Protein AF-A0A4U6DHG7-F1 (afdb_monomer_lite)

Sequence (376 aa):
MNSLIEILEWADNFDGDKYSIQVYEELVTEGRKHPSKFEIMGAWKTGCLKPNKDGKEYIDDNGTSYSFTNRWDDHTPVGKTTWLYINKNADNILQQIPERFPSNKPDILTKLQERTSFGFIWGLFTLHCIYPKEYPLYDQHVYRAFKNEQLDCKSLPQSASNNWKDYVAYKKFFDAKLAKYEIDYWILDRALWSYGKWLKQGIVIAKNKYRSEFQTVPKEKFLEFIKDENWKQEYTLGSQAKPFLSKINESLNLHIRRQFKNKPNDVISKFSSEDLNAIQSYMKDQNWIPLANSISKMKNGSEIPGLGSFVYNNIRGNTTFAQSTSQLAAIFVTAGIWEFDIKRVGSKGNKRMVFKFRDIDWKEALIDYYIEMDEE

Foldseek 3Di:
DPDPVLLLVLLVLFPCQQAPPQLCCCQAVVVPDDLLSLLQLLCRVVSQKHFDPPADSDAGPVRTHIHGHPCLDPPHLSCNVLSVVCSVCVVVLLVQQDLAQDPDDGPSLVVQCPDPSRHNLNSLVSSCSRNCLRRPRDWQQLQQLVCVVVDPDPDTDPTGDSDPVSSVVSNVVLVVVCVVNVDDRSSNSSSSNSNSVVVVLVVVVVVLVVVDDDDFDDPVLLQVLQVVVDWDWDWFDDPPTDIWTWDAHPQRWIWIWDDDPPDPDIDIAIQGPVNVVQLVVVQQVDAKFFLQLDLVCLVVVNTDGGQLNCCCPPPHVDSVNSNCSRVVVRLCVQLVQKDWDFDADDPNGDTTIIIHGSSDDSSRSSSVSSSVSVVD

pLDDT: mean 88.18, std 13.72, range [30.17, 98.5]

Secondary structure (DSSP, 8-state):
--SHHHHHHHHHTS-TTTS-HHHHIIIIIS----TTHHHHHHHHHHT-EEE-TT--SEE-TT--EEEE-TT-STTSTT-HHHHHHHHHTHHHHHTTS-SS--SS--HHHHHHHTSTT--HHHHHHHHHTT-TTTS---SHHHHHHHHHHH---SS--SS----HHHHHHHHHHHHHHHHHHT--HHHHHHHHHHHHHHHHHHHHHHHHHTT---PPPPHHHHHHHHHT-PPEEEE-SSTT--EEEEEE-TT--EEEEE--TT-SSPEEEEE-HHHHHHHHHHHHT-S-EE----HHHHHTT-PPSSHHHHIIIII---HHHHHTHHHHHHHHHHTTSEEEEEEE-STTPPEEEEEEE-SS-HHHHHHHHHHHHHH-

Structure (mmCIF, N/CA/C/O backbone):
data_AF-A0A4U6DHG7-F1
#
_entry.id   AF-A0A4U6DHG7-F1
#
loop_
_atom_site.group_PDB
_atom_site.id
_atom_site.type_symbol
_atom_site.label_atom_id
_atom_site.label_alt_id
_atom_site.label_comp_id
_atom_site.label_asym_id
_atom_site.label_entity_id
_atom_site.label_seq_id
_atom_site.pdbx_PDB_ins_code
_atom_site.Cartn_x
_atom_site.Cartn_y
_atom_site.Cartn_z
_atom_site.occupancy
_atom_site.B_iso_or_equiv
_atom_site.auth_seq_id
_atom_site.auth_comp_id
_atom_site.auth_asym_id
_atom_site.auth_atom_id
_atom_site.pdbx_PDB_model_num
ATOM 1 N N . MET A 1 1 ? 11.844 -16.366 -2.016 1.00 78.31 1 MET A N 1
ATOM 2 C CA . MET A 1 1 ? 10.707 -16.840 -2.827 1.00 78.31 1 MET A CA 1
ATOM 3 C C . MET A 1 1 ? 11.140 -18.024 -3.676 1.00 78.31 1 MET A C 1
ATOM 5 O O . MET A 1 1 ? 11.386 -17.906 -4.879 1.00 78.31 1 MET A O 1
ATOM 9 N N . ASN A 1 2 ? 11.243 -19.180 -3.025 1.00 80.06 2 ASN A N 1
ATOM 10 C CA . ASN A 1 2 ? 11.771 -20.419 -3.588 1.00 80.06 2 ASN A CA 1
ATOM 11 C C . ASN A 1 2 ? 10.678 -21.428 -3.967 1.00 80.06 2 ASN A C 1
ATOM 13 O O . ASN A 1 2 ? 10.949 -22.345 -4.748 1.00 80.06 2 ASN A O 1
ATOM 17 N N . SER A 1 3 ? 9.441 -21.237 -3.507 1.00 78.19 3 SER A N 1
ATOM 18 C CA . SER A 1 3 ? 8.305 -22.116 -3.799 1.00 78.19 3 SER A CA 1
ATOM 19 C C . SER A 1 3 ? 7.107 -21.342 -4.358 1.00 78.19 3 SER A C 1
ATOM 21 O O . SER A 1 3 ? 7.019 -20.123 -4.217 1.00 78.19 3 SER A O 1
ATOM 23 N N . LEU A 1 4 ? 6.181 -22.068 -4.992 1.00 66.06 4 LEU A N 1
ATOM 24 C CA . LEU A 1 4 ? 4.890 -21.523 -5.421 1.00 66.06 4 LEU A CA 1
ATOM 25 C C . LEU A 1 4 ? 4.065 -21.035 -4.219 1.00 66.06 4 LEU A C 1
ATOM 27 O O . LEU A 1 4 ? 3.467 -19.969 -4.286 1.00 66.06 4 LEU A O 1
ATOM 31 N N . ILE A 1 5 ? 4.086 -21.788 -3.115 1.00 70.44 5 ILE A N 1
ATOM 32 C CA . ILE A 1 5 ? 3.356 -21.458 -1.882 1.00 70.44 5 ILE A CA 1
ATOM 33 C C . ILE A 1 5 ? 3.794 -20.088 -1.353 1.00 70.44 5 ILE A C 1
ATOM 35 O O . ILE A 1 5 ? 2.949 -19.223 -1.159 1.00 70.44 5 ILE A O 1
ATOM 39 N N . GLU A 1 6 ? 5.104 -19.846 -1.238 1.00 78.50 6 GLU A N 1
ATOM 40 C CA . GLU A 1 6 ? 5.625 -18.544 -0.795 1.00 78.50 6 GLU A CA 1
ATOM 41 C C . GLU A 1 6 ? 5.174 -17.398 -1.714 1.00 78.50 6 GLU A C 1
ATOM 43 O O . GLU A 1 6 ? 4.904 -16.294 -1.250 1.00 78.50 6 GLU A O 1
ATOM 48 N N . ILE A 1 7 ? 5.112 -17.628 -3.030 1.00 78.69 7 ILE A N 1
ATOM 49 C CA . ILE A 1 7 ? 4.673 -16.601 -3.984 1.00 78.69 7 ILE A CA 1
ATOM 50 C C . ILE A 1 7 ? 3.209 -16.234 -3.737 1.00 78.69 7 ILE A C 1
ATOM 52 O O . ILE A 1 7 ? 2.888 -15.047 -3.687 1.00 78.69 7 ILE A O 1
ATOM 56 N N . LEU A 1 8 ? 2.338 -17.229 -3.565 1.00 67.00 8 LEU A N 1
ATOM 57 C CA . LEU A 1 8 ? 0.918 -17.001 -3.294 1.00 67.00 8 LEU A CA 1
ATOM 58 C C . LEU A 1 8 ? 0.720 -16.264 -1.962 1.00 67.00 8 LEU A C 1
ATOM 60 O O . LEU A 1 8 ? 0.029 -15.250 -1.928 1.00 67.00 8 LEU A O 1
ATOM 64 N N . GLU A 1 9 ? 1.427 -16.676 -0.906 1.00 77.19 9 GLU A N 1
ATOM 65 C CA . GLU A 1 9 ? 1.403 -15.990 0.393 1.00 77.19 9 GLU A CA 1
ATOM 66 C C . GLU A 1 9 ? 1.817 -14.514 0.281 1.00 77.19 9 GLU A C 1
ATOM 68 O O . GLU A 1 9 ? 1.204 -13.627 0.880 1.00 77.19 9 GLU A O 1
ATOM 73 N N . TRP A 1 10 ? 2.858 -14.205 -0.499 1.00 88.75 10 TRP A N 1
ATOM 74 C CA . TRP A 1 10 ? 3.259 -12.813 -0.709 1.00 88.75 10 TRP A CA 1
ATOM 75 C C . TRP A 1 10 ? 2.259 -12.031 -1.562 1.00 88.75 10 TRP A C 1
ATOM 77 O O . TRP A 1 10 ? 2.074 -10.834 -1.323 1.00 88.75 10 TRP A O 1
ATOM 87 N N . ALA A 1 11 ? 1.616 -12.668 -2.540 1.00 83.94 11 ALA A N 1
ATOM 88 C CA . ALA A 1 11 ? 0.586 -12.026 -3.351 1.00 83.94 11 ALA A CA 1
ATOM 89 C C . ALA A 1 11 ? -0.627 -11.603 -2.503 1.00 83.94 11 ALA A C 1
ATOM 91 O O . ALA A 1 11 ? -1.145 -10.500 -2.700 1.00 83.94 11 ALA A O 1
ATOM 92 N N . ASP A 1 12 ? -1.016 -12.423 -1.524 1.00 80.31 12 ASP A N 1
ATOM 93 C CA . ASP A 1 12 ? -2.110 -12.132 -0.585 1.00 80.31 12 ASP A CA 1
ATOM 94 C C . ASP A 1 12 ? -1.767 -10.997 0.392 1.00 80.31 12 ASP A C 1
ATOM 96 O O . ASP A 1 12 ? -2.641 -10.254 0.829 1.00 80.31 12 ASP A O 1
ATOM 100 N N . ASN A 1 13 ? -0.478 -10.789 0.674 1.00 82.56 13 ASN A N 1
ATOM 101 C CA . ASN A 1 13 ? 0.017 -9.683 1.500 1.00 82.56 13 ASN A CA 1
ATOM 102 C C . ASN A 1 13 ? 0.132 -8.339 0.752 1.00 82.56 13 ASN A C 1
ATOM 104 O O . ASN A 1 13 ? 0.715 -7.377 1.272 1.00 82.56 13 ASN A O 1
ATOM 108 N N . PHE A 1 14 ? -0.374 -8.256 -0.481 1.00 88.38 14 PHE A N 1
ATOM 109 C CA . PHE A 1 14 ? -0.389 -7.010 -1.237 1.00 88.38 14 PHE A CA 1
ATOM 110 C C . PHE A 1 14 ? -1.263 -5.952 -0.552 1.00 88.38 14 PHE A C 1
ATOM 112 O O . PHE A 1 14 ? -2.314 -6.236 0.012 1.00 88.38 14 PHE A O 1
ATOM 119 N N . ASP A 1 15 ? -0.818 -4.697 -0.603 1.00 85.88 15 ASP A N 1
ATOM 120 C CA . ASP A 1 15 ? -1.445 -3.573 0.100 1.00 85.88 15 ASP A CA 1
ATOM 121 C C . ASP A 1 15 ? -2.679 -3.067 -0.669 1.00 85.88 15 ASP A C 1
ATOM 123 O O . ASP A 1 15 ? -2.648 -1.996 -1.281 1.00 85.88 15 ASP A O 1
ATOM 127 N N . GLY A 1 16 ? -3.744 -3.877 -0.671 1.00 84.00 16 GLY A N 1
ATOM 128 C CA . GLY A 1 16 ? -4.995 -3.625 -1.394 1.00 84.00 16 GLY A CA 1
ATOM 129 C C . GLY A 1 16 ? -5.735 -2.367 -0.930 1.00 84.00 16 GLY A C 1
ATOM 130 O O . GLY A 1 16 ? -6.343 -1.669 -1.741 1.00 84.00 16 GLY A O 1
ATOM 131 N N . ASP A 1 17 ? -5.598 -2.006 0.349 1.00 76.88 17 ASP A N 1
ATOM 132 C CA . ASP A 1 17 ? -6.141 -0.761 0.912 1.00 76.88 17 ASP A CA 1
ATOM 133 C C . ASP A 1 17 ? -5.457 0.473 0.315 1.00 76.88 17 ASP A C 1
ATOM 135 O O . ASP A 1 17 ? -6.054 1.548 0.123 1.00 76.88 17 ASP A O 1
ATOM 139 N N . LYS A 1 18 ? -4.151 0.352 0.039 1.00 84.25 18 LYS A N 1
ATOM 140 C CA . LYS A 1 18 ? -3.403 1.424 -0.598 1.00 84.25 18 LYS A CA 1
ATOM 141 C C . LYS A 1 18 ? -3.609 1.463 -2.102 1.00 84.25 18 LYS A C 1
ATOM 143 O O . LYS A 1 18 ? -3.781 2.563 -2.634 1.00 84.25 18 LYS A O 1
ATOM 148 N N . TYR A 1 19 ? -3.574 0.297 -2.732 1.00 91.75 19 TYR A N 1
ATOM 149 C CA . TYR A 1 19 ? -3.584 0.089 -4.169 1.00 91.75 19 TYR A CA 1
ATOM 150 C C . TYR A 1 19 ? -4.716 -0.879 -4.516 1.00 91.75 19 TYR A C 1
ATOM 152 O O . TYR A 1 19 ? -4.525 -2.090 -4.454 1.00 91.75 19 TYR A O 1
ATOM 160 N N . SER A 1 20 ? -5.890 -0.348 -4.877 1.00 95.19 20 SER A N 1
ATOM 161 C CA . SER A 1 20 ? -7.062 -1.186 -5.172 1.00 95.19 20 SER A CA 1
ATOM 162 C C . SER A 1 20 ? -6.726 -2.254 -6.214 1.00 95.19 20 SER A C 1
ATOM 164 O O . SER A 1 20 ? -6.304 -1.922 -7.326 1.00 95.19 20 SER A O 1
ATOM 166 N N . ILE A 1 21 ? -6.906 -3.521 -5.838 1.00 93.69 21 ILE A N 1
ATOM 167 C CA . ILE A 1 21 ? -6.675 -4.672 -6.715 1.00 93.69 21 ILE A CA 1
ATOM 168 C C . ILE A 1 21 ? -7.683 -4.644 -7.865 1.00 93.69 21 ILE A C 1
ATOM 170 O O . ILE A 1 21 ? -7.274 -4.734 -9.017 1.00 93.69 21 ILE A O 1
ATOM 174 N N . GLN A 1 22 ? -8.957 -4.382 -7.562 1.00 96.38 22 GLN A N 1
ATOM 175 C CA . GLN A 1 22 ? -10.038 -4.367 -8.546 1.00 96.38 22 GLN A CA 1
ATOM 176 C C . GLN A 1 22 ? -9.806 -3.329 -9.657 1.00 96.38 22 GLN A C 1
ATOM 178 O O . GLN A 1 22 ? -9.916 -3.636 -10.839 1.00 96.38 22 GLN A O 1
ATOM 183 N N . VAL A 1 23 ? -9.401 -2.105 -9.293 1.00 97.94 23 VAL A N 1
ATOM 184 C CA . VAL A 1 23 ? -9.105 -1.047 -10.280 1.00 97.94 23 VAL A CA 1
ATOM 185 C C . VAL A 1 23 ? -7.961 -1.460 -11.206 1.00 97.94 23 VAL A C 1
ATOM 187 O O . VAL A 1 23 ? -7.998 -1.186 -12.405 1.00 97.94 23 VAL A O 1
ATOM 190 N N . TYR A 1 24 ? -6.926 -2.095 -10.649 1.00 98.12 24 TYR A N 1
ATOM 191 C CA . TYR A 1 24 ? -5.791 -2.560 -11.434 1.00 98.12 24 TYR A CA 1
ATOM 192 C C . TYR A 1 24 ? -6.196 -3.713 -12.361 1.00 98.12 24 TYR A C 1
ATOM 194 O O . TYR A 1 24 ? -5.845 -3.688 -13.539 1.00 98.12 24 TYR A O 1
ATOM 202 N N . GLU A 1 25 ? -6.939 -4.697 -11.855 1.00 96.50 25 GLU A N 1
ATOM 203 C CA . GLU A 1 25 ? -7.390 -5.850 -12.636 1.00 96.50 25 GLU A CA 1
ATOM 204 C C . GLU A 1 25 ? -8.222 -5.408 -13.837 1.00 96.50 25 GLU A C 1
ATOM 206 O O . GLU A 1 25 ? -7.857 -5.725 -14.966 1.00 96.50 25 GLU A O 1
ATOM 211 N N . GLU A 1 26 ? -9.230 -4.563 -13.631 1.00 98.06 26 GLU A N 1
ATOM 212 C CA . GLU A 1 26 ? -10.073 -4.075 -14.723 1.00 98.06 26 GLU A CA 1
ATOM 213 C C . GLU A 1 26 ? -9.273 -3.251 -15.745 1.00 98.06 26 GLU A C 1
ATOM 215 O O . GLU A 1 26 ? -9.315 -3.503 -16.952 1.00 98.06 26 GLU A O 1
ATOM 220 N N . LEU A 1 27 ? -8.508 -2.250 -15.293 1.00 98.25 27 LEU A N 1
ATOM 221 C CA . LEU A 1 27 ? -7.860 -1.305 -16.209 1.00 98.25 27 LEU A CA 1
ATOM 222 C C . LEU A 1 27 ? -6.585 -1.848 -16.859 1.00 98.25 27 LEU A C 1
ATOM 224 O O . LEU A 1 27 ? -6.260 -1.434 -17.977 1.00 98.25 27 LEU A O 1
ATOM 228 N N . VAL A 1 28 ? -5.836 -2.721 -16.185 1.00 97.81 28 VAL A N 1
ATOM 229 C CA . VAL A 1 28 ? -4.529 -3.214 -16.650 1.00 97.81 28 VAL A CA 1
ATOM 230 C C . VAL A 1 28 ? -4.611 -4.665 -17.099 1.00 97.81 28 VAL A C 1
ATOM 232 O O . VAL A 1 28 ? -4.204 -4.951 -18.223 1.00 97.81 28 VAL A O 1
ATOM 235 N N . THR A 1 29 ? -5.146 -5.561 -16.271 1.00 96.25 29 THR A N 1
ATOM 236 C CA . THR A 1 29 ? -5.158 -7.003 -16.568 1.00 96.25 29 THR A CA 1
ATOM 237 C C . THR A 1 29 ? -6.189 -7.376 -17.623 1.00 96.25 29 THR A C 1
ATOM 239 O O . THR A 1 29 ? -5.858 -8.038 -18.606 1.00 96.25 29 THR A O 1
ATOM 242 N N . GLU A 1 30 ? -7.418 -6.902 -17.466 1.00 96.62 30 GLU A N 1
ATOM 243 C CA . GLU A 1 30 ? -8.517 -7.124 -18.410 1.00 96.62 30 GLU A CA 1
ATOM 244 C C . GLU A 1 30 ? -8.468 -6.142 -19.586 1.00 96.62 30 GLU A C 1
ATOM 246 O O . GLU A 1 30 ? -9.081 -6.363 -20.631 1.00 96.62 30 GLU A O 1
ATOM 251 N N . GLY A 1 31 ? -7.720 -5.046 -19.433 1.00 95.94 31 GLY A N 1
ATOM 252 C CA . GLY A 1 31 ? -7.547 -4.045 -20.476 1.00 95.94 31 GLY A CA 1
ATOM 253 C C . GLY A 1 31 ? -8.812 -3.228 -20.751 1.00 95.94 31 GLY A C 1
ATOM 254 O O . GLY A 1 31 ? -8.987 -2.745 -21.876 1.00 95.94 31 GLY A O 1
ATOM 255 N N . ARG A 1 32 ? -9.683 -3.038 -19.746 1.00 96.88 32 ARG A N 1
ATOM 256 C CA . ARG A 1 32 ? -10.871 -2.180 -19.846 1.00 96.88 32 ARG A CA 1
ATOM 257 C C . ARG A 1 32 ? -10.483 -0.812 -20.402 1.00 96.88 32 ARG A C 1
ATOM 259 O O . ARG A 1 32 ? -9.596 -0.117 -19.897 1.00 96.88 32 ARG A O 1
ATOM 266 N N . LYS A 1 33 ? -11.181 -0.403 -21.462 1.00 96.31 33 LYS A N 1
ATOM 267 C CA . LYS A 1 33 ? -11.026 0.932 -22.041 1.00 96.31 33 LYS A CA 1
ATOM 268 C C . LYS A 1 33 ? -11.701 1.947 -21.128 1.00 96.31 33 LYS A C 1
ATOM 270 O O . LYS A 1 33 ? -12.888 1.832 -20.847 1.00 96.31 33 LYS A O 1
ATOM 275 N N . HIS A 1 34 ? -10.954 2.965 -20.718 1.00 96.69 34 HIS A N 1
ATOM 276 C CA . HIS A 1 34 ? -11.483 4.081 -19.946 1.00 96.69 34 HIS A CA 1
ATOM 277 C C . HIS A 1 34 ? -10.851 5.391 -20.438 1.00 96.69 34 HIS A C 1
ATOM 279 O O . HIS A 1 34 ? -9.626 5.436 -20.595 1.00 96.69 34 HIS A O 1
ATOM 285 N N . PRO A 1 35 ? -11.634 6.464 -20.667 1.00 96.12 35 PRO A N 1
ATOM 286 C CA . PRO A 1 35 ? -11.119 7.722 -21.216 1.00 96.12 35 PRO A CA 1
ATOM 287 C C . PRO A 1 35 ? -10.082 8.394 -20.311 1.00 96.12 35 PRO A C 1
ATOM 289 O O . PRO A 1 35 ? -9.246 9.136 -20.810 1.00 96.12 35 PRO A O 1
ATOM 292 N N . SER A 1 36 ? -10.111 8.109 -19.006 1.00 97.19 36 SER A N 1
ATOM 293 C CA . SER A 1 36 ? -9.144 8.605 -18.013 1.00 97.19 36 SER A CA 1
ATOM 294 C C . SER A 1 36 ? -8.195 7.523 -17.484 1.00 97.19 36 SER A C 1
ATOM 296 O O . SER A 1 36 ? -7.656 7.672 -16.390 1.00 97.19 36 SER A O 1
ATOM 298 N N . LYS A 1 37 ? -8.009 6.407 -18.214 1.00 97.62 37 LYS A N 1
ATOM 299 C CA . LYS A 1 37 ? -7.223 5.245 -17.750 1.00 97.62 37 LYS A CA 1
ATOM 300 C C . LYS A 1 37 ? -5.860 5.648 -17.181 1.00 97.62 37 LYS A C 1
ATOM 302 O O . LYS A 1 37 ? -5.521 5.247 -16.074 1.00 97.62 37 LYS A O 1
ATOM 307 N N . PHE A 1 38 ? -5.076 6.446 -17.904 1.00 97.81 38 PHE A N 1
ATOM 308 C CA . PHE A 1 38 ? -3.717 6.780 -17.467 1.00 97.81 38 PHE A CA 1
ATOM 309 C C . PHE A 1 38 ? -3.688 7.742 -16.282 1.00 97.81 38 PHE A C 1
ATOM 311 O O . PHE A 1 38 ? -2.800 7.642 -15.438 1.00 97.81 38 PHE A O 1
ATOM 318 N N . GLU A 1 39 ? -4.664 8.644 -16.184 1.00 97.56 39 GLU A N 1
ATOM 319 C CA . GLU A 1 39 ? -4.797 9.502 -15.009 1.00 97.56 39 GLU A CA 1
ATOM 320 C C . GLU A 1 39 ? -5.129 8.671 -13.763 1.00 97.56 39 GLU A C 1
ATOM 322 O O . GLU A 1 39 ? -4.451 8.792 -12.741 1.00 97.56 39 GLU A O 1
ATOM 327 N N . ILE A 1 40 ? -6.105 7.763 -13.878 1.00 98.38 40 ILE A N 1
ATOM 328 C CA . ILE A 1 40 ? -6.511 6.852 -12.802 1.00 98.38 40 ILE A CA 1
ATOM 329 C C . ILE A 1 40 ? -5.341 5.964 -12.383 1.00 98.38 40 ILE A C 1
ATOM 331 O O . ILE A 1 40 ? -5.054 5.862 -11.192 1.00 98.38 40 ILE A O 1
ATOM 335 N N . MET A 1 41 ? -4.613 5.375 -13.336 1.00 98.12 41 MET A N 1
ATOM 336 C CA . MET A 1 41 ? -3.471 4.514 -13.022 1.00 98.12 41 MET A CA 1
ATOM 337 C C . MET A 1 41 ? -2.293 5.287 -12.420 1.00 98.12 41 MET A C 1
ATOM 339 O O . MET A 1 41 ? -1.608 4.769 -11.535 1.00 98.12 41 MET A O 1
ATOM 343 N N . GLY A 1 42 ? -2.072 6.541 -12.819 1.00 96.69 42 GLY A N 1
ATOM 344 C CA . GLY A 1 42 ? -1.108 7.420 -12.158 1.00 96.69 42 GLY A CA 1
ATOM 345 C C . GLY A 1 42 ? -1.478 7.693 -10.696 1.00 96.69 42 GLY A C 1
ATOM 346 O O . GLY A 1 42 ? -0.633 7.578 -9.797 1.00 96.69 42 GLY A O 1
ATOM 347 N N . ALA A 1 43 ? -2.754 7.987 -10.433 1.00 97.00 43 ALA A N 1
ATOM 348 C CA . ALA A 1 43 ? -3.268 8.177 -9.079 1.00 97.00 43 ALA A CA 1
ATOM 349 C C . ALA A 1 43 ? -3.189 6.878 -8.265 1.00 97.00 43 ALA A C 1
ATOM 351 O O . ALA A 1 43 ? -2.757 6.897 -7.112 1.00 97.00 43 ALA A O 1
ATOM 352 N N . TRP A 1 44 ? -3.505 5.736 -8.875 1.00 97.50 44 TRP A N 1
ATOM 353 C CA . TRP A 1 44 ? -3.345 4.414 -8.274 1.00 97.50 44 TRP A CA 1
ATOM 354 C C . TRP A 1 44 ? -1.890 4.175 -7.865 1.00 97.50 44 TRP A C 1
ATOM 356 O O . TRP A 1 44 ? -1.606 3.948 -6.691 1.00 97.50 44 TRP A O 1
ATOM 366 N N . LYS A 1 45 ? -0.930 4.348 -8.782 1.00 95.31 45 LYS A N 1
ATOM 367 C CA . LYS A 1 45 ? 0.494 4.057 -8.534 1.00 95.31 45 LYS A CA 1
ATOM 368 C C . LYS A 1 45 ? 1.108 4.919 -7.435 1.00 95.31 45 LYS A C 1
ATOM 370 O O . LYS A 1 45 ? 2.064 4.508 -6.775 1.00 95.31 45 LYS A O 1
ATOM 375 N N . THR A 1 46 ? 0.560 6.111 -7.232 1.00 93.12 46 THR A N 1
ATOM 376 C CA . THR A 1 46 ? 0.997 7.066 -6.207 1.00 93.12 46 THR A CA 1
ATOM 377 C C . THR A 1 46 ? 0.244 6.899 -4.881 1.00 93.12 46 THR A C 1
ATOM 379 O O . THR A 1 46 ? 0.597 7.544 -3.892 1.00 93.12 46 THR A O 1
ATOM 382 N N . GLY A 1 47 ? -0.756 6.009 -4.827 1.00 93.31 47 GLY A N 1
ATOM 383 C CA . GLY A 1 47 ? -1.643 5.812 -3.679 1.00 93.31 47 GLY A CA 1
ATOM 384 C C . GLY A 1 47 ? -2.618 6.972 -3.456 1.00 93.31 47 GLY A C 1
ATOM 385 O O . GLY A 1 47 ? -3.109 7.145 -2.339 1.00 93.31 47 GLY A O 1
ATOM 386 N N . CYS A 1 48 ? -2.854 7.784 -4.489 1.00 95.06 48 CYS A N 1
ATOM 387 C CA . CYS A 1 48 ? -3.734 8.949 -4.478 1.00 95.06 48 CYS A CA 1
ATOM 388 C C . CYS A 1 48 ? -5.152 8.650 -4.984 1.00 95.06 48 CYS A C 1
ATOM 390 O O . CYS A 1 48 ? -5.965 9.566 -4.985 1.00 95.06 48 CYS A O 1
ATOM 392 N N . LEU A 1 49 ? -5.458 7.419 -5.400 1.00 96.81 49 LEU A N 1
ATOM 393 C CA . LEU A 1 49 ? -6.816 6.962 -5.705 1.00 96.81 49 LEU A CA 1
ATOM 394 C C . LEU A 1 49 ? -7.357 6.173 -4.508 1.00 96.81 49 LEU A C 1
ATOM 396 O O . LEU A 1 49 ? -6.701 5.231 -4.058 1.00 96.81 49 LEU A O 1
ATOM 400 N N . LYS A 1 50 ? -8.521 6.557 -3.974 1.00 94.81 50 LYS A N 1
ATOM 401 C CA . LYS A 1 50 ? -9.113 5.933 -2.780 1.00 94.81 50 LYS A CA 1
ATOM 402 C C . LYS A 1 50 ? -10.597 5.638 -2.960 1.00 94.81 50 LYS A C 1
ATOM 404 O O . LYS A 1 50 ? -11.265 6.417 -3.638 1.00 94.81 50 LYS A O 1
ATOM 409 N N . PRO A 1 51 ? -11.114 4.554 -2.352 1.00 93.38 51 PRO A N 1
ATOM 410 C CA . PRO A 1 51 ? -12.545 4.302 -2.334 1.00 93.38 51 PRO A CA 1
ATOM 411 C C . PRO A 1 51 ? -13.252 5.444 -1.597 1.00 93.38 51 PRO A C 1
ATOM 413 O O . PRO A 1 51 ? -12.843 5.852 -0.507 1.00 93.38 51 PRO A O 1
ATOM 416 N N . ASN A 1 52 ? -14.296 5.980 -2.215 1.00 91.06 52 ASN A N 1
ATOM 417 C CA . ASN A 1 52 ? -15.088 7.091 -1.715 1.00 91.06 52 ASN A CA 1
ATOM 418 C C .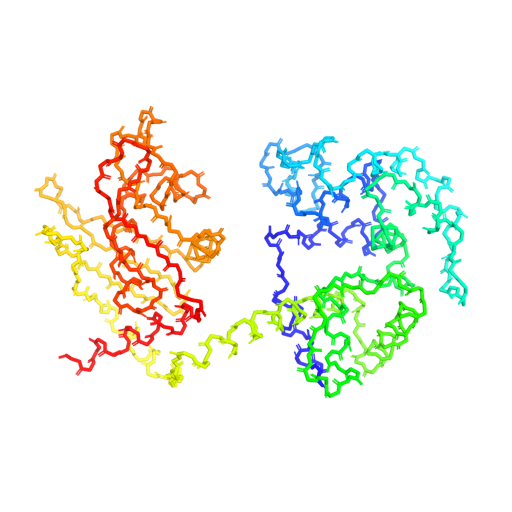 ASN A 1 52 ? -16.520 6.943 -2.233 1.00 91.06 52 ASN A C 1
ATOM 420 O O . ASN A 1 52 ? -16.726 6.840 -3.437 1.00 91.06 52 ASN A O 1
ATOM 424 N N . LYS A 1 53 ? -17.509 6.975 -1.332 1.00 83.12 53 LYS A N 1
ATOM 425 C CA . LYS A 1 53 ? -18.930 6.812 -1.685 1.00 83.12 53 LYS A CA 1
ATOM 426 C C . LYS A 1 53 ? -19.427 7.858 -2.683 1.00 83.12 53 LYS A C 1
ATOM 428 O O . LYS A 1 53 ? -20.308 7.552 -3.474 1.00 83.12 53 LYS A O 1
ATOM 433 N N . ASP A 1 54 ? -18.839 9.051 -2.654 1.00 87.19 54 ASP A N 1
ATOM 434 C CA . ASP A 1 54 ? -19.179 10.157 -3.553 1.00 87.19 54 ASP A CA 1
ATOM 435 C C . ASP A 1 54 ? -18.169 10.311 -4.704 1.00 87.19 54 ASP A C 1
ATOM 437 O O . ASP A 1 54 ? -18.172 11.330 -5.401 1.00 87.19 54 ASP A O 1
ATOM 441 N N . GLY A 1 55 ? -17.268 9.336 -4.874 1.00 84.19 55 GLY A N 1
ATOM 442 C CA . GLY A 1 55 ? -16.251 9.349 -5.918 1.00 84.19 55 GLY A CA 1
ATOM 443 C C . GLY A 1 55 ? -16.863 9.273 -7.311 1.00 84.19 55 GLY A C 1
ATOM 444 O O . GLY A 1 55 ? -17.852 8.581 -7.536 1.00 84.19 55 GLY A O 1
ATOM 445 N N . LYS A 1 56 ? -16.294 10.027 -8.249 1.00 91.00 56 LYS A N 1
ATOM 446 C CA . LYS A 1 56 ? -16.802 10.145 -9.626 1.00 91.00 56 LYS A CA 1
ATOM 447 C C . LYS A 1 56 ? -15.749 9.803 -10.670 1.00 91.00 56 LYS A C 1
ATOM 449 O O . LYS A 1 56 ? -16.046 9.788 -11.859 1.00 91.00 56 LYS A O 1
ATOM 454 N N . GLU A 1 57 ? -14.520 9.577 -10.235 1.00 95.38 57 GLU A N 1
ATOM 455 C CA . GLU A 1 57 ? -13.362 9.404 -11.093 1.00 95.38 57 GLU A CA 1
ATOM 456 C C . GLU A 1 57 ? -13.293 7.989 -11.663 1.00 95.38 57 GLU A C 1
ATOM 458 O O . GLU A 1 57 ? -12.878 7.815 -12.809 1.00 95.38 57 GLU A O 1
ATOM 463 N N . TYR A 1 58 ? -13.718 6.992 -10.883 1.00 97.75 58 TYR A N 1
ATOM 464 C CA . TYR A 1 58 ? -13.850 5.611 -11.334 1.00 97.75 58 TYR A CA 1
ATOM 465 C C . TYR A 1 58 ? -14.889 4.856 -10.503 1.00 97.75 58 TYR A C 1
ATOM 467 O O . TYR A 1 58 ? -14.989 5.079 -9.297 1.00 97.75 58 TYR A O 1
ATOM 475 N N . ILE A 1 59 ? -15.630 3.948 -11.135 1.00 97.31 59 ILE A N 1
ATOM 476 C CA . ILE A 1 59 ? -16.511 2.988 -10.466 1.00 97.31 59 ILE A CA 1
ATOM 477 C C . ILE A 1 59 ? -16.123 1.612 -10.995 1.00 97.31 59 ILE A C 1
ATOM 479 O O . ILE A 1 59 ? -16.111 1.417 -12.210 1.00 97.31 59 ILE A O 1
ATOM 483 N N . ASP A 1 60 ? -15.757 0.710 -10.091 1.00 96.88 60 ASP A N 1
ATOM 484 C CA . ASP A 1 60 ? -15.420 -0.667 -10.452 1.00 96.88 60 ASP A CA 1
ATOM 485 C C . ASP A 1 60 ? -16.677 -1.523 -10.693 1.00 96.88 60 ASP A C 1
ATOM 487 O O . ASP A 1 60 ? -17.806 -1.089 -10.442 1.00 96.88 60 ASP A O 1
ATOM 491 N N . ASP A 1 61 ? -16.502 -2.753 -11.170 1.00 95.81 61 ASP A N 1
ATOM 492 C CA . ASP A 1 61 ? -17.613 -3.669 -11.465 1.00 95.81 61 ASP A CA 1
ATOM 493 C C . ASP A 1 61 ? -18.367 -4.152 -10.226 1.00 95.81 61 ASP A C 1
ATOM 495 O O . ASP A 1 61 ? -19.511 -4.600 -10.327 1.00 95.81 61 ASP A O 1
ATOM 499 N N . ASN A 1 62 ? -17.777 -3.978 -9.043 1.00 95.50 62 ASN A N 1
ATOM 500 C CA . ASN A 1 62 ? -18.435 -4.230 -7.765 1.00 95.50 62 ASN A CA 1
ATOM 501 C C . ASN A 1 62 ? -19.255 -3.018 -7.281 1.00 95.50 62 ASN A C 1
ATOM 503 O O . ASN A 1 62 ? -19.873 -3.073 -6.215 1.00 95.50 62 ASN A O 1
ATOM 507 N N . GLY A 1 63 ? -19.277 -1.917 -8.040 1.00 95.62 63 GLY A N 1
ATOM 508 C CA . GLY A 1 63 ? -19.968 -0.678 -7.688 1.00 95.62 63 GLY A CA 1
ATOM 509 C C . GLY A 1 63 ? -19.211 0.194 -6.681 1.00 95.62 63 GLY A C 1
ATOM 510 O O . GLY A 1 63 ? -19.763 1.179 -6.180 1.00 95.62 63 GLY A O 1
ATOM 511 N N . THR A 1 64 ? -17.952 -0.126 -6.372 1.00 95.69 64 THR A N 1
ATOM 512 C CA . THR A 1 64 ? -17.108 0.708 -5.515 1.00 95.69 64 THR A CA 1
ATOM 513 C C . THR A 1 64 ? -16.706 1.955 -6.283 1.00 95.69 64 THR A C 1
ATOM 515 O O . THR A 1 64 ? -16.049 1.894 -7.319 1.00 95.69 64 THR A O 1
ATOM 518 N N . SER A 1 65 ? -17.089 3.111 -5.752 1.00 97.25 65 SER A N 1
ATOM 519 C CA . SER A 1 65 ? -16.703 4.408 -6.300 1.00 97.25 65 SER A CA 1
ATOM 520 C C . SER A 1 65 ? -15.348 4.851 -5.744 1.00 97.25 65 SER A C 1
ATOM 522 O O . SER A 1 65 ? -15.039 4.624 -4.571 1.00 97.25 65 SER A O 1
ATOM 524 N N . TYR A 1 66 ? -14.536 5.496 -6.578 1.00 97.62 66 TYR A N 1
ATOM 525 C CA . TYR A 1 66 ? -13.196 5.973 -6.245 1.00 97.62 66 TYR A CA 1
ATOM 526 C C . TYR A 1 66 ? -13.046 7.454 -6.569 1.00 97.62 66 TYR A C 1
ATOM 528 O O . TYR A 1 66 ? -13.572 7.934 -7.573 1.00 97.62 66 TYR A O 1
ATOM 536 N N . SER A 1 67 ? -12.276 8.157 -5.737 1.00 96.94 67 SER A N 1
ATOM 537 C CA . SER A 1 67 ? -11.897 9.548 -5.974 1.00 96.94 67 SER A CA 1
ATOM 538 C C . SER A 1 67 ? -10.416 9.803 -5.771 1.00 96.94 67 SER A C 1
ATOM 540 O O . SER A 1 67 ? -9.708 9.051 -5.087 1.00 96.94 67 SER A O 1
ATOM 542 N N . PHE A 1 68 ? -9.941 10.905 -6.344 1.00 96.06 68 PHE A N 1
ATOM 543 C CA . PHE A 1 68 ? -8.593 11.370 -6.072 1.00 96.06 68 PHE A CA 1
ATOM 544 C C . PHE A 1 68 ? -8.502 11.989 -4.673 1.00 96.06 68 PHE A C 1
ATOM 546 O O . PHE A 1 68 ? -9.402 12.680 -4.201 1.00 96.06 68 PHE A O 1
ATOM 553 N N . THR A 1 69 ? -7.395 11.737 -3.982 1.00 93.38 69 THR A N 1
ATOM 554 C CA . THR A 1 69 ? -7.061 12.427 -2.730 1.00 93.38 69 THR A CA 1
ATOM 555 C C . THR A 1 69 ? -6.538 13.833 -3.017 1.00 93.38 69 THR A C 1
ATOM 557 O O . THR A 1 69 ? -6.053 14.111 -4.113 1.00 93.38 69 THR A O 1
ATOM 560 N N . ASN A 1 70 ? -6.491 14.688 -1.993 1.00 89.88 70 ASN A N 1
ATOM 561 C CA . ASN A 1 70 ? -5.929 16.042 -2.103 1.00 89.88 70 ASN A CA 1
ATOM 562 C C . ASN A 1 70 ? -4.456 16.080 -2.544 1.00 89.88 70 ASN A C 1
ATOM 564 O O . ASN A 1 70 ? -3.985 17.130 -2.949 1.00 89.88 70 ASN A O 1
ATOM 568 N N . ARG A 1 71 ? -3.732 14.954 -2.462 1.00 89.50 71 ARG A N 1
ATOM 569 C CA . ARG A 1 71 ? -2.352 14.833 -2.954 1.00 89.50 71 ARG A CA 1
ATOM 570 C C . ARG A 1 71 ? -2.261 14.685 -4.473 1.00 89.50 71 ARG A C 1
ATOM 572 O O . ARG A 1 71 ? -1.158 14.671 -5.002 1.00 89.50 71 ARG A O 1
ATOM 579 N N . TRP A 1 72 ? -3.379 14.496 -5.168 1.00 93.94 72 TRP A N 1
ATOM 580 C CA . TRP A 1 72 ? -3.418 14.446 -6.626 1.00 93.94 72 TRP A CA 1
ATOM 581 C C . TRP A 1 72 ? -3.548 15.860 -7.201 1.00 93.94 72 TRP A C 1
ATOM 583 O O . TRP A 1 72 ? -4.559 16.243 -7.800 1.00 93.94 72 TRP A O 1
ATOM 593 N N . ASP A 1 73 ? -2.509 16.659 -6.995 1.00 90.00 73 ASP A N 1
ATOM 594 C CA . ASP A 1 73 ? -2.448 18.067 -7.387 1.00 90.00 73 ASP A CA 1
ATOM 595 C C . ASP A 1 73 ? -1.250 18.355 -8.311 1.00 90.00 73 ASP A C 1
ATOM 597 O O . ASP A 1 73 ? -0.361 17.521 -8.482 1.00 90.00 73 ASP A O 1
ATOM 601 N N . ASP A 1 74 ? -1.232 19.534 -8.935 1.00 85.81 74 ASP A N 1
ATOM 602 C CA . ASP A 1 74 ? -0.200 19.910 -9.915 1.00 85.81 74 ASP A CA 1
ATOM 603 C C . ASP A 1 74 ? 1.152 20.279 -9.277 1.00 85.81 74 ASP A C 1
ATOM 605 O O . ASP A 1 74 ? 2.160 20.401 -9.975 1.00 85.81 74 ASP A O 1
ATOM 609 N N . HIS A 1 75 ? 1.192 20.460 -7.957 1.00 79.62 75 HIS A N 1
ATOM 610 C CA . HIS A 1 75 ? 2.369 20.875 -7.192 1.00 79.62 75 HIS A CA 1
ATOM 611 C C . HIS A 1 75 ? 3.072 19.706 -6.493 1.00 79.62 75 HIS A C 1
ATOM 613 O O . HIS A 1 75 ? 4.167 19.866 -5.950 1.00 79.62 75 HIS A O 1
ATOM 619 N N . THR A 1 76 ? 2.477 18.517 -6.514 1.00 74.94 76 THR A N 1
ATOM 620 C CA . THR A 1 76 ? 3.058 17.313 -5.929 1.00 74.94 76 THR A CA 1
ATOM 621 C C . THR A 1 76 ? 3.993 16.594 -6.904 1.00 74.94 76 THR A C 1
ATOM 623 O O . THR A 1 76 ? 3.771 16.570 -8.119 1.00 74.94 76 THR A O 1
ATOM 626 N N . PRO A 1 77 ? 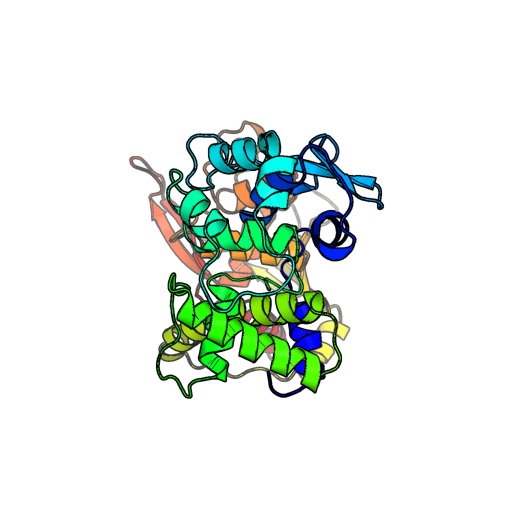5.045 15.920 -6.398 1.00 74.56 77 PRO A N 1
ATOM 627 C CA . PRO A 1 77 ? 6.030 15.207 -7.217 1.00 74.56 77 PRO A CA 1
ATOM 628 C C . PRO A 1 77 ? 5.494 13.870 -7.767 1.00 74.56 77 PRO A C 1
ATOM 630 O O . PRO A 1 77 ? 6.239 12.906 -7.925 1.00 74.56 77 PRO A O 1
ATOM 633 N N . VAL A 1 78 ? 4.187 13.786 -8.019 1.00 76.31 78 VAL A N 1
ATOM 634 C CA . VAL A 1 78 ? 3.488 12.600 -8.539 1.00 76.31 78 VAL A CA 1
ATOM 635 C C . VAL A 1 78 ? 3.335 12.633 -10.062 1.00 76.31 78 VAL A C 1
ATOM 637 O O . VAL A 1 78 ? 2.871 11.665 -10.659 1.00 76.31 78 VAL A O 1
ATOM 640 N N . GLY A 1 79 ? 3.732 13.743 -10.698 1.00 87.19 79 GLY A N 1
ATOM 641 C CA . GLY A 1 79 ? 3.740 13.885 -12.153 1.00 87.19 79 GLY A CA 1
ATOM 642 C C . GLY A 1 79 ? 2.345 13.995 -12.774 1.00 87.19 79 GLY A C 1
ATOM 643 O O . GLY A 1 79 ? 2.176 13.593 -13.924 1.00 87.19 79 GLY A O 1
ATOM 644 N N . LYS A 1 80 ? 1.349 14.524 -12.043 1.00 93.38 80 LYS A N 1
ATOM 645 C CA . LYS A 1 80 ? -0.052 14.635 -12.493 1.00 93.38 80 LYS A CA 1
ATOM 646 C C . LYS A 1 80 ? -0.185 15.249 -13.889 1.00 93.38 80 LYS A C 1
ATOM 648 O O . LYS A 1 80 ? -0.854 14.684 -14.748 1.00 93.38 80 LYS A O 1
ATOM 653 N N . THR A 1 81 ? 0.503 16.358 -14.152 1.00 93.94 81 THR A N 1
ATOM 654 C CA . THR A 1 81 ? 0.480 17.035 -15.461 1.00 93.94 81 THR A CA 1
ATOM 655 C C . THR A 1 81 ? 0.987 16.144 -16.598 1.00 93.94 81 THR A C 1
ATOM 657 O O . THR A 1 81 ? 0.471 16.201 -17.716 1.00 93.94 81 THR A O 1
ATOM 660 N N . THR A 1 82 ? 1.962 15.274 -16.326 1.00 94.81 82 THR A N 1
ATOM 661 C CA . THR A 1 82 ? 2.438 14.287 -17.297 1.00 94.81 82 THR A CA 1
ATOM 662 C C . THR A 1 82 ? 1.443 13.144 -17.472 1.00 94.81 82 THR A C 1
ATOM 664 O O . THR A 1 82 ? 1.196 12.760 -18.610 1.00 94.81 82 THR A O 1
ATOM 667 N N . TRP A 1 83 ? 0.796 12.663 -16.408 1.00 96.19 83 TRP A N 1
ATOM 668 C CA . TRP A 1 83 ? -0.283 11.674 -16.523 1.00 96.19 83 TRP A CA 1
ATOM 669 C C . TRP A 1 83 ? -1.467 12.184 -17.347 1.00 96.19 83 TRP A C 1
ATOM 671 O O . TRP A 1 83 ? -1.933 11.484 -18.243 1.00 96.19 83 TRP A O 1
ATOM 681 N N . LEU A 1 84 ? -1.889 13.430 -17.124 1.00 95.69 84 LEU A N 1
ATOM 682 C CA . LEU A 1 84 ? -2.918 14.098 -17.924 1.00 95.69 84 LEU A CA 1
ATOM 683 C C . LEU A 1 84 ? -2.501 14.238 -19.392 1.00 95.69 84 LEU A C 1
ATOM 685 O O . LEU A 1 84 ? -3.302 13.995 -20.294 1.00 95.69 84 LEU A O 1
ATOM 689 N N . TYR A 1 85 ? -1.237 14.592 -19.646 1.00 96.00 85 TYR A N 1
ATOM 690 C CA . TYR A 1 85 ? -0.696 14.624 -21.002 1.00 96.00 85 TYR A CA 1
ATOM 691 C C . TYR A 1 85 ? -0.735 13.240 -21.659 1.00 96.00 85 TYR A C 1
ATOM 693 O O . TYR A 1 85 ? -1.186 13.135 -22.797 1.00 96.00 85 TYR A O 1
ATOM 701 N N . ILE A 1 86 ? -0.293 12.191 -20.959 1.00 96.69 86 ILE A N 1
ATOM 702 C CA . ILE A 1 86 ? -0.313 10.820 -21.479 1.00 96.69 86 ILE A CA 1
ATOM 703 C C . ILE A 1 86 ? -1.748 10.420 -21.810 1.00 96.69 86 ILE A C 1
ATOM 705 O O . ILE A 1 86 ? -2.011 9.939 -22.905 1.00 96.69 86 ILE A O 1
ATOM 709 N N . ASN A 1 87 ? -2.682 10.702 -20.904 1.00 97.12 87 ASN A N 1
ATOM 710 C CA . ASN A 1 87 ? -4.090 10.394 -21.088 1.00 97.12 87 ASN A CA 1
ATOM 711 C C . ASN A 1 87 ? -4.692 11.108 -22.311 1.00 97.12 87 ASN A C 1
ATOM 713 O O . ASN A 1 87 ? -5.344 10.480 -23.138 1.00 97.12 87 ASN A O 1
ATOM 717 N N . LYS A 1 88 ? -4.402 12.404 -22.485 1.00 97.69 88 LYS A N 1
ATOM 718 C CA . LYS A 1 88 ? -4.856 13.192 -23.644 1.00 97.69 88 LYS A CA 1
ATOM 719 C C . LYS A 1 88 ? -4.264 12.710 -24.976 1.00 97.69 88 LYS A C 1
ATOM 721 O O . LYS A 1 88 ? -4.865 12.936 -26.020 1.00 97.69 88 LYS A O 1
ATOM 726 N N . ASN A 1 89 ? -3.090 12.081 -24.949 1.00 97.38 89 ASN A N 1
ATOM 727 C CA . ASN A 1 89 ? -2.370 11.614 -26.137 1.00 97.38 89 ASN A CA 1
ATOM 728 C C . ASN A 1 89 ? -2.286 10.078 -26.193 1.00 97.38 89 ASN A C 1
ATOM 730 O O . ASN A 1 89 ? -1.369 9.540 -26.816 1.00 97.38 89 ASN A O 1
ATOM 734 N N . ALA A 1 90 ? -3.219 9.378 -25.536 1.00 96.19 90 ALA A N 1
ATOM 735 C CA . ALA A 1 90 ? -3.160 7.934 -25.320 1.00 96.19 90 ALA A CA 1
ATOM 736 C C . ALA A 1 90 ? -2.988 7.147 -26.626 1.00 96.19 90 ALA A C 1
ATOM 738 O O . ALA A 1 90 ? -2.086 6.318 -26.709 1.00 96.19 90 ALA A O 1
ATOM 739 N N . ASP A 1 91 ? -3.773 7.461 -27.660 1.00 95.88 91 ASP A N 1
ATOM 740 C CA . ASP A 1 91 ? -3.719 6.758 -28.949 1.00 95.88 91 ASP A CA 1
ATOM 741 C C . ASP A 1 91 ? -2.353 6.902 -29.636 1.00 95.88 91 ASP A C 1
ATOM 743 O O . ASP A 1 91 ? -1.788 5.930 -30.137 1.00 95.88 91 ASP A O 1
ATOM 747 N N . ASN A 1 92 ? -1.776 8.108 -29.615 1.00 97.00 92 ASN A N 1
ATOM 748 C CA . ASN A 1 92 ? -0.463 8.365 -30.204 1.00 97.00 92 ASN A CA 1
ATOM 749 C C . ASN A 1 92 ? 0.668 7.686 -29.417 1.00 97.00 92 ASN A C 1
ATOM 751 O O . ASN A 1 92 ? 1.640 7.216 -30.008 1.00 97.00 92 ASN A O 1
ATOM 755 N N . ILE A 1 93 ? 0.559 7.648 -28.088 1.00 95.56 93 ILE A N 1
ATOM 756 C CA . ILE A 1 93 ? 1.538 6.982 -27.225 1.00 95.56 93 ILE A CA 1
ATOM 757 C C . ILE A 1 93 ? 1.458 5.467 -27.410 1.00 95.56 93 ILE A C 1
ATOM 759 O O . ILE A 1 93 ? 2.497 4.833 -27.570 1.00 95.56 93 ILE A O 1
ATOM 763 N N . LEU A 1 94 ? 0.248 4.903 -27.451 1.00 95.00 94 LEU A N 1
ATOM 764 C CA . LEU A 1 94 ? -0.003 3.474 -27.637 1.00 95.00 94 LEU A CA 1
ATOM 765 C C . LEU A 1 94 ? 0.685 2.938 -28.897 1.00 95.00 94 LEU A C 1
ATOM 767 O O . LEU A 1 94 ? 1.390 1.937 -28.829 1.00 95.00 94 LEU A O 1
ATOM 771 N N . GLN A 1 95 ? 0.558 3.651 -30.017 1.00 96.94 95 GLN A N 1
ATOM 772 C CA . GLN A 1 95 ? 1.178 3.276 -31.296 1.00 96.94 95 GLN A CA 1
ATOM 773 C C . GLN A 1 95 ? 2.714 3.260 -31.266 1.00 96.94 95 GLN A C 1
ATOM 775 O O . GLN A 1 95 ? 3.340 2.646 -32.126 1.00 96.94 95 GLN A O 1
ATOM 780 N N . GLN A 1 96 ? 3.336 3.947 -30.305 1.00 97.94 96 GLN A N 1
ATOM 781 C CA . GLN A 1 96 ? 4.793 3.995 -30.161 1.00 97.94 96 GLN A CA 1
ATOM 782 C C . GLN A 1 96 ? 5.332 2.946 -29.181 1.00 97.94 96 GLN A C 1
ATOM 784 O O . GLN A 1 96 ? 6.551 2.794 -29.083 1.00 97.94 96 GLN A O 1
ATOM 789 N N . ILE A 1 97 ? 4.466 2.258 -28.428 1.00 97.81 97 ILE A N 1
ATOM 790 C CA . ILE A 1 97 ? 4.881 1.216 -27.486 1.00 97.81 97 ILE A CA 1
ATOM 791 C C . ILE A 1 97 ? 4.986 -0.113 -28.246 1.00 97.81 97 ILE A C 1
ATOM 793 O O . ILE A 1 97 ? 3.982 -0.580 -28.784 1.00 97.81 97 ILE A O 1
ATOM 797 N N . PRO A 1 98 ? 6.166 -0.757 -28.278 1.00 98.06 98 PRO A N 1
ATOM 798 C CA . PRO A 1 98 ? 6.307 -2.071 -28.891 1.00 98.06 98 PRO A CA 1
ATOM 799 C C . PRO A 1 98 ? 5.426 -3.119 -28.199 1.00 98.06 98 PRO A C 1
ATOM 801 O O . PRO A 1 98 ? 5.481 -3.275 -26.984 1.00 98.06 98 PRO A O 1
ATOM 804 N N . GLU A 1 99 ? 4.666 -3.884 -28.982 1.00 97.25 99 GLU A N 1
ATOM 805 C CA . GLU A 1 99 ? 3.853 -5.009 -28.486 1.00 97.25 99 GLU A CA 1
ATOM 806 C C . GLU A 1 99 ? 4.683 -6.186 -27.966 1.00 97.25 99 GLU A C 1
ATOM 808 O O . GLU A 1 99 ? 4.149 -7.079 -27.324 1.00 97.25 99 GLU A O 1
ATOM 813 N N . ARG A 1 100 ? 5.980 -6.230 -28.282 1.00 97.94 100 ARG A N 1
ATOM 814 C CA . ARG A 1 100 ? 6.913 -7.255 -27.811 1.00 97.94 100 ARG A CA 1
ATOM 815 C C . ARG A 1 100 ? 8.099 -6.592 -27.154 1.00 97.94 100 ARG A C 1
ATOM 817 O O . ARG A 1 100 ? 8.600 -5.586 -27.663 1.00 97.94 100 ARG A O 1
ATOM 824 N N . PHE A 1 101 ? 8.589 -7.193 -26.076 1.00 98.00 101 PHE A N 1
ATOM 825 C CA . PHE A 1 101 ? 9.722 -6.657 -25.340 1.00 98.00 101 PHE A CA 1
ATOM 826 C C . PHE A 1 101 ? 10.976 -6.496 -26.231 1.00 98.00 101 PHE A C 1
ATOM 828 O O . PHE A 1 101 ? 11.517 -7.488 -26.729 1.00 98.00 101 PHE A O 1
ATOM 835 N N . PRO A 1 102 ? 11.471 -5.262 -26.453 1.00 97.50 102 PRO A N 1
ATOM 836 C CA . PRO A 1 102 ? 12.588 -5.019 -27.357 1.00 97.50 102 PRO A CA 1
ATOM 837 C C . PRO A 1 102 ? 13.946 -5.193 -26.668 1.00 97.50 102 PRO A C 1
ATOM 839 O O . PRO A 1 102 ? 14.108 -4.930 -25.477 1.00 97.50 102 PRO A O 1
ATOM 842 N N . SER A 1 103 ? 14.973 -5.543 -27.447 1.00 93.25 103 SER A N 1
ATOM 843 C CA . SER A 1 103 ? 16.359 -5.617 -26.953 1.00 93.25 103 SER A CA 1
ATOM 844 C C . SER A 1 103 ? 16.911 -4.249 -26.531 1.00 93.25 103 SER A C 1
ATOM 846 O O . SER A 1 103 ? 17.685 -4.149 -25.578 1.00 93.25 103 SER A O 1
ATOM 848 N N . ASN A 1 104 ? 16.497 -3.186 -27.225 1.00 97.44 104 ASN A N 1
ATOM 849 C CA . ASN A 1 104 ? 16.913 -1.808 -26.966 1.00 97.44 104 ASN A CA 1
ATOM 850 C C . ASN A 1 104 ? 15.801 -1.020 -26.270 1.00 97.44 104 ASN A C 1
ATOM 852 O O . ASN A 1 104 ? 14.622 -1.334 -26.414 1.00 97.44 104 ASN A O 1
ATOM 856 N N . LYS A 1 105 ? 16.187 0.029 -25.540 1.00 98.19 105 LYS A N 1
ATOM 857 C CA . LYS A 1 105 ? 15.247 0.924 -24.860 1.00 98.19 105 LYS A CA 1
ATOM 858 C C . LYS A 1 105 ? 14.302 1.569 -25.893 1.00 98.19 105 LYS A C 1
ATOM 860 O O . LYS A 1 105 ? 14.816 2.189 -26.820 1.00 98.19 105 LYS A O 1
ATOM 865 N N . PRO A 1 106 ? 12.967 1.477 -25.736 1.00 98.12 106 PRO A N 1
ATOM 866 C CA . PRO A 1 106 ? 12.024 2.135 -26.639 1.00 98.12 106 PRO A CA 1
ATOM 867 C C . PRO A 1 106 ? 12.197 3.659 -26.655 1.00 98.12 106 PRO A C 1
ATOM 869 O O . PRO A 1 106 ? 12.329 4.275 -25.593 1.00 98.12 106 PRO A O 1
ATOM 872 N N . ASP A 1 107 ? 12.091 4.285 -27.827 1.00 98.12 107 ASP A N 1
ATOM 873 C CA . ASP A 1 107 ? 12.187 5.748 -27.962 1.00 98.12 107 ASP A CA 1
ATOM 874 C C . ASP A 1 107 ? 11.105 6.474 -27.158 1.00 98.12 107 ASP A C 1
ATOM 876 O O . ASP A 1 107 ? 11.378 7.489 -26.515 1.00 98.12 107 ASP A O 1
ATOM 880 N N . ILE A 1 108 ? 9.886 5.924 -27.118 1.00 97.81 108 ILE A N 1
ATOM 881 C CA . ILE A 1 108 ? 8.787 6.479 -26.318 1.00 97.81 108 ILE A CA 1
ATOM 882 C C . ILE A 1 108 ? 9.141 6.555 -24.831 1.00 97.81 108 ILE A C 1
ATOM 884 O O . ILE A 1 108 ? 8.817 7.537 -24.168 1.00 97.81 108 ILE A O 1
ATOM 888 N N . LEU A 1 109 ? 9.877 5.572 -24.309 1.00 97.75 109 LEU A N 1
ATOM 889 C CA . LEU A 1 109 ? 10.314 5.582 -22.919 1.00 97.75 109 LEU A CA 1
ATOM 890 C C . LEU A 1 109 ? 11.325 6.712 -22.665 1.00 97.75 109 LEU A C 1
ATOM 892 O O . LEU A 1 109 ? 11.296 7.322 -21.599 1.00 97.75 109 LEU A O 1
ATOM 896 N N . THR A 1 110 ? 12.194 7.025 -23.630 1.00 97.19 110 THR A N 1
ATOM 897 C CA . THR A 1 110 ? 13.089 8.194 -23.549 1.00 97.19 110 THR A CA 1
ATOM 898 C C . THR A 1 110 ? 12.299 9.503 -23.580 1.00 97.19 110 THR A C 1
ATOM 900 O O . THR A 1 110 ? 12.482 10.324 -22.688 1.00 97.19 110 THR A O 1
ATOM 903 N N . LYS A 1 111 ? 11.337 9.651 -24.500 1.00 96.88 111 LYS A N 1
ATOM 904 C CA . LYS A 1 111 ? 10.473 10.846 -24.574 1.00 96.88 111 LYS A CA 1
ATOM 905 C C . LYS A 1 111 ? 9.688 11.086 -23.282 1.00 96.88 111 LYS A C 1
ATOM 907 O O . LYS A 1 111 ? 9.555 12.221 -22.837 1.00 96.88 111 LYS A O 1
ATOM 912 N N . LEU A 1 112 ? 9.156 10.025 -22.667 1.00 95.62 112 LEU A N 1
ATOM 913 C CA . LEU A 1 112 ? 8.438 10.132 -21.393 1.00 95.62 112 LEU A CA 1
ATOM 914 C C . LEU A 1 112 ? 9.368 10.572 -20.253 1.00 95.62 112 LEU A C 1
ATOM 916 O O . LEU A 1 112 ? 8.947 11.371 -19.423 1.00 95.62 112 LEU A O 1
ATOM 920 N N . GLN A 1 113 ? 10.621 10.106 -20.244 1.00 94.44 113 GLN A N 1
ATOM 921 C CA . GLN A 1 113 ? 11.624 10.454 -19.226 1.00 94.44 113 GLN A CA 1
ATOM 922 C C . GLN A 1 113 ? 12.057 11.914 -19.235 1.00 94.44 113 GLN A C 1
ATOM 924 O O . GLN A 1 113 ? 12.433 12.454 -18.197 1.00 94.44 113 GLN A O 1
ATOM 929 N N . GLU A 1 114 ? 12.023 12.539 -20.405 1.00 93.62 114 GLU A N 1
ATOM 930 C CA . GLU A 1 114 ? 12.372 13.948 -20.586 1.00 93.62 114 GLU A CA 1
ATOM 931 C C . GLU A 1 114 ? 11.278 14.887 -20.062 1.00 93.62 114 GLU A C 1
ATOM 933 O O . GLU A 1 114 ? 11.503 16.088 -19.912 1.00 93.62 114 GLU A O 1
ATOM 938 N N . ARG A 1 115 ? 10.087 14.360 -19.744 1.00 92.12 115 ARG A N 1
ATOM 939 C CA . ARG A 1 115 ? 9.010 15.156 -19.159 1.00 92.12 115 ARG A CA 1
ATOM 940 C C . ARG A 1 115 ? 9.281 15.435 -17.685 1.00 92.12 115 ARG A C 1
ATOM 942 O O . ARG A 1 115 ? 9.713 14.571 -16.922 1.00 92.12 115 ARG A O 1
ATOM 949 N N . THR A 1 116 ? 8.952 16.654 -17.267 1.00 85.12 116 THR A N 1
ATOM 950 C CA . THR A 1 116 ? 9.141 17.124 -15.893 1.00 85.12 116 THR A CA 1
ATOM 951 C C . THR A 1 116 ? 8.550 16.148 -14.875 1.00 85.12 116 THR A C 1
ATOM 953 O O . THR A 1 116 ? 7.390 15.744 -14.979 1.00 85.12 116 THR A O 1
ATOM 956 N N . SER A 1 117 ? 9.363 15.786 -13.878 1.00 83.50 117 SER A N 1
ATOM 957 C CA . SER A 1 117 ? 8.995 14.897 -12.766 1.00 83.50 117 SER A CA 1
ATOM 958 C C . SER A 1 117 ? 8.553 13.484 -13.176 1.00 83.50 117 SER A C 1
ATOM 960 O O . SER A 1 117 ? 7.929 12.787 -12.379 1.00 83.50 117 SER A O 1
ATOM 962 N N . PHE A 1 118 ? 8.893 13.032 -14.388 1.00 90.75 118 PHE A N 1
ATOM 963 C CA . PHE A 1 118 ? 8.449 11.748 -14.928 1.00 90.75 118 PHE A CA 1
ATOM 964 C C . PHE A 1 118 ? 9.633 10.848 -15.296 1.00 90.75 118 PHE A C 1
ATOM 966 O O . PHE A 1 118 ? 9.932 10.614 -16.454 1.00 90.75 118 PHE A O 1
ATOM 973 N N . GLY A 1 119 ? 10.356 10.353 -14.289 1.00 93.50 119 GLY A N 1
ATOM 974 C CA . GLY A 1 119 ? 11.560 9.538 -14.494 1.00 93.50 119 GLY A CA 1
ATOM 975 C C . GLY A 1 119 ? 11.324 8.137 -15.085 1.00 93.50 119 GLY A C 1
ATOM 976 O O . GLY A 1 119 ? 10.207 7.726 -15.392 1.00 93.50 119 GLY A O 1
ATOM 977 N N . PHE A 1 120 ? 12.411 7.362 -15.183 1.00 96.88 120 PHE A N 1
ATOM 978 C CA . PHE A 1 120 ? 12.455 6.030 -15.810 1.00 96.88 120 PHE A CA 1
ATOM 979 C C . PHE A 1 120 ? 11.353 5.073 -15.340 1.00 96.88 120 PHE A C 1
ATOM 981 O O . PHE A 1 120 ? 10.675 4.463 -16.162 1.00 96.88 120 PHE A O 1
ATOM 988 N N . ILE A 1 121 ? 11.150 4.995 -14.025 1.00 96.50 121 ILE A N 1
ATOM 989 C CA . ILE A 1 121 ? 10.150 4.136 -13.376 1.00 96.50 121 ILE A CA 1
ATOM 990 C C . ILE A 1 121 ? 8.722 4.492 -13.817 1.00 96.50 121 ILE A C 1
ATOM 992 O O . ILE A 1 121 ? 7.926 3.607 -14.116 1.00 96.50 121 ILE A O 1
ATOM 996 N N . TRP A 1 122 ? 8.397 5.784 -13.896 1.00 96.38 122 TRP A N 1
ATOM 997 C CA . TRP A 1 122 ? 7.068 6.255 -14.299 1.00 96.38 122 TRP A CA 1
ATOM 998 C C . TRP A 1 122 ? 6.801 6.016 -15.786 1.00 96.38 122 TRP A C 1
ATOM 1000 O O . TRP A 1 122 ? 5.721 5.559 -16.166 1.00 96.38 122 TRP A O 1
ATOM 1010 N N . GLY A 1 123 ? 7.821 6.240 -16.618 1.00 97.50 123 GLY A N 1
ATOM 1011 C CA . GLY A 1 123 ? 7.784 5.867 -18.028 1.00 97.50 123 GLY A CA 1
ATOM 1012 C C . GLY A 1 123 ? 7.520 4.372 -18.211 1.00 97.50 123 GLY A C 1
ATOM 1013 O O . GLY A 1 123 ? 6.610 4.003 -18.945 1.00 97.50 123 GLY A O 1
ATOM 1014 N N . LEU A 1 124 ? 8.239 3.507 -17.488 1.00 98.00 124 LEU A N 1
ATOM 1015 C CA . LEU A 1 124 ? 7.999 2.061 -17.526 1.00 98.00 124 LEU A CA 1
ATOM 1016 C C . LEU A 1 124 ? 6.597 1.680 -17.060 1.00 98.00 124 LEU A C 1
ATOM 1018 O O . LEU A 1 124 ? 5.962 0.840 -17.687 1.00 98.00 124 LEU A O 1
ATOM 1022 N N . PHE A 1 125 ? 6.087 2.319 -16.007 1.00 98.19 125 PHE A N 1
ATOM 1023 C CA . PHE A 1 125 ? 4.731 2.054 -15.540 1.00 98.19 125 PHE A CA 1
ATOM 1024 C C . PHE A 1 125 ? 3.667 2.411 -16.596 1.00 98.19 125 PHE A C 1
ATOM 1026 O O . PHE A 1 125 ? 2.637 1.749 -16.683 1.00 98.19 125 PHE A O 1
ATOM 1033 N N . THR A 1 126 ? 3.936 3.399 -17.456 1.00 98.06 126 THR A N 1
ATOM 1034 C CA . THR A 1 126 ? 3.066 3.719 -18.603 1.00 98.06 126 THR A CA 1
ATOM 1035 C C . THR A 1 126 ? 3.028 2.571 -19.613 1.00 98.06 126 THR A C 1
ATOM 1037 O O . THR A 1 126 ? 1.950 2.184 -20.056 1.00 98.06 126 THR A O 1
ATOM 1040 N N . LEU A 1 127 ? 4.191 1.998 -19.944 1.00 98.44 127 LEU A N 1
ATOM 1041 C CA . LEU A 1 127 ? 4.302 0.840 -20.840 1.00 98.44 127 LEU A CA 1
ATOM 1042 C C . LEU A 1 127 ? 3.622 -0.399 -20.233 1.00 98.44 127 LEU A C 1
ATOM 1044 O O . LEU A 1 127 ? 2.885 -1.102 -20.920 1.00 98.44 127 LEU A O 1
ATOM 1048 N N . HIS A 1 128 ? 3.807 -0.610 -18.929 1.00 98.38 128 HIS A N 1
ATOM 1049 C CA . HIS A 1 128 ? 3.166 -1.670 -18.154 1.00 98.38 128 HIS A CA 1
ATOM 1050 C C . HIS A 1 128 ? 1.634 -1.584 -18.173 1.00 98.38 128 HIS A C 1
ATOM 1052 O O . HIS A 1 128 ? 0.971 -2.594 -18.358 1.00 98.38 128 HIS A O 1
ATOM 1058 N N . CYS A 1 129 ? 1.051 -0.385 -18.067 1.00 98.19 129 CYS A N 1
ATOM 1059 C CA . CYS A 1 129 ? -0.405 -0.210 -18.152 1.00 98.19 129 CYS A CA 1
ATOM 1060 C C . CYS A 1 129 ? -0.999 -0.633 -19.511 1.00 98.19 129 CYS A C 1
ATOM 1062 O O . CYS A 1 129 ? -2.222 -0.755 -19.626 1.00 98.19 129 CYS A O 1
ATOM 1064 N N . ILE A 1 130 ? -0.166 -0.788 -20.544 1.00 97.75 130 ILE A N 1
ATOM 1065 C CA . ILE A 1 130 ? -0.577 -1.175 -21.895 1.00 97.75 130 ILE A CA 1
ATOM 1066 C C . ILE A 1 130 ? -0.283 -2.649 -22.173 1.00 97.75 130 ILE A C 1
ATOM 1068 O O . ILE A 1 130 ? -1.197 -3.376 -22.549 1.00 97.75 130 ILE A O 1
ATOM 1072 N N . TYR A 1 131 ? 0.959 -3.094 -21.973 1.00 98.12 131 TYR A N 1
ATOM 1073 C CA . TYR A 1 131 ? 1.357 -4.490 -22.179 1.00 98.12 131 TYR A CA 1
ATOM 1074 C C . TYR A 1 131 ? 2.005 -5.038 -20.901 1.00 98.12 131 TYR A C 1
ATOM 1076 O O . TYR A 1 131 ? 3.227 -5.184 -20.848 1.00 98.12 131 TYR A O 1
ATOM 1084 N N . PRO A 1 132 ? 1.224 -5.345 -19.850 1.00 97.75 132 PRO A N 1
ATOM 1085 C CA . PRO A 1 132 ? 1.772 -5.674 -18.532 1.00 97.75 132 PRO A CA 1
ATOM 1086 C C . PRO A 1 132 ? 2.598 -6.970 -18.517 1.00 97.75 132 PRO A C 1
ATOM 1088 O O . PRO A 1 132 ? 3.546 -7.084 -17.747 1.00 97.75 132 PRO A O 1
ATOM 1091 N N . LYS A 1 133 ? 2.304 -7.915 -19.421 1.00 96.69 133 LYS A N 1
ATOM 1092 C CA . LYS A 1 133 ? 3.086 -9.151 -19.611 1.00 96.69 133 LYS A CA 1
ATOM 1093 C C . LYS A 1 133 ? 4.464 -8.895 -20.233 1.00 96.69 133 LYS A C 1
ATOM 1095 O O . LYS A 1 133 ? 5.446 -9.552 -19.894 1.00 96.69 133 LYS A O 1
ATOM 1100 N N . GLU A 1 134 ? 4.541 -7.929 -21.143 1.00 98.19 134 GLU A N 1
ATOM 1101 C CA . GLU A 1 134 ? 5.780 -7.566 -21.837 1.00 98.19 134 GLU A CA 1
ATOM 1102 C C . GLU A 1 134 ? 6.616 -6.595 -21.007 1.00 98.19 134 GLU A C 1
ATOM 1104 O O . GLU A 1 134 ? 7.840 -6.684 -20.981 1.00 98.19 134 GLU A O 1
ATOM 1109 N N . TYR A 1 135 ? 5.956 -5.703 -20.276 1.00 98.50 135 TYR A N 1
ATOM 1110 C CA . TYR A 1 135 ? 6.573 -4.728 -19.394 1.00 98.50 135 TYR A CA 1
ATOM 1111 C C . TYR A 1 135 ? 6.079 -4.966 -17.963 1.00 98.50 135 TYR A C 1
ATOM 1113 O O . TYR A 1 135 ? 5.168 -4.267 -17.528 1.00 98.50 135 TYR A O 1
ATOM 1121 N N . PRO A 1 136 ? 6.643 -5.937 -17.219 1.00 98.31 136 PRO A N 1
ATOM 1122 C CA . PRO A 1 136 ? 6.234 -6.230 -15.847 1.00 98.31 136 PRO A CA 1
ATOM 1123 C C . PRO A 1 136 ? 6.452 -5.024 -14.938 1.00 98.31 136 PRO A C 1
ATOM 1125 O O . PRO A 1 136 ? 7.288 -4.151 -15.238 1.00 98.31 136 PRO A O 1
ATOM 1128 N N . LEU A 1 137 ? 5.699 -4.978 -13.833 1.00 98.06 137 LEU A N 1
ATOM 1129 C CA . LEU A 1 137 ? 5.743 -3.867 -12.893 1.00 98.06 137 LEU A CA 1
ATOM 1130 C C . LEU A 1 137 ? 7.183 -3.657 -12.423 1.00 98.06 137 LEU A C 1
ATOM 1132 O O . LEU A 1 137 ? 7.878 -4.592 -12.044 1.00 98.06 137 LEU A O 1
ATOM 1136 N N . TYR A 1 138 ? 7.652 -2.410 -12.437 1.00 98.06 138 TYR A N 1
ATOM 1137 C CA . TYR A 1 138 ? 9.022 -2.100 -12.045 1.00 98.06 138 TYR A CA 1
ATOM 1138 C C . TYR A 1 138 ? 9.083 -0.870 -11.160 1.00 98.06 138 TYR A C 1
ATOM 1140 O O . TYR A 1 138 ? 8.897 0.256 -11.608 1.00 98.06 138 TYR A O 1
ATOM 1148 N N . ASP A 1 139 ? 9.356 -1.094 -9.881 1.00 96.44 139 ASP A N 1
ATOM 1149 C CA . ASP A 1 139 ? 9.598 -0.068 -8.882 1.00 96.44 139 ASP A CA 1
ATOM 1150 C C . ASP A 1 139 ? 10.648 -0.527 -7.857 1.00 96.44 139 ASP A C 1
ATOM 1152 O O . ASP A 1 139 ? 11.259 -1.591 -7.969 1.00 96.44 139 ASP A O 1
ATOM 1156 N N . GLN A 1 140 ? 10.885 0.295 -6.835 1.00 95.62 140 GLN A N 1
ATOM 1157 C CA . GLN A 1 140 ? 11.870 0.001 -5.791 1.00 95.62 140 GLN A CA 1
ATOM 1158 C C . GLN A 1 140 ? 11.605 -1.299 -5.009 1.00 95.62 140 GLN A C 1
ATOM 1160 O O . GLN A 1 140 ? 12.539 -1.834 -4.418 1.00 95.62 140 GLN A O 1
ATOM 1165 N N . HIS A 1 141 ? 10.358 -1.771 -4.923 1.00 95.50 141 HIS A N 1
ATOM 1166 C CA . HIS A 1 141 ? 9.994 -2.952 -4.144 1.00 95.50 141 HIS A CA 1
ATOM 1167 C C . HIS A 1 141 ? 10.309 -4.215 -4.937 1.00 95.50 141 HIS A C 1
ATOM 1169 O O . HIS A 1 141 ? 11.134 -5.014 -4.497 1.00 95.50 141 HIS A O 1
ATOM 1175 N N . VAL A 1 142 ? 9.765 -4.337 -6.146 1.00 97.19 142 VAL A N 1
ATOM 1176 C CA . VAL A 1 142 ? 10.040 -5.482 -7.031 1.00 97.19 142 VAL A CA 1
ATOM 1177 C C . VAL A 1 142 ? 11.521 -5.571 -7.411 1.00 97.19 142 VAL A C 1
ATOM 1179 O O . VAL A 1 142 ? 12.083 -6.664 -7.437 1.00 97.19 142 VAL A O 1
ATOM 1182 N N . TYR A 1 143 ? 12.208 -4.434 -7.594 1.00 96.69 143 TYR A N 1
ATOM 1183 C CA . TYR A 1 143 ? 13.653 -4.425 -7.835 1.00 96.69 143 TYR A CA 1
ATOM 1184 C C . TYR A 1 143 ? 14.451 -4.933 -6.628 1.00 96.69 143 TYR A C 1
ATOM 1186 O O . TYR A 1 143 ? 15.454 -5.629 -6.787 1.00 96.69 143 TYR A O 1
ATOM 1194 N N . ARG A 1 144 ? 14.008 -4.615 -5.405 1.00 94.31 144 ARG A N 1
ATOM 1195 C CA . ARG A 1 144 ? 14.632 -5.123 -4.179 1.00 94.31 144 ARG A CA 1
ATOM 1196 C C . ARG A 1 144 ? 14.459 -6.631 -4.052 1.00 94.31 144 ARG A C 1
ATOM 1198 O O . ARG A 1 144 ? 15.440 -7.308 -3.767 1.00 94.31 144 ARG A O 1
ATOM 1205 N N . ALA A 1 145 ? 13.251 -7.138 -4.300 1.00 94.81 145 ALA A N 1
ATOM 1206 C CA . ALA A 1 145 ? 12.977 -8.573 -4.333 1.00 94.81 145 ALA A CA 1
ATOM 1207 C C . ALA A 1 145 ? 13.869 -9.284 -5.362 1.00 94.81 145 ALA A C 1
ATOM 1209 O O . ALA A 1 145 ? 14.550 -10.250 -5.035 1.00 94.81 145 ALA A O 1
ATOM 1210 N N . PHE A 1 146 ? 13.948 -8.737 -6.575 1.00 95.31 146 PHE A N 1
ATOM 1211 C CA . PHE A 1 146 ? 14.822 -9.227 -7.637 1.00 95.31 146 PHE A CA 1
ATOM 1212 C C . PHE A 1 146 ? 16.298 -9.292 -7.224 1.00 95.31 146 PHE A C 1
ATOM 1214 O O . PHE A 1 146 ? 16.944 -10.324 -7.397 1.00 95.31 146 PHE A O 1
ATOM 1221 N N . LYS A 1 147 ? 16.849 -8.211 -6.658 1.00 94.12 147 LYS A N 1
ATOM 1222 C CA . LYS A 1 147 ? 18.258 -8.191 -6.240 1.00 94.12 147 LYS A CA 1
ATOM 1223 C C . LYS A 1 147 ? 18.543 -9.114 -5.059 1.00 94.12 147 LYS A C 1
ATOM 1225 O O . LYS A 1 147 ? 19.624 -9.686 -5.028 1.00 94.12 147 LYS A O 1
ATOM 1230 N N . ASN A 1 148 ? 17.591 -9.286 -4.144 1.00 91.19 148 ASN A N 1
ATOM 1231 C CA . ASN A 1 148 ? 17.707 -10.247 -3.048 1.00 91.19 148 ASN A CA 1
ATOM 1232 C C . ASN A 1 148 ? 17.776 -11.700 -3.545 1.00 91.19 148 ASN A C 1
ATOM 1234 O O . ASN A 1 148 ? 18.420 -12.529 -2.924 1.00 91.19 148 ASN A O 1
ATOM 1238 N N . GLU A 1 149 ? 17.105 -12.013 -4.654 1.00 89.38 149 GLU A N 1
ATOM 1239 C CA . GLU A 1 149 ? 17.093 -13.363 -5.235 1.00 89.38 149 GLU A CA 1
ATOM 1240 C C . GLU A 1 149 ? 18.299 -13.635 -6.146 1.00 89.38 149 GLU A C 1
ATOM 1242 O O . GLU A 1 149 ? 18.731 -14.776 -6.270 1.00 89.38 149 GLU A O 1
ATOM 1247 N N . GLN A 1 150 ? 18.832 -12.611 -6.823 1.00 84.00 150 GLN A N 1
ATOM 1248 C CA . GLN A 1 150 ? 19.975 -12.777 -7.733 1.00 84.00 150 GLN A CA 1
ATOM 1249 C C . GLN A 1 150 ? 21.333 -12.773 -7.043 1.00 84.00 150 GLN A C 1
ATOM 1251 O O . GLN A 1 150 ? 22.302 -13.302 -7.585 1.00 84.00 150 GLN A O 1
ATOM 1256 N N . LEU A 1 151 ? 21.433 -12.083 -5.917 1.00 68.12 151 LEU A N 1
ATOM 1257 C CA . LEU A 1 151 ? 22.690 -11.839 -5.244 1.00 68.12 151 LEU A CA 1
ATOM 1258 C C . LEU A 1 151 ? 22.541 -12.339 -3.818 1.00 68.12 151 LEU A C 1
ATOM 1260 O O . LEU A 1 151 ? 21.577 -11.983 -3.144 1.00 68.12 151 LEU A O 1
ATOM 1264 N N . ASP A 1 152 ? 23.546 -13.063 -3.334 1.00 61.19 152 ASP A N 1
ATOM 1265 C CA . ASP A 1 152 ? 23.751 -13.320 -1.904 1.00 61.19 152 ASP A CA 1
ATOM 1266 C C . ASP A 1 152 ? 24.235 -12.014 -1.227 1.00 61.19 152 ASP A C 1
ATOM 1268 O O . ASP A 1 152 ? 25.353 -11.863 -0.727 1.00 61.19 152 ASP A O 1
ATOM 1272 N N . CYS A 1 153 ? 23.446 -10.956 -1.423 1.00 53.31 153 CYS A N 1
ATOM 1273 C CA . CYS A 1 153 ? 23.876 -9.574 -1.350 1.00 53.31 153 CYS A CA 1
ATOM 1274 C C . CYS A 1 153 ? 23.894 -9.121 0.105 1.00 53.31 153 CYS A C 1
ATOM 1276 O O . CYS A 1 153 ? 22.857 -9.070 0.761 1.00 53.31 153 CYS A O 1
ATOM 1278 N N . LYS A 1 154 ? 25.057 -8.665 0.584 1.00 59.22 154 LYS A N 1
ATOM 1279 C CA . LYS A 1 154 ? 25.202 -8.100 1.938 1.00 59.22 154 LYS A CA 1
ATOM 1280 C C . LYS A 1 154 ? 24.358 -6.837 2.175 1.00 59.22 154 LYS A C 1
ATOM 1282 O O . LYS A 1 154 ? 24.126 -6.474 3.325 1.00 59.22 154 LYS A O 1
ATOM 1287 N N . SER A 1 155 ? 23.920 -6.141 1.120 1.00 78.75 155 SER A N 1
ATOM 1288 C CA . SER A 1 155 ? 23.059 -4.958 1.232 1.00 78.75 155 SER A CA 1
ATOM 1289 C C . SER A 1 155 ? 22.005 -4.896 0.126 1.00 78.75 155 SER A C 1
ATOM 1291 O O . SER A 1 155 ? 22.297 -5.070 -1.058 1.00 78.75 155 SER A O 1
ATOM 1293 N N . LEU A 1 156 ? 20.757 -4.627 0.523 1.00 85.88 156 LEU A N 1
ATOM 1294 C CA . LEU A 1 156 ? 19.646 -4.461 -0.411 1.00 85.88 156 LEU A CA 1
ATOM 1295 C C . LEU A 1 156 ? 19.543 -3.022 -0.930 1.00 85.88 156 LEU A C 1
ATOM 1297 O O . LEU A 1 156 ? 19.750 -2.072 -0.165 1.00 85.88 156 LEU A O 1
ATOM 1301 N N . PRO A 1 157 ? 19.169 -2.833 -2.209 1.00 89.69 157 PRO A N 1
ATOM 1302 C CA . PRO A 1 157 ? 19.053 -1.510 -2.802 1.00 89.69 157 PRO A CA 1
ATOM 1303 C C . PRO A 1 157 ? 17.905 -0.700 -2.180 1.00 89.69 157 PRO A C 1
ATOM 1305 O O . PRO A 1 157 ? 16.816 -1.209 -1.880 1.00 89.69 157 PRO A O 1
ATOM 1308 N N . GLN A 1 158 ? 18.147 0.603 -2.015 1.00 86.88 158 GLN A N 1
ATOM 1309 C CA . GLN A 1 158 ? 17.135 1.549 -1.537 1.00 86.88 158 GLN A CA 1
ATOM 1310 C C . GLN A 1 158 ? 16.213 2.036 -2.662 1.00 86.88 158 GLN A C 1
ATOM 1312 O O . GLN A 1 158 ? 15.023 2.222 -2.417 1.00 86.88 158 GLN A O 1
ATOM 1317 N N . SER A 1 159 ? 16.737 2.174 -3.882 1.00 91.88 159 SER A N 1
ATOM 1318 C CA . SER A 1 159 ? 16.021 2.614 -5.083 1.00 91.88 159 SER A CA 1
ATOM 1319 C C . SER A 1 159 ? 16.157 1.599 -6.222 1.00 91.88 159 SER A C 1
ATOM 1321 O O . SER A 1 159 ? 17.097 0.801 -6.253 1.00 91.88 159 SER A O 1
ATOM 1323 N N . ALA A 1 160 ? 15.208 1.621 -7.163 1.00 95.00 160 ALA A N 1
ATOM 1324 C CA . ALA A 1 160 ? 15.336 0.859 -8.401 1.00 95.00 160 ALA A CA 1
ATOM 1325 C C . ALA A 1 160 ? 16.361 1.501 -9.342 1.00 95.00 160 ALA A C 1
ATOM 1327 O O . ALA A 1 160 ? 16.502 2.725 -9.377 1.00 95.00 160 ALA A O 1
ATOM 1328 N N . SER A 1 161 ? 17.068 0.671 -10.113 1.00 95.81 161 SER A N 1
ATOM 1329 C CA . SER A 1 161 ? 17.969 1.166 -11.155 1.00 95.81 161 SER A CA 1
ATOM 1330 C C . SER A 1 161 ? 17.176 1.800 -12.294 1.00 95.81 161 SER A C 1
ATOM 1332 O O . SER A 1 161 ? 16.186 1.231 -12.751 1.00 95.81 161 SER A O 1
ATOM 1334 N N . ASN A 1 162 ? 17.659 2.940 -12.792 1.00 96.50 162 ASN A N 1
ATOM 1335 C CA . ASN A 1 162 ? 17.121 3.614 -13.977 1.00 96.50 162 ASN A CA 1
ATOM 1336 C C . ASN A 1 162 ? 17.802 3.150 -15.282 1.00 96.50 162 ASN A C 1
ATOM 1338 O O . ASN A 1 162 ? 17.653 3.788 -16.325 1.00 96.50 162 ASN A O 1
ATOM 1342 N N . ASN A 1 163 ? 18.599 2.078 -15.234 1.00 96.69 163 ASN A N 1
ATOM 1343 C CA . ASN A 1 163 ? 19.300 1.540 -16.393 1.00 96.69 163 ASN A CA 1
ATOM 1344 C C . ASN A 1 163 ? 18.430 0.511 -17.129 1.00 96.69 163 ASN A C 1
ATOM 1346 O O . ASN A 1 163 ? 17.971 -0.466 -16.538 1.00 96.69 163 ASN A O 1
ATOM 1350 N N . TRP A 1 164 ? 18.268 0.682 -18.444 1.00 97.69 164 TRP A N 1
ATOM 1351 C CA . TRP A 1 164 ? 17.538 -0.272 -19.285 1.00 97.69 164 TRP A CA 1
ATOM 1352 C C . TRP A 1 164 ? 18.100 -1.697 -19.192 1.00 97.69 164 TRP A C 1
ATOM 1354 O O . TRP A 1 164 ? 17.330 -2.648 -19.125 1.00 97.69 164 TRP A O 1
ATOM 1364 N N . LYS A 1 165 ? 19.428 -1.865 -19.115 1.00 97.25 165 LYS A N 1
ATOM 1365 C CA . LYS A 1 165 ? 20.057 -3.191 -18.998 1.00 97.25 165 LYS A CA 1
ATOM 1366 C C . LYS A 1 165 ? 19.652 -3.916 -17.711 1.00 97.25 165 LYS A C 1
ATOM 1368 O O . LYS A 1 165 ? 19.439 -5.125 -17.749 1.00 97.25 165 LYS A O 1
ATOM 1373 N N . ASP A 1 166 ? 19.507 -3.189 -16.602 1.00 96.38 166 ASP A N 1
ATOM 1374 C CA . ASP A 1 166 ? 19.026 -3.769 -15.342 1.00 96.38 166 ASP A CA 1
ATOM 1375 C C . ASP A 1 166 ? 17.556 -4.181 -15.447 1.00 96.38 166 ASP A C 1
ATOM 1377 O O . ASP A 1 166 ? 17.181 -5.242 -14.950 1.00 96.38 1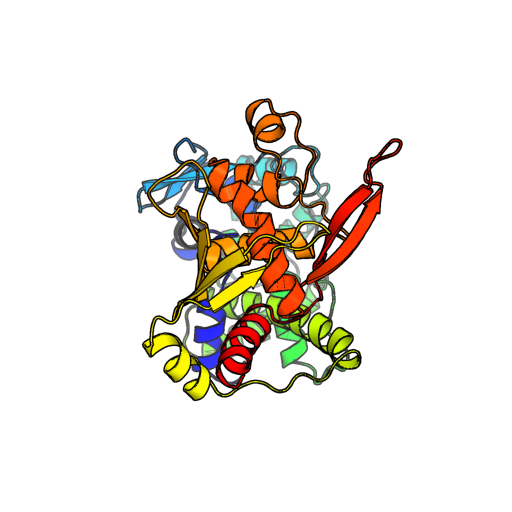66 ASP A O 1
ATOM 1381 N N . TYR A 1 167 ? 16.734 -3.392 -16.145 1.00 98.19 167 TYR A N 1
ATOM 1382 C CA . TYR A 1 167 ? 15.341 -3.755 -16.400 1.00 98.19 167 TYR A CA 1
ATOM 1383 C C . TYR A 1 167 ? 15.212 -4.983 -17.317 1.00 98.19 167 TYR A C 1
ATOM 1385 O O . TYR A 1 167 ? 14.403 -5.864 -17.047 1.00 98.19 167 TYR A O 1
ATOM 1393 N N . VAL A 1 168 ? 16.063 -5.113 -18.341 1.00 98.19 168 VAL A N 1
ATOM 1394 C CA . VAL A 1 168 ? 16.144 -6.327 -19.177 1.00 98.19 168 VAL A CA 1
ATOM 1395 C C . VAL A 1 168 ? 16.515 -7.551 -18.333 1.00 98.19 168 VAL A C 1
ATOM 1397 O O . VAL A 1 168 ? 15.942 -8.625 -18.516 1.00 98.19 168 VAL A O 1
ATOM 1400 N N . ALA A 1 169 ? 17.457 -7.413 -17.395 1.00 97.06 169 ALA A N 1
ATOM 1401 C CA . ALA A 1 169 ? 17.807 -8.496 -16.477 1.00 97.06 169 ALA A CA 1
ATOM 1402 C C . ALA A 1 169 ? 16.633 -8.865 -15.553 1.00 97.06 169 ALA A C 1
ATOM 1404 O O . ALA A 1 169 ? 16.374 -10.051 -15.344 1.00 97.06 169 ALA A O 1
ATOM 1405 N N . TYR A 1 170 ? 15.894 -7.866 -15.059 1.00 97.62 170 TYR A N 1
ATOM 1406 C CA . TYR A 1 170 ? 14.675 -8.077 -14.280 1.00 97.62 170 TYR A CA 1
ATOM 1407 C C . TYR A 1 170 ? 13.590 -8.806 -15.084 1.00 97.62 170 TYR A C 1
ATOM 1409 O O . TYR A 1 170 ? 13.055 -9.796 -14.594 1.00 97.62 170 TYR A O 1
ATOM 1417 N N . LYS A 1 171 ? 13.319 -8.396 -16.331 1.00 98.06 171 LYS A N 1
ATOM 1418 C CA . LYS A 1 171 ? 12.350 -9.067 -17.215 1.00 98.06 171 LYS A CA 1
ATOM 1419 C C . LYS A 1 171 ? 12.682 -10.545 -17.402 1.00 98.06 171 LYS A C 1
ATOM 1421 O O . LYS A 1 171 ? 11.815 -11.388 -17.227 1.00 98.06 171 LYS A O 1
ATOM 1426 N N . LYS A 1 172 ? 13.951 -10.873 -17.670 1.00 97.88 172 LYS A N 1
ATOM 1427 C CA . LYS A 1 172 ? 14.399 -12.272 -17.798 1.00 97.88 172 LYS A CA 1
ATOM 1428 C C . LYS A 1 172 ? 14.161 -13.081 -16.523 1.00 97.88 172 LYS A C 1
ATOM 1430 O O . LYS A 1 172 ? 13.744 -14.232 -16.599 1.00 97.88 172 LYS A O 1
ATOM 1435 N N . PHE A 1 173 ? 14.431 -12.492 -15.358 1.00 96.94 173 PHE A N 1
ATOM 1436 C CA . PHE A 1 173 ? 14.131 -13.116 -14.069 1.00 96.94 173 PHE A CA 1
ATOM 1437 C C . PHE A 1 173 ? 12.627 -13.338 -13.880 1.00 96.94 173 PHE A C 1
ATOM 1439 O O . PHE A 1 173 ? 12.218 -14.414 -13.450 1.00 96.94 173 PHE A O 1
ATOM 1446 N N . PHE A 1 174 ? 11.820 -12.336 -14.222 1.00 97.62 174 PHE A N 1
ATOM 1447 C CA . PHE A 1 174 ? 10.370 -12.382 -14.110 1.00 97.62 174 PHE A CA 1
ATOM 1448 C C . PHE A 1 174 ? 9.782 -13.490 -14.994 1.00 97.62 174 PHE A C 1
ATOM 1450 O O . PHE A 1 174 ? 9.076 -14.362 -14.495 1.00 97.62 174 PHE A O 1
ATOM 1457 N N . ASP A 1 175 ? 10.182 -13.542 -16.267 1.00 97.75 175 ASP A N 1
ATOM 1458 C CA . ASP A 1 175 ? 9.756 -14.575 -17.219 1.00 97.75 175 ASP A CA 1
ATOM 1459 C C . ASP A 1 175 ? 10.151 -15.979 -16.764 1.00 97.75 175 ASP A C 1
ATOM 1461 O O . ASP A 1 175 ? 9.350 -16.910 -16.839 1.00 97.75 175 ASP A O 1
ATOM 1465 N N . ALA A 1 176 ? 11.370 -16.137 -16.242 1.00 96.62 176 ALA A N 1
ATOM 1466 C CA . ALA A 1 176 ? 11.828 -17.416 -15.714 1.00 96.62 176 ALA A CA 1
ATOM 1467 C C . ALA A 1 176 ? 10.987 -17.881 -14.513 1.00 96.62 176 ALA A C 1
ATOM 1469 O O . ALA A 1 176 ? 10.722 -19.075 -14.381 1.00 96.62 176 ALA A O 1
ATOM 1470 N N . LYS A 1 177 ? 10.547 -16.962 -13.641 1.00 94.62 177 LYS A N 1
ATOM 1471 C CA . LYS A 1 177 ? 9.656 -17.283 -12.513 1.00 94.62 177 LYS A CA 1
ATOM 1472 C C . LYS A 1 177 ? 8.252 -17.657 -13.004 1.00 94.62 177 LYS A C 1
ATOM 1474 O O . LYS A 1 177 ? 7.730 -18.663 -12.533 1.00 94.62 177 LYS A O 1
ATOM 1479 N N . LEU A 1 178 ? 7.678 -16.920 -13.959 1.00 95.25 178 LEU A N 1
ATOM 1480 C CA . LEU A 1 178 ? 6.380 -17.276 -14.551 1.00 95.25 178 LEU A CA 1
ATOM 1481 C C . LEU A 1 178 ? 6.410 -18.663 -15.187 1.00 95.25 178 LEU A C 1
ATOM 1483 O O . LEU A 1 178 ? 5.549 -19.485 -14.894 1.00 95.25 178 LEU A O 1
ATOM 1487 N N . ALA A 1 179 ? 7.436 -18.946 -15.992 1.00 95.25 179 ALA A N 1
ATOM 1488 C CA . ALA A 1 179 ? 7.591 -20.243 -16.641 1.00 95.25 179 ALA A CA 1
ATOM 1489 C C . ALA A 1 179 ? 7.796 -21.380 -15.630 1.00 95.25 179 ALA A C 1
ATOM 1491 O O . ALA A 1 179 ? 7.265 -22.468 -15.811 1.00 95.25 179 ALA A O 1
ATOM 1492 N N . LYS A 1 180 ? 8.555 -21.138 -14.553 1.00 93.12 180 LYS A N 1
ATOM 1493 C CA . LYS A 1 180 ? 8.829 -22.153 -13.527 1.00 93.12 180 LYS A CA 1
ATOM 1494 C C . LYS A 1 180 ? 7.592 -22.528 -12.709 1.00 93.12 180 LYS A C 1
ATOM 1496 O O . LYS A 1 180 ? 7.477 -23.680 -12.303 1.00 93.12 180 LYS A O 1
ATOM 1501 N N . TYR A 1 181 ? 6.750 -21.552 -12.378 1.00 89.81 181 TYR A N 1
ATOM 1502 C CA . TYR A 1 181 ? 5.646 -21.741 -11.433 1.00 89.81 181 TYR A CA 1
ATOM 1503 C C . TYR A 1 181 ? 4.266 -21.795 -12.093 1.00 89.81 181 TYR A C 1
ATOM 1505 O O . TYR A 1 181 ? 3.301 -22.070 -11.390 1.00 89.81 181 TYR A O 1
ATOM 1513 N N . GLU A 1 182 ? 4.177 -21.546 -13.403 1.00 90.69 182 GLU A N 1
ATOM 1514 C CA . GLU A 1 182 ? 2.930 -21.576 -14.183 1.00 90.69 182 GLU A CA 1
ATOM 1515 C C . GLU A 1 182 ? 1.820 -20.694 -13.580 1.00 90.69 182 GLU A C 1
ATOM 1517 O O . GLU A 1 182 ? 0.651 -21.067 -13.515 1.00 90.69 182 GLU A O 1
ATOM 1522 N N . ILE A 1 183 ? 2.199 -19.497 -13.125 1.00 90.12 183 ILE A N 1
ATOM 1523 C CA . ILE A 1 183 ? 1.301 -18.520 -12.492 1.00 90.12 183 ILE A CA 1
ATOM 1524 C C . ILE A 1 183 ? 1.009 -17.333 -13.405 1.00 90.12 183 ILE A C 1
ATOM 1526 O O . ILE A 1 183 ? 1.783 -17.013 -14.309 1.00 90.12 183 ILE A O 1
ATOM 1530 N N . ASP A 1 184 ? -0.088 -16.632 -13.115 1.00 93.44 184 ASP A N 1
ATOM 1531 C CA . ASP A 1 184 ? -0.388 -15.361 -13.764 1.00 93.44 184 ASP A CA 1
ATOM 1532 C C . ASP A 1 184 ? 0.631 -14.273 -13.378 1.00 93.44 184 ASP A C 1
ATOM 1534 O O . ASP A 1 184 ? 1.133 -14.215 -12.248 1.00 93.44 184 ASP A O 1
ATOM 1538 N N . TYR A 1 185 ? 0.935 -13.387 -14.328 1.00 96.62 185 TYR A N 1
ATOM 1539 C CA . TYR A 1 185 ? 1.926 -12.332 -14.135 1.00 96.62 185 TYR A CA 1
ATOM 1540 C C . TYR A 1 185 ? 1.544 -11.365 -13.012 1.00 96.62 185 TYR A C 1
ATOM 1542 O O . TYR A 1 185 ? 2.424 -10.906 -12.284 1.00 96.62 185 TYR A O 1
ATOM 1550 N N . TRP A 1 186 ? 0.251 -11.085 -12.829 1.00 95.50 186 TRP A N 1
ATOM 1551 C CA . TRP A 1 186 ? -0.215 -10.153 -11.812 1.00 95.50 186 TRP A CA 1
ATOM 1552 C C . TRP A 1 186 ? -0.021 -10.716 -10.402 1.00 95.50 186 TRP A C 1
ATOM 1554 O O . TRP A 1 186 ? 0.356 -9.989 -9.480 1.00 95.50 186 TRP A O 1
ATOM 1564 N N . ILE A 1 187 ? -0.198 -12.030 -10.235 1.00 92.44 187 ILE A N 1
ATOM 1565 C CA . ILE A 1 187 ? 0.114 -12.729 -8.981 1.00 92.44 187 ILE A CA 1
ATOM 1566 C C . ILE A 1 187 ? 1.600 -12.555 -8.651 1.00 92.44 187 ILE A C 1
ATOM 1568 O O . ILE A 1 187 ? 1.944 -12.187 -7.526 1.00 92.44 187 ILE A O 1
ATOM 1572 N N . LEU A 1 188 ? 2.485 -12.757 -9.633 1.00 96.62 188 LEU A N 1
ATOM 1573 C CA . LEU A 1 188 ? 3.924 -12.597 -9.426 1.00 96.62 188 LEU A CA 1
ATOM 1574 C C . LEU A 1 188 ? 4.319 -11.141 -9.129 1.00 96.62 188 LEU A C 1
ATOM 1576 O O . LEU A 1 188 ? 5.147 -10.910 -8.246 1.00 96.62 188 LEU A O 1
ATOM 1580 N N . ASP A 1 189 ? 3.731 -10.163 -9.823 1.00 97.38 189 ASP A N 1
ATOM 1581 C CA . ASP A 1 189 ? 3.970 -8.736 -9.571 1.00 97.38 189 ASP A CA 1
ATOM 1582 C C . ASP A 1 189 ? 3.592 -8.354 -8.133 1.00 97.38 189 ASP A C 1
ATOM 1584 O O . ASP A 1 189 ? 4.404 -7.750 -7.420 1.00 97.38 189 ASP A O 1
ATOM 1588 N N . ARG A 1 190 ? 2.403 -8.767 -7.665 1.00 95.00 190 ARG A N 1
ATOM 1589 C CA . ARG A 1 190 ? 1.968 -8.563 -6.273 1.00 95.00 190 ARG A CA 1
ATOM 1590 C C . ARG A 1 190 ? 2.924 -9.216 -5.285 1.00 95.00 190 ARG A C 1
ATOM 1592 O O . ARG A 1 190 ? 3.370 -8.554 -4.348 1.00 95.00 190 ARG A O 1
ATOM 1599 N N . ALA A 1 191 ? 3.294 -10.473 -5.521 1.00 94.25 191 ALA A N 1
ATOM 1600 C CA . ALA A 1 191 ? 4.200 -11.212 -4.651 1.00 94.25 191 ALA A CA 1
ATOM 1601 C C . ALA A 1 191 ? 5.575 -10.539 -4.530 1.00 94.25 191 ALA A C 1
ATOM 1603 O O . ALA A 1 191 ? 6.059 -10.278 -3.426 1.00 94.25 191 ALA A O 1
ATOM 1604 N N . LEU A 1 192 ? 6.198 -10.187 -5.660 1.00 96.88 192 LEU A N 1
ATOM 1605 C CA . LEU A 1 192 ? 7.488 -9.493 -5.686 1.00 96.88 192 LEU A CA 1
ATOM 1606 C C . LEU A 1 192 ? 7.410 -8.130 -5.000 1.00 96.88 192 LEU A C 1
ATOM 1608 O O . LEU A 1 192 ? 8.350 -7.729 -4.306 1.00 96.88 192 LEU A O 1
ATOM 1612 N N . TRP A 1 193 ? 6.300 -7.415 -5.175 1.00 96.56 193 TRP A N 1
ATOM 1613 C CA . TRP A 1 193 ? 6.101 -6.121 -4.546 1.00 96.56 193 TRP A CA 1
ATOM 1614 C C . TRP A 1 193 ? 5.994 -6.251 -3.021 1.00 96.56 193 TRP A C 1
ATOM 1616 O O . TRP A 1 193 ? 6.728 -5.572 -2.293 1.00 96.56 193 TRP A O 1
ATOM 1626 N N . SER A 1 194 ? 5.146 -7.158 -2.532 1.00 91.75 194 SER A N 1
ATOM 1627 C CA . SER A 1 194 ? 4.948 -7.418 -1.102 1.00 91.75 194 SER A CA 1
ATOM 1628 C C . SER A 1 194 ? 6.230 -7.908 -0.440 1.00 91.75 194 SER A C 1
ATOM 1630 O O . SER A 1 194 ? 6.668 -7.322 0.553 1.00 91.75 194 SER A O 1
ATOM 1632 N N . TYR A 1 195 ? 6.901 -8.893 -1.044 1.00 94.25 195 TYR A N 1
ATOM 1633 C CA . TYR A 1 195 ? 8.179 -9.409 -0.558 1.00 94.25 195 TYR A CA 1
ATOM 1634 C C . TYR A 1 195 ? 9.246 -8.311 -0.513 1.00 94.25 195 TYR A C 1
ATOM 1636 O O . TYR A 1 195 ? 9.931 -8.115 0.490 1.00 94.25 195 TYR A O 1
ATOM 1644 N N . GLY A 1 196 ? 9.343 -7.505 -1.572 1.00 93.56 196 GLY A N 1
ATOM 1645 C CA . GLY A 1 196 ? 10.250 -6.367 -1.628 1.00 93.56 196 GLY A CA 1
ATOM 1646 C C . GLY A 1 196 ? 9.971 -5.314 -0.555 1.00 93.56 196 GLY A C 1
ATOM 1647 O O . GLY A 1 196 ? 10.904 -4.755 0.032 1.00 93.56 196 GLY A O 1
ATOM 1648 N N . LYS A 1 197 ? 8.699 -5.008 -0.274 1.00 90.56 197 LYS A N 1
ATOM 1649 C CA . LYS A 1 197 ? 8.286 -4.123 0.830 1.00 90.56 197 LYS A CA 1
ATOM 1650 C C . LYS A 1 197 ? 8.671 -4.718 2.184 1.00 90.56 197 LYS A C 1
ATOM 1652 O O . LYS A 1 197 ? 9.276 -3.993 2.978 1.00 90.56 197 LYS A O 1
ATOM 1657 N N . TRP A 1 198 ? 8.412 -6.005 2.399 1.00 87.81 198 TRP A N 1
ATOM 1658 C CA . TRP A 1 198 ? 8.798 -6.715 3.614 1.00 87.81 198 TRP A CA 1
ATOM 1659 C C . TRP A 1 198 ? 10.310 -6.711 3.824 1.00 87.81 198 TRP A C 1
ATOM 1661 O O . TRP A 1 198 ? 10.749 -6.334 4.896 1.00 87.81 198 TRP A O 1
ATOM 1671 N N . LEU A 1 199 ? 11.133 -6.976 2.806 1.00 85.12 199 LEU A N 1
ATOM 1672 C CA . LEU A 1 199 ? 12.598 -6.956 2.938 1.00 85.12 199 LEU A CA 1
ATOM 1673 C C . LEU A 1 199 ? 13.140 -5.620 3.475 1.00 85.12 199 LEU A C 1
ATOM 1675 O O . LEU A 1 199 ? 14.109 -5.584 4.233 1.00 85.12 199 LEU A O 1
ATOM 1679 N N . LYS A 1 200 ? 12.507 -4.496 3.117 1.00 81.69 200 LYS A N 1
ATOM 1680 C CA . LYS A 1 200 ? 12.855 -3.190 3.697 1.00 81.69 200 LYS A CA 1
ATOM 1681 C C . LYS A 1 200 ? 12.479 -3.119 5.173 1.00 81.69 200 LYS A C 1
ATOM 1683 O O . LYS A 1 200 ? 13.269 -2.601 5.953 1.00 81.69 200 LYS A O 1
ATOM 1688 N N . GLN A 1 201 ? 11.302 -3.620 5.540 1.00 69.81 201 GLN A N 1
ATOM 1689 C CA . GLN A 1 201 ? 10.868 -3.703 6.934 1.00 69.81 201 GLN A CA 1
ATOM 1690 C C . GLN A 1 201 ? 11.766 -4.659 7.726 1.00 69.81 201 GLN A C 1
ATOM 1692 O O . GLN A 1 201 ? 12.228 -4.276 8.783 1.00 69.81 201 GLN A O 1
ATOM 1697 N N . GLY A 1 202 ? 12.126 -5.822 7.181 1.00 55.91 202 GLY A N 1
ATOM 1698 C CA . GLY A 1 202 ? 13.050 -6.790 7.769 1.00 55.91 202 GLY A CA 1
ATOM 1699 C C . GLY A 1 202 ? 14.467 -6.248 7.962 1.00 55.91 202 GLY A C 1
ATOM 1700 O O . GLY A 1 202 ? 15.066 -6.504 8.997 1.00 55.91 202 GLY A O 1
ATOM 1701 N N . ILE A 1 203 ? 15.002 -5.433 7.041 1.00 52.72 203 ILE A N 1
ATOM 1702 C CA . ILE A 1 203 ? 16.277 -4.715 7.258 1.00 52.72 203 ILE A CA 1
ATOM 1703 C C . ILE A 1 203 ? 16.156 -3.701 8.388 1.00 52.72 203 ILE A C 1
ATOM 1705 O O . ILE A 1 203 ? 17.084 -3.537 9.177 1.00 52.72 203 ILE A O 1
ATOM 1709 N N . VAL A 1 204 ? 15.045 -2.971 8.424 1.00 44.06 204 VAL A N 1
ATOM 1710 C CA . VAL A 1 204 ? 14.778 -1.985 9.468 1.00 44.06 204 VAL A CA 1
ATOM 1711 C C . VAL A 1 204 ? 14.666 -2.697 10.824 1.00 44.06 204 VAL A C 1
ATOM 1713 O O . VAL A 1 204 ? 15.406 -2.356 11.742 1.00 44.06 204 VAL A O 1
ATOM 1716 N N . ILE A 1 205 ? 13.901 -3.789 10.892 1.00 36.25 205 ILE A N 1
ATOM 1717 C CA . ILE A 1 205 ? 13.778 -4.679 12.048 1.00 36.25 205 ILE A CA 1
ATOM 1718 C C . ILE A 1 205 ? 15.139 -5.267 12.429 1.00 36.25 205 ILE A C 1
ATOM 1720 O O . ILE A 1 205 ? 15.498 -5.175 13.586 1.00 36.25 205 ILE A O 1
ATOM 1724 N N . ALA A 1 206 ? 15.954 -5.797 11.511 1.00 32.94 206 ALA A N 1
ATOM 1725 C CA . ALA A 1 206 ? 17.270 -6.374 11.822 1.00 32.94 206 ALA A CA 1
ATOM 1726 C C . ALA A 1 206 ? 18.279 -5.326 12.328 1.00 32.94 206 ALA A C 1
ATOM 1728 O O . ALA A 1 206 ? 19.052 -5.599 13.247 1.00 32.94 206 ALA A O 1
ATOM 1729 N N . LYS A 1 207 ? 18.241 -4.100 11.787 1.00 32.38 207 LYS A N 1
ATOM 1730 C CA . LYS A 1 207 ? 19.014 -2.962 12.314 1.00 32.38 207 LYS A CA 1
ATOM 1731 C C . LYS A 1 207 ? 18.555 -2.551 13.714 1.00 32.38 207 LYS A C 1
ATOM 1733 O O . LYS A 1 207 ? 19.378 -2.080 14.495 1.00 32.38 207 LYS A O 1
ATOM 1738 N N . ASN A 1 208 ? 17.285 -2.771 14.040 1.00 31.19 208 ASN A N 1
ATOM 1739 C CA . ASN A 1 208 ? 16.740 -2.557 15.379 1.00 31.19 208 ASN A CA 1
ATOM 1740 C C . ASN A 1 208 ? 16.869 -3.787 16.293 1.00 31.19 208 ASN A C 1
ATOM 1742 O O . ASN A 1 208 ? 16.887 -3.627 17.507 1.00 31.19 208 ASN A O 1
ATOM 1746 N N . LYS A 1 209 ? 17.026 -5.000 15.749 1.00 30.86 209 LYS A N 1
ATOM 1747 C CA . LYS A 1 209 ? 17.171 -6.262 16.495 1.00 30.86 209 LYS A CA 1
ATOM 1748 C C . LYS A 1 209 ? 18.520 -6.337 17.206 1.00 30.86 209 LYS A C 1
ATOM 1750 O O . LYS A 1 209 ? 18.596 -6.872 18.302 1.00 30.86 209 LYS A O 1
ATOM 1755 N N . TYR A 1 210 ? 19.534 -5.636 16.690 1.00 32.72 210 TYR A N 1
ATOM 1756 C CA . TYR A 1 210 ? 20.752 -5.310 17.447 1.00 32.72 210 TYR A CA 1
ATOM 1757 C C . TYR A 1 210 ? 20.516 -4.393 18.672 1.00 32.72 210 TYR A C 1
ATOM 1759 O O . TYR A 1 210 ? 21.477 -3.997 19.328 1.00 32.72 210 TYR A O 1
ATOM 1767 N N . ARG A 1 211 ? 19.263 -4.044 19.008 1.00 34.03 211 ARG A N 1
ATOM 1768 C CA . ARG A 1 211 ? 18.892 -3.315 20.232 1.00 34.03 211 ARG A CA 1
ATOM 1769 C C . ARG A 1 211 ? 17.921 -4.037 21.173 1.00 34.03 211 ARG A C 1
ATOM 1771 O O . ARG A 1 211 ? 17.726 -3.521 22.269 1.00 34.03 211 ARG A O 1
ATOM 1778 N N . SER A 1 212 ? 17.376 -5.203 20.831 1.00 33.50 212 SER A N 1
ATOM 1779 C CA . SER A 1 212 ? 16.722 -6.088 21.810 1.00 33.50 212 SER A CA 1
ATOM 1780 C C . SER A 1 212 ? 16.404 -7.441 21.179 1.00 33.50 212 SER A C 1
ATOM 1782 O O . SER A 1 212 ? 15.642 -7.511 20.213 1.00 33.50 212 SER A O 1
ATOM 1784 N N . GLU A 1 213 ? 16.962 -8.511 21.734 1.00 30.17 213 GLU A N 1
ATOM 1785 C CA . GLU A 1 213 ? 16.540 -9.877 21.436 1.00 30.17 213 GLU A CA 1
ATOM 1786 C C . GLU A 1 213 ? 15.186 -10.133 22.112 1.00 30.17 213 GLU A C 1
ATOM 1788 O O . GLU A 1 213 ? 15.096 -10.102 23.334 1.00 30.17 213 GLU A O 1
ATOM 1793 N N . PHE A 1 214 ? 14.137 -10.357 21.320 1.00 34.47 214 PHE A N 1
ATOM 1794 C CA . PHE A 1 214 ? 12.865 -10.916 21.782 1.00 34.47 214 PHE A CA 1
ATOM 1795 C C . PHE A 1 214 ? 12.741 -12.348 21.248 1.00 34.47 214 PHE A C 1
ATOM 1797 O O . PHE A 1 214 ? 13.086 -12.611 20.088 1.00 34.47 214 PHE A O 1
ATOM 1804 N N . GLN A 1 215 ? 12.296 -13.268 22.105 1.00 39.69 215 GLN A N 1
ATOM 1805 C CA . GLN A 1 215 ? 11.939 -14.642 21.744 1.00 39.69 215 GLN A CA 1
ATOM 1806 C C . GLN A 1 215 ? 10.465 -14.677 21.326 1.00 39.69 215 GLN A C 1
ATOM 1808 O O . GLN A 1 215 ? 9.636 -14.076 21.992 1.00 39.69 215 GLN A O 1
ATOM 1813 N N . THR A 1 216 ? 10.135 -15.368 20.235 1.00 39.97 216 THR A N 1
ATOM 1814 C CA . THR A 1 216 ? 8.744 -15.514 19.771 1.00 39.97 216 THR A CA 1
ATOM 1815 C C . THR A 1 216 ? 7.986 -16.510 20.644 1.00 39.97 216 THR A C 1
ATOM 1817 O O . THR A 1 216 ? 8.478 -17.625 20.849 1.00 39.97 216 THR A O 1
ATOM 1820 N N . VAL A 1 217 ? 6.782 -16.159 21.099 1.00 49.91 217 VAL A N 1
ATOM 1821 C CA . VAL A 1 217 ? 5.941 -17.059 21.900 1.00 49.91 217 VAL A CA 1
ATOM 1822 C C . VAL A 1 217 ? 5.187 -18.062 21.002 1.00 49.91 217 VAL A C 1
ATOM 1824 O O . VAL A 1 217 ? 4.685 -17.683 19.940 1.00 49.91 217 VAL A O 1
ATOM 1827 N N . PRO A 1 218 ? 5.089 -19.355 21.382 1.00 65.19 218 PRO A N 1
ATOM 1828 C CA . PRO A 1 218 ? 4.330 -20.353 20.626 1.00 65.19 218 PRO A CA 1
ATOM 1829 C C . PRO A 1 218 ? 2.835 -20.009 20.518 1.00 65.19 218 PRO A C 1
ATOM 1831 O O . PRO A 1 218 ? 2.178 -19.693 21.513 1.00 65.19 218 PRO A O 1
ATOM 1834 N N . LYS A 1 219 ? 2.281 -20.123 19.305 1.00 64.56 219 LYS A N 1
ATOM 1835 C CA . LYS A 1 219 ? 0.882 -19.807 18.951 1.00 64.56 219 LYS A CA 1
ATOM 1836 C C . LYS A 1 219 ? -0.145 -20.562 19.806 1.00 64.56 219 LYS A C 1
ATOM 1838 O O . LYS A 1 219 ? -1.254 -20.075 20.013 1.00 64.56 219 LYS A O 1
ATOM 1843 N N . GLU A 1 220 ? 0.216 -21.740 20.300 1.00 73.12 220 GLU A N 1
ATOM 1844 C CA . GLU A 1 220 ? -0.627 -22.602 21.126 1.00 73.12 220 GLU A CA 1
ATOM 1845 C C . GLU A 1 220 ? -0.965 -21.946 22.471 1.00 73.12 220 GLU A C 1
ATOM 1847 O O . GLU A 1 220 ? -2.131 -21.957 22.862 1.00 73.12 220 GLU A O 1
ATOM 1852 N N . LYS A 1 221 ? 0.017 -21.296 23.118 1.00 73.00 221 LYS A N 1
ATOM 1853 C CA . LYS A 1 221 ? -0.194 -20.559 24.376 1.00 73.00 221 LYS A CA 1
ATOM 1854 C C . LYS A 1 221 ? -1.154 -19.388 24.184 1.00 73.00 221 LYS A C 1
ATOM 1856 O O . LYS A 1 221 ? -2.023 -19.157 25.018 1.00 73.00 221 LYS A O 1
ATOM 1861 N N . PHE A 1 222 ? -1.033 -18.677 23.058 1.00 74.75 222 PHE A N 1
ATOM 1862 C CA . PHE A 1 222 ? -1.952 -17.586 22.748 1.00 74.75 222 PHE A CA 1
ATOM 1863 C C . PHE A 1 222 ? -3.382 -18.103 22.635 1.00 74.75 222 PHE A C 1
ATOM 1865 O O . PHE A 1 222 ? -4.264 -17.567 23.284 1.00 74.75 222 PHE A O 1
ATOM 1872 N N . LEU A 1 223 ? -3.610 -19.159 21.846 1.00 74.88 223 LEU A N 1
ATOM 1873 C CA . LEU A 1 223 ? -4.948 -19.713 21.621 1.00 74.88 223 LEU A CA 1
ATOM 1874 C C . LEU A 1 223 ? -5.603 -20.257 22.896 1.00 74.88 223 LEU A C 1
ATOM 1876 O O . LEU A 1 223 ? -6.826 -20.235 22.994 1.00 74.88 223 LEU A O 1
ATOM 1880 N N . GLU A 1 224 ? -4.818 -20.756 23.849 1.00 76.38 224 GLU A N 1
ATOM 1881 C CA . GLU A 1 224 ? -5.317 -21.160 25.164 1.00 76.38 224 GLU A CA 1
ATOM 1882 C C . GLU A 1 224 ? -5.821 -19.950 25.957 1.00 76.38 224 GLU A C 1
ATOM 1884 O O . GLU A 1 224 ? -6.987 -19.935 26.347 1.00 76.38 224 GLU A O 1
ATOM 1889 N N . PHE A 1 225 ? -5.016 -18.887 26.045 1.00 73.75 225 PHE A N 1
ATOM 1890 C CA . PHE A 1 225 ? -5.377 -17.641 26.726 1.00 73.75 225 PHE A CA 1
ATOM 1891 C C . PHE A 1 225 ? -6.719 -17.045 26.253 1.00 73.75 225 PHE A C 1
ATOM 1893 O O . PHE A 1 225 ? -7.548 -16.595 27.045 1.00 73.75 225 PHE A O 1
ATOM 1900 N N . ILE A 1 226 ? -6.960 -17.027 24.939 1.00 80.69 226 ILE A N 1
ATOM 1901 C CA . ILE A 1 226 ? -8.135 -16.344 24.363 1.00 80.69 226 ILE A CA 1
ATOM 1902 C C . ILE A 1 226 ? -9.450 -17.094 24.592 1.00 80.69 226 ILE A C 1
ATOM 1904 O O . ILE A 1 226 ? -10.518 -16.479 24.495 1.00 80.69 226 ILE A O 1
ATOM 1908 N N . LYS A 1 227 ? -9.399 -18.403 24.869 1.00 76.19 227 LYS A N 1
ATOM 1909 C CA . LYS A 1 227 ? -10.601 -19.231 25.073 1.00 76.19 227 LYS A CA 1
ATOM 1910 C C . LYS A 1 227 ? -11.376 -18.841 26.321 1.00 76.19 227 LYS A C 1
ATOM 1912 O O . LYS A 1 227 ? -12.597 -18.974 26.333 1.00 76.19 227 LYS A O 1
ATOM 1917 N N . ASP A 1 228 ? -10.691 -18.312 27.325 1.00 69.94 228 ASP A N 1
ATOM 1918 C CA . ASP A 1 228 ? -11.297 -18.042 28.624 1.00 69.94 228 ASP A CA 1
ATOM 1919 C C . ASP A 1 228 ? -12.088 -16.724 28.666 1.00 69.94 228 ASP A C 1
ATOM 1921 O O . ASP A 1 228 ? -12.676 -16.373 29.685 1.00 69.94 228 ASP A O 1
ATOM 1925 N N . GLU A 1 229 ? -12.141 -15.970 27.556 1.00 76.12 229 GLU A N 1
ATOM 1926 C CA . GLU A 1 229 ? -12.811 -14.662 27.469 1.00 76.12 229 GLU A CA 1
ATOM 1927 C C . GLU A 1 229 ? -12.371 -13.647 28.551 1.00 76.12 229 GLU A C 1
ATOM 1929 O O . GLU A 1 229 ? -13.052 -12.636 28.788 1.00 76.12 229 GLU A O 1
ATOM 1934 N N . ASN A 1 230 ? -11.211 -13.885 29.168 1.00 82.62 230 ASN A N 1
ATOM 1935 C CA . ASN A 1 230 ? -10.744 -13.196 30.360 1.00 82.62 230 ASN A CA 1
ATOM 1936 C C . ASN A 1 230 ? -10.521 -11.702 30.102 1.00 82.62 230 ASN A C 1
ATOM 1938 O O . ASN A 1 230 ? -9.748 -11.288 29.237 1.00 82.62 230 ASN A O 1
ATOM 1942 N N . TRP A 1 231 ? -11.200 -10.872 30.892 1.00 92.19 231 TRP A N 1
ATOM 1943 C CA . TRP A 1 231 ? -10.931 -9.441 30.952 1.00 92.19 231 TRP A CA 1
ATOM 1944 C C . TRP A 1 231 ? -9.785 -9.183 31.929 1.00 92.19 231 TRP A C 1
ATOM 1946 O O . TRP A 1 231 ? -9.890 -9.525 33.104 1.00 92.19 231 TRP A O 1
ATOM 1956 N N . LYS A 1 232 ? -8.725 -8.525 31.466 1.00 91.00 232 LYS A N 1
ATOM 1957 C CA . LYS A 1 232 ? -7.575 -8.137 32.288 1.00 91.00 232 LYS A CA 1
ATOM 1958 C C . LYS A 1 232 ? -7.747 -6.721 32.818 1.00 91.00 232 LYS A C 1
ATOM 1960 O O . LYS A 1 232 ? -8.194 -5.834 32.091 1.00 91.00 232 LYS A O 1
ATOM 1965 N N . GLN A 1 233 ? -7.427 -6.512 34.094 1.00 94.56 233 GLN A N 1
ATOM 1966 C CA . GLN A 1 233 ? -7.472 -5.192 34.718 1.00 94.56 233 GLN A CA 1
ATOM 1967 C C . GLN A 1 233 ? -6.172 -4.434 34.480 1.00 94.56 233 GLN A C 1
ATOM 1969 O O . GLN A 1 233 ? -5.088 -4.906 34.796 1.00 94.56 233 GLN A O 1
ATOM 1974 N N . GLU A 1 234 ? -6.310 -3.215 33.979 1.00 94.56 234 GLU A N 1
ATOM 1975 C CA . GLU A 1 234 ? -5.212 -2.339 33.601 1.00 94.56 234 GLU A CA 1
ATOM 1976 C C . GLU A 1 234 ? -5.439 -0.912 34.092 1.00 94.56 234 GLU A C 1
ATOM 1978 O O . GLU A 1 234 ? -6.519 -0.561 34.572 1.00 94.56 234 GLU A O 1
ATOM 1983 N N . TYR A 1 235 ? -4.426 -0.058 33.938 1.00 95.75 235 TYR A N 1
ATOM 1984 C CA . TYR A 1 235 ? -4.459 1.324 34.396 1.00 95.75 235 TYR A CA 1
ATOM 1985 C C . TYR A 1 235 ? -3.950 2.291 33.333 1.00 95.75 235 TYR A C 1
ATOM 1987 O O . TYR A 1 235 ? -2.945 2.054 32.672 1.00 95.75 235 TYR A O 1
ATOM 1995 N N . THR A 1 236 ? -4.642 3.418 33.156 1.00 95.31 236 THR A N 1
ATOM 1996 C CA . THR A 1 236 ? -4.163 4.462 32.239 1.00 95.31 236 THR A CA 1
ATOM 1997 C C . THR A 1 236 ? -2.855 5.074 32.730 1.00 95.31 236 THR A C 1
ATOM 1999 O O . THR A 1 236 ? -2.662 5.241 33.932 1.00 95.31 236 THR A O 1
ATOM 2002 N N . LEU A 1 237 ? -2.028 5.553 31.803 1.00 90.69 237 LEU A N 1
ATOM 2003 C CA . LEU A 1 237 ? -0.808 6.296 32.125 1.00 90.69 237 LEU A CA 1
ATOM 2004 C C . LEU A 1 237 ? -1.101 7.656 32.789 1.00 90.69 237 LEU A C 1
ATOM 2006 O O . LEU A 1 237 ? -2.152 8.270 32.572 1.00 90.69 237 LEU A O 1
ATOM 2010 N N . GLY A 1 238 ? -0.127 8.156 33.553 1.00 87.69 238 GLY A N 1
ATOM 2011 C CA . GLY A 1 238 ? -0.158 9.467 34.210 1.00 87.69 238 GLY A CA 1
ATOM 2012 C C . GLY A 1 238 ? -0.380 9.402 35.725 1.00 87.69 238 GLY A C 1
ATOM 2013 O O . GLY A 1 238 ? -0.606 8.346 36.301 1.00 87.69 238 GLY A O 1
ATOM 2014 N N . SER A 1 239 ? -0.319 10.562 36.386 1.00 81.94 239 SER A N 1
ATOM 2015 C CA . SER A 1 239 ? -0.389 10.664 37.856 1.00 81.94 239 SER A CA 1
ATOM 2016 C C . SER A 1 239 ? -1.749 10.293 38.457 1.00 81.94 239 SER A C 1
ATOM 2018 O O . SER A 1 239 ? -1.840 10.020 39.648 1.00 81.94 239 SER A O 1
ATOM 2020 N N . GLN A 1 240 ? -2.808 10.295 37.647 1.00 86.88 240 GLN A N 1
ATOM 2021 C CA . GLN A 1 240 ? -4.151 9.864 38.033 1.00 86.88 240 GLN A CA 1
ATOM 2022 C C . GLN A 1 240 ? -4.545 8.641 37.209 1.00 86.88 240 GLN A C 1
ATOM 2024 O O . GLN A 1 240 ? -5.452 8.709 36.376 1.00 86.88 240 GLN A O 1
ATOM 2029 N N . ALA A 1 241 ? -3.814 7.549 37.413 1.00 89.88 241 ALA A N 1
ATOM 2030 C CA . ALA A 1 241 ? -4.075 6.273 36.773 1.00 89.88 241 ALA A CA 1
ATOM 2031 C C . ALA A 1 241 ? -5.514 5.812 37.067 1.00 89.88 241 ALA A C 1
ATOM 2033 O O . ALA A 1 241 ? -5.952 5.787 38.218 1.00 89.88 241 ALA A O 1
ATOM 2034 N N . LYS A 1 242 ? -6.284 5.505 36.019 1.00 92.81 242 LYS A N 1
ATOM 2035 C CA . LYS A 1 242 ? -7.674 5.046 36.129 1.00 92.81 242 LYS A CA 1
ATOM 2036 C C . LYS A 1 242 ? -7.761 3.592 35.694 1.00 92.81 242 LYS A C 1
ATOM 2038 O O . LYS A 1 242 ? -7.235 3.295 34.618 1.00 92.81 242 LYS A O 1
ATOM 2043 N N . PRO A 1 243 ? -8.444 2.730 36.465 1.00 95.81 243 PRO A N 1
ATOM 2044 C CA . PRO A 1 243 ? -8.604 1.342 36.088 1.00 95.81 243 PRO A CA 1
ATOM 2045 C C . PRO A 1 243 ? -9.485 1.216 34.841 1.00 95.81 243 PRO A C 1
ATOM 2047 O O . PRO A 1 243 ? -10.415 2.005 34.628 1.00 95.81 243 PRO A O 1
ATOM 2050 N N . PHE A 1 244 ? -9.195 0.217 34.023 1.00 96.62 244 PHE A N 1
ATOM 2051 C CA . PH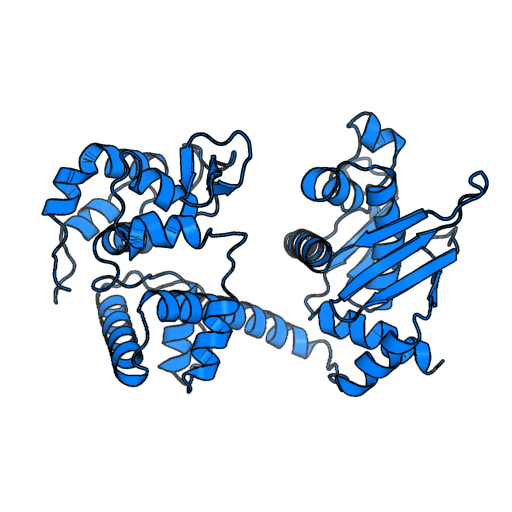E A 1 244 ? -10.035 -0.242 32.926 1.00 96.62 244 PHE A CA 1
ATOM 2052 C C . PHE A 1 244 ? -9.836 -1.745 32.729 1.00 96.62 244 PHE A C 1
ATOM 2054 O O . PHE A 1 244 ? -8.926 -2.332 33.303 1.00 96.62 244 PHE A O 1
ATOM 2061 N N . LEU A 1 245 ? -10.711 -2.361 31.941 1.00 96.62 245 LEU A N 1
ATOM 2062 C CA . LEU A 1 245 ? -10.588 -3.763 31.568 1.00 96.62 245 LEU A CA 1
ATOM 2063 C C . LEU A 1 245 ? -10.233 -3.870 30.087 1.00 96.62 245 LEU A C 1
ATOM 2065 O O . LEU A 1 245 ? -10.768 -3.108 29.273 1.00 96.62 245 LEU A O 1
ATOM 2069 N N . SER A 1 246 ? -9.384 -4.819 29.720 1.00 96.69 246 SER A N 1
ATOM 2070 C CA . SER A 1 246 ? -9.051 -5.107 28.329 1.00 96.69 246 SER A CA 1
ATOM 2071 C C . SER A 1 246 ? -9.142 -6.598 28.023 1.00 96.69 246 SER A C 1
ATOM 2073 O O . SER A 1 246 ? -9.064 -7.432 28.921 1.00 96.69 246 SER A O 1
ATOM 2075 N N . LYS A 1 247 ? -9.353 -6.934 26.753 1.00 94.81 247 LYS A N 1
ATOM 2076 C CA . LYS A 1 247 ? -9.141 -8.286 26.236 1.00 94.81 247 LYS A CA 1
ATOM 2077 C C . LYS A 1 247 ? -8.822 -8.243 24.752 1.00 94.81 247 LYS A C 1
ATOM 2079 O O . LYS A 1 247 ? -9.285 -7.340 24.049 1.00 94.81 247 LYS A O 1
ATOM 2084 N N . ILE A 1 248 ? -8.086 -9.233 24.272 1.00 93.56 248 ILE A N 1
ATOM 2085 C CA . ILE A 1 248 ? -7.817 -9.448 22.850 1.00 93.56 248 ILE A CA 1
ATOM 2086 C C . ILE A 1 248 ? -8.538 -10.710 22.369 1.00 93.56 248 ILE A C 1
ATOM 2088 O O . ILE A 1 248 ? -8.866 -11.569 23.182 1.00 93.56 248 ILE A O 1
ATOM 2092 N N . ASN A 1 249 ? -8.846 -10.803 21.074 1.00 87.56 249 ASN A N 1
ATOM 2093 C CA . ASN A 1 249 ? -9.417 -12.014 20.478 1.00 87.56 249 ASN A CA 1
ATOM 2094 C C . ASN A 1 249 ? -8.480 -12.668 19.442 1.00 87.56 249 ASN A C 1
ATOM 2096 O O . ASN A 1 249 ? -7.443 -12.104 19.099 1.00 87.56 249 ASN A O 1
ATOM 2100 N N . GLU A 1 250 ? -8.875 -13.829 18.905 1.00 84.31 250 GLU A N 1
ATOM 2101 C CA . GLU A 1 250 ? -8.103 -14.595 17.906 1.00 84.31 250 GLU A CA 1
ATOM 2102 C C . GLU A 1 250 ? -7.717 -13.778 16.664 1.00 84.31 250 GLU A C 1
ATOM 2104 O O . GLU A 1 250 ? -6.656 -13.985 16.084 1.00 84.31 250 GLU A O 1
ATOM 2109 N N . SER A 1 251 ? -8.551 -12.817 16.260 1.00 82.69 251 SER A N 1
ATOM 2110 C CA . SER A 1 251 ? -8.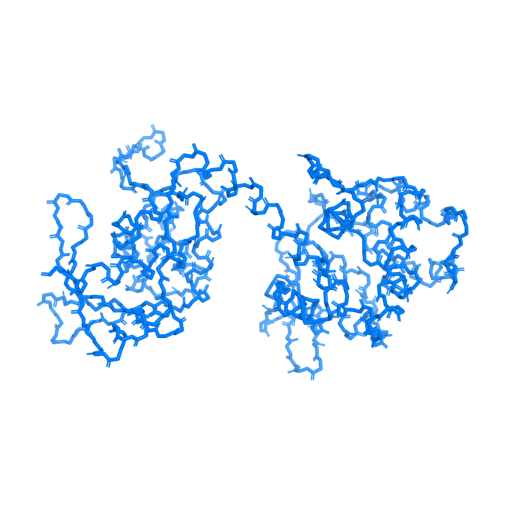268 -11.934 15.119 1.00 82.69 251 SER A CA 1
ATOM 2111 C C . SER A 1 251 ? -7.531 -10.649 15.520 1.00 82.69 251 SER A C 1
ATOM 2113 O O . SER A 1 251 ? -7.534 -9.677 14.765 1.00 82.69 251 SER A O 1
ATOM 2115 N N . LEU A 1 252 ? -6.936 -10.606 16.717 1.00 88.81 252 LEU A N 1
ATOM 2116 C CA . LEU A 1 252 ? -6.240 -9.447 17.283 1.00 88.81 252 LEU A CA 1
ATOM 2117 C C . LEU A 1 252 ? -7.112 -8.187 17.380 1.00 88.81 252 LEU A C 1
ATOM 2119 O O . LEU A 1 252 ? -6.616 -7.062 17.305 1.00 88.81 252 LEU A O 1
ATOM 2123 N N . ASN A 1 253 ? -8.424 -8.356 17.557 1.00 91.62 253 ASN A N 1
ATOM 2124 C CA . ASN A 1 253 ? -9.277 -7.238 17.930 1.00 91.62 253 ASN A CA 1
ATOM 2125 C C . ASN A 1 253 ? -9.085 -6.956 19.415 1.00 91.62 253 ASN A C 1
ATOM 2127 O O . ASN A 1 253 ? -9.287 -7.837 20.251 1.00 91.62 253 ASN A O 1
ATOM 2131 N N . LEU A 1 254 ? -8.771 -5.709 19.737 1.00 96.06 254 LEU A N 1
ATOM 2132 C CA . LEU A 1 254 ? -8.601 -5.253 21.103 1.00 96.06 254 LEU A CA 1
ATOM 2133 C C . LEU A 1 254 ? -9.896 -4.622 21.617 1.00 96.06 254 LEU A C 1
ATOM 2135 O O . LEU A 1 254 ? -10.419 -3.654 21.058 1.00 96.06 254 LEU A O 1
ATOM 2139 N N . HIS A 1 255 ? -10.401 -5.154 22.719 1.00 96.19 255 HIS A N 1
ATOM 2140 C CA . HIS A 1 255 ? -11.573 -4.659 23.417 1.00 96.19 255 HIS A CA 1
ATOM 2141 C C . HIS A 1 255 ? -11.144 -3.941 24.692 1.00 96.19 255 HIS A C 1
ATOM 2143 O O . HIS A 1 255 ? -10.430 -4.500 25.512 1.00 96.19 255 HIS A O 1
ATOM 2149 N N . ILE A 1 256 ? -11.617 -2.711 24.881 1.00 97.44 256 ILE A N 1
ATOM 2150 C CA . ILE A 1 256 ? -11.342 -1.892 26.065 1.00 97.44 256 ILE A CA 1
ATOM 2151 C C . ILE A 1 256 ? -12.671 -1.518 26.711 1.00 97.44 256 ILE A C 1
ATOM 2153 O O . ILE A 1 256 ? -13.458 -0.760 26.137 1.00 97.44 256 ILE A O 1
ATOM 2157 N N . ARG A 1 257 ? -12.912 -2.015 27.920 1.00 96.00 257 ARG A N 1
ATOM 2158 C CA . ARG A 1 257 ? -14.109 -1.771 28.725 1.00 96.00 257 ARG A CA 1
ATOM 2159 C C . ARG A 1 257 ? -13.808 -0.749 29.818 1.00 96.00 257 ARG A C 1
ATOM 2161 O O . ARG A 1 257 ? -12.857 -0.880 30.585 1.00 96.00 257 ARG A O 1
ATOM 2168 N N . ARG A 1 258 ? -14.626 0.303 29.876 1.00 94.06 258 ARG A N 1
ATOM 2169 C CA . ARG A 1 258 ? -14.483 1.421 30.821 1.00 94.06 258 ARG A CA 1
ATOM 2170 C C . ARG A 1 258 ? -15.785 1.662 31.568 1.00 94.06 258 ARG A C 1
ATOM 2172 O O . ARG A 1 258 ? -16.830 1.803 30.929 1.00 94.06 258 ARG A O 1
ATOM 2179 N N . GLN A 1 259 ? -15.681 1.838 32.880 1.00 90.69 259 GLN A N 1
ATOM 2180 C CA . GLN A 1 259 ? -16.787 2.266 33.728 1.00 90.69 259 GLN A CA 1
ATOM 2181 C C . GLN A 1 259 ? -16.710 3.778 33.964 1.00 90.69 259 GLN A C 1
ATOM 2183 O O . GLN A 1 259 ? -15.681 4.319 34.375 1.00 90.69 259 GLN A O 1
ATOM 2188 N N . PHE A 1 260 ? -17.803 4.491 33.693 1.00 84.94 260 PHE A N 1
ATOM 2189 C CA . PHE A 1 260 ? -17.905 5.922 33.979 1.00 84.94 260 PHE A CA 1
ATOM 2190 C C . PHE A 1 260 ? -18.775 6.128 35.217 1.00 84.94 260 PHE A C 1
ATOM 2192 O O . PHE A 1 260 ? -19.866 5.578 35.281 1.00 84.94 260 PHE A O 1
ATOM 2199 N N . LYS A 1 261 ? -18.349 6.993 36.150 1.00 80.81 261 LYS A N 1
ATOM 2200 C CA . LYS A 1 261 ? -19.072 7.260 37.414 1.00 80.81 261 LYS A CA 1
ATOM 2201 C C . LYS A 1 261 ? -20.567 7.580 37.243 1.00 80.81 261 LYS A C 1
ATOM 2203 O O . LYS A 1 261 ? -21.348 7.295 38.137 1.00 80.81 261 LYS A O 1
ATOM 2208 N N . ASN A 1 262 ? -20.954 8.149 36.099 1.00 82.94 262 ASN A N 1
ATOM 2209 C CA . ASN A 1 262 ? -22.318 8.611 35.826 1.00 82.94 262 ASN A CA 1
ATOM 2210 C C . ASN A 1 262 ? -23.041 7.772 34.758 1.00 82.94 262 ASN A C 1
ATOM 2212 O O . ASN A 1 262 ? -24.013 8.247 34.172 1.00 82.94 262 ASN A O 1
ATOM 2216 N N . LYS A 1 263 ? -22.550 6.570 34.429 1.00 79.44 263 LYS A N 1
ATOM 2217 C CA . LYS A 1 263 ? -23.233 5.662 33.501 1.00 79.44 263 LYS A CA 1
ATOM 2218 C C . LYS A 1 263 ? -23.437 4.301 34.164 1.00 79.44 263 LYS A C 1
ATOM 2220 O O . LYS A 1 263 ? -22.461 3.742 34.650 1.00 79.44 263 LYS A O 1
ATOM 2225 N N . PRO A 1 264 ? -24.668 3.759 34.151 1.00 75.50 264 PRO A N 1
ATOM 2226 C CA . PRO A 1 264 ? -24.942 2.447 34.732 1.00 75.50 264 PRO A CA 1
ATOM 2227 C C . PRO A 1 264 ? -24.281 1.315 33.935 1.00 75.50 264 PRO A C 1
ATOM 2229 O O . PRO A 1 264 ? -23.957 0.280 34.501 1.00 75.50 264 PRO A O 1
ATOM 2232 N N . ASN A 1 265 ? -24.046 1.536 32.637 1.00 85.81 265 ASN A N 1
ATOM 2233 C CA . ASN A 1 265 ? -23.481 0.541 31.736 1.00 85.81 265 ASN A CA 1
ATOM 2234 C C . ASN A 1 265 ? -22.053 0.900 31.339 1.00 85.81 265 ASN A C 1
ATOM 2236 O O . ASN A 1 265 ? -21.731 2.068 31.077 1.00 85.81 265 ASN A O 1
ATOM 2240 N N . ASP A 1 266 ? -21.232 -0.136 31.215 1.00 87.00 266 ASP A N 1
ATOM 2241 C CA . ASP A 1 266 ? -19.877 0.001 30.717 1.00 87.00 266 ASP A CA 1
ATOM 2242 C C . ASP A 1 266 ? -19.848 0.371 29.242 1.00 87.00 266 ASP A C 1
ATOM 2244 O O . ASP A 1 266 ? -20.712 0.004 28.443 1.00 87.00 266 ASP A O 1
ATOM 2248 N N . VAL A 1 267 ? -18.802 1.099 28.872 1.00 90.94 267 VAL A N 1
ATOM 2249 C CA . VAL A 1 267 ? -18.531 1.441 27.482 1.00 90.94 267 VAL A CA 1
ATOM 2250 C C . VAL A 1 267 ? -17.398 0.566 26.982 1.00 90.94 267 VAL A C 1
ATOM 2252 O O . VAL A 1 267 ? -16.277 0.655 27.487 1.00 90.94 267 VAL A O 1
ATOM 2255 N N . ILE A 1 268 ? -17.690 -0.230 25.955 1.00 93.19 268 ILE A N 1
ATOM 2256 C CA . ILE A 1 268 ? -16.718 -1.092 25.288 1.00 93.19 268 ILE A CA 1
ATOM 2257 C C . ILE A 1 268 ? -16.295 -0.435 23.974 1.00 93.19 268 ILE A C 1
ATOM 2259 O O . ILE A 1 268 ? -17.107 -0.222 23.075 1.00 93.19 268 ILE A O 1
ATOM 2263 N N . SER A 1 269 ? -15.011 -0.117 23.865 1.00 95.75 269 SER A N 1
ATOM 2264 C CA . SER A 1 269 ? -14.377 0.295 22.616 1.00 95.75 269 SER A CA 1
ATOM 2265 C C . SER A 1 269 ? -13.709 -0.920 21.977 1.00 95.75 269 SER A C 1
ATOM 2267 O O . SER A 1 269 ? -12.852 -1.531 22.607 1.00 95.75 269 SER A O 1
ATOM 2269 N N . LYS A 1 270 ? -14.079 -1.258 20.737 1.00 96.19 270 LYS A N 1
ATOM 2270 C CA . LYS A 1 270 ? -13.443 -2.326 19.948 1.00 96.19 270 LYS A CA 1
ATOM 2271 C C . LYS A 1 270 ? -12.551 -1.722 18.865 1.00 96.19 270 LYS A C 1
ATOM 2273 O O . LYS A 1 270 ? -13.084 -1.117 17.932 1.00 96.19 270 LYS A O 1
ATOM 2278 N N . PHE A 1 271 ? -11.244 -1.917 18.990 1.00 96.19 271 PHE A N 1
ATOM 2279 C CA . PHE A 1 271 ? -10.257 -1.648 17.947 1.00 96.19 271 PHE A CA 1
ATOM 2280 C C . PHE A 1 271 ? -10.056 -2.922 17.135 1.00 96.19 271 PHE A C 1
ATOM 2282 O O . PHE A 1 271 ? -9.664 -3.945 17.697 1.00 96.19 271 PHE A O 1
ATOM 2289 N N . SER A 1 272 ? -10.370 -2.885 15.843 1.00 91.62 272 SER A N 1
ATOM 2290 C CA . SER A 1 272 ? -10.085 -4.026 14.974 1.00 91.62 272 SER A CA 1
ATOM 2291 C C . SER A 1 272 ? -8.602 -4.122 14.624 1.00 91.62 272 SER A C 1
ATOM 2293 O O . SER A 1 272 ? -7.851 -3.170 14.844 1.00 91.62 272 SER A O 1
ATOM 2295 N N . SER A 1 273 ? -8.168 -5.252 14.062 1.00 87.44 273 SER A N 1
ATOM 2296 C CA . SER A 1 273 ? -6.786 -5.390 13.582 1.00 87.44 273 SER A CA 1
ATOM 2297 C C . SER A 1 273 ? -6.438 -4.297 12.561 1.00 87.44 273 SER A C 1
ATOM 2299 O O . SER A 1 273 ? -5.342 -3.741 12.584 1.00 87.44 273 SER A O 1
ATOM 2301 N N . GLU A 1 274 ? -7.397 -3.918 11.715 1.00 82.94 274 GLU A N 1
ATOM 2302 C CA . GLU A 1 274 ? -7.280 -2.841 10.728 1.00 82.94 274 GLU A CA 1
ATOM 2303 C C . GLU A 1 274 ? -7.152 -1.470 11.405 1.00 82.94 274 GLU A C 1
ATOM 2305 O O . GLU A 1 274 ? -6.249 -0.705 11.059 1.00 82.94 274 GLU A O 1
ATOM 2310 N N . ASP A 1 275 ? -7.983 -1.182 12.41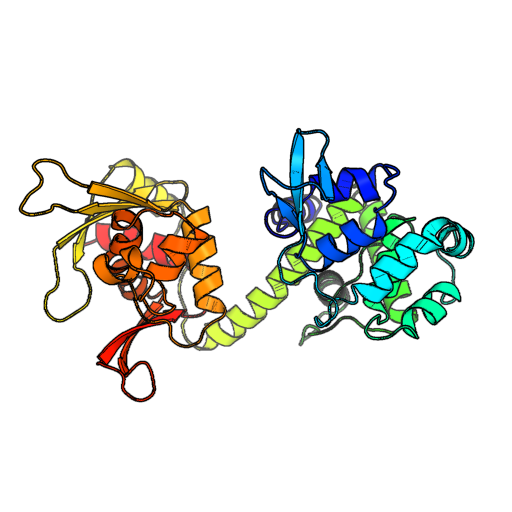9 1.00 91.94 275 ASP A N 1
ATOM 2311 C CA . ASP A 1 275 ? -7.869 0.047 13.218 1.00 91.94 275 ASP A CA 1
ATOM 2312 C C . ASP A 1 275 ? -6.465 0.151 13.838 1.00 91.94 275 ASP A C 1
ATOM 2314 O O . ASP A 1 275 ? -5.819 1.200 13.779 1.00 91.94 275 ASP A O 1
ATOM 2318 N N . LEU A 1 276 ? -5.971 -0.950 14.415 1.00 96.50 276 LEU A N 1
ATOM 2319 C CA . LEU A 1 276 ? -4.648 -1.008 15.028 1.00 96.50 276 LEU A CA 1
ATOM 2320 C C . LEU A 1 276 ? -3.540 -0.830 13.983 1.00 96.50 276 LEU A C 1
ATOM 2322 O O . LEU A 1 276 ? -2.647 -0.014 14.198 1.00 96.50 276 LEU A O 1
ATOM 2326 N N . ASN A 1 277 ? -3.618 -1.483 12.820 1.00 89.44 277 ASN A N 1
ATOM 2327 C CA . ASN A 1 277 ? -2.661 -1.293 11.722 1.00 89.44 277 ASN A CA 1
ATOM 2328 C C . ASN A 1 277 ? -2.606 0.165 11.239 1.00 89.44 277 ASN A C 1
ATOM 2330 O O . ASN A 1 277 ? -1.515 0.701 11.011 1.00 89.44 277 ASN A O 1
ATOM 2334 N N . ALA A 1 278 ? -3.760 0.826 11.114 1.00 86.62 278 ALA A N 1
ATOM 2335 C CA . ALA A 1 278 ? -3.835 2.235 10.738 1.00 86.62 278 ALA A CA 1
ATOM 2336 C C . ALA A 1 278 ? -3.163 3.131 11.790 1.00 86.62 278 ALA A C 1
ATOM 2338 O O . ALA A 1 278 ? -2.381 4.020 11.444 1.00 86.62 278 ALA A O 1
ATOM 2339 N N . ILE A 1 279 ? -3.402 2.859 13.078 1.00 96.25 279 ILE A N 1
ATOM 2340 C CA . ILE A 1 279 ? -2.757 3.572 14.188 1.00 96.25 279 ILE A CA 1
ATOM 2341 C C . ILE A 1 279 ? -1.242 3.355 14.170 1.00 96.25 279 ILE A C 1
ATOM 2343 O O . ILE A 1 279 ? -0.495 4.325 14.271 1.00 96.25 279 ILE A O 1
ATOM 2347 N N . GLN A 1 280 ? -0.763 2.120 14.006 1.00 95.31 280 GLN A N 1
ATOM 2348 C CA . GLN A 1 280 ? 0.678 1.854 13.976 1.00 95.31 280 GLN A CA 1
ATOM 2349 C C . GLN A 1 280 ? 1.355 2.502 12.772 1.00 95.31 280 GLN A C 1
ATOM 2351 O O . GLN A 1 280 ? 2.462 3.021 12.896 1.00 95.31 280 GLN A O 1
ATOM 2356 N N . SER A 1 281 ? 0.685 2.530 11.620 1.00 89.00 281 SER A N 1
ATOM 2357 C CA . SER A 1 281 ? 1.184 3.228 10.431 1.00 89.00 281 SER A CA 1
ATOM 2358 C C . SER A 1 281 ? 1.320 4.730 10.689 1.00 89.00 281 SER A C 1
ATOM 2360 O O . SER A 1 281 ? 2.373 5.303 10.425 1.00 89.00 281 SER A O 1
ATOM 2362 N N . TYR A 1 282 ? 0.307 5.348 11.304 1.00 92.06 282 TYR A N 1
ATOM 2363 C CA . TYR A 1 282 ? 0.377 6.746 11.736 1.00 92.06 282 TYR A CA 1
ATOM 2364 C C . TYR A 1 282 ? 1.510 6.996 12.742 1.00 92.06 282 TYR A C 1
ATOM 2366 O O . TYR A 1 282 ? 2.211 8.004 12.644 1.00 92.06 282 TYR A O 1
ATOM 2374 N N . MET A 1 283 ? 1.723 6.071 13.682 1.00 94.38 283 MET A N 1
ATOM 2375 C CA . MET A 1 283 ? 2.773 6.179 14.694 1.00 94.38 283 MET A CA 1
ATOM 2376 C C . MET A 1 283 ? 4.189 6.054 14.113 1.00 94.38 283 MET A C 1
ATOM 2378 O O . MET A 1 283 ? 5.086 6.769 14.556 1.00 94.38 283 MET A O 1
ATOM 2382 N N . LYS A 1 284 ? 4.391 5.186 13.112 1.00 90.00 284 LYS A N 1
ATOM 2383 C CA . LYS A 1 284 ? 5.685 4.954 12.441 1.00 90.00 284 LYS A CA 1
ATOM 2384 C C . LYS A 1 284 ? 6.210 6.178 11.692 1.00 90.00 284 LYS A C 1
ATOM 2386 O O . LYS A 1 284 ? 7.419 6.396 11.646 1.00 90.00 284 LYS A O 1
ATOM 2391 N N . ASP A 1 285 ? 5.316 6.981 11.127 1.00 77.50 285 ASP A N 1
ATOM 2392 C CA . ASP A 1 285 ? 5.684 8.131 10.294 1.00 77.50 285 ASP A CA 1
ATOM 2393 C C . ASP A 1 285 ? 6.058 9.385 11.111 1.00 77.50 285 ASP A C 1
ATOM 2395 O O . ASP A 1 285 ? 6.369 10.433 10.542 1.00 77.50 285 ASP A O 1
ATOM 2399 N N . GLN A 1 286 ? 6.021 9.312 12.445 1.00 78.69 286 GLN A N 1
ATOM 2400 C CA . GLN A 1 286 ? 6.213 10.453 13.339 1.00 78.69 286 GLN A CA 1
ATOM 2401 C C . GLN A 1 286 ? 7.213 10.121 14.454 1.00 78.69 286 GLN A C 1
ATOM 2403 O O . GLN A 1 286 ? 7.320 8.987 14.906 1.00 78.69 286 GLN A O 1
ATOM 2408 N N . ASN A 1 287 ? 7.945 11.124 14.951 1.00 87.38 287 ASN A N 1
ATOM 2409 C CA . ASN A 1 287 ? 8.913 10.897 16.032 1.00 87.38 287 ASN A CA 1
ATOM 2410 C C . ASN A 1 287 ? 8.242 10.819 17.412 1.00 87.38 287 ASN A C 1
ATOM 2412 O O . ASN A 1 287 ? 8.419 9.842 18.118 1.00 87.38 287 ASN A O 1
ATOM 2416 N N . TRP A 1 288 ? 7.497 11.852 17.812 1.00 94.12 288 TRP A N 1
ATOM 2417 C CA . TRP A 1 288 ? 6.772 11.893 19.086 1.00 94.12 288 TRP A CA 1
ATOM 2418 C C . TRP A 1 288 ? 5.377 12.458 18.849 1.00 94.12 288 TRP A C 1
ATOM 2420 O O . TRP A 1 288 ? 5.239 13.604 18.421 1.00 94.12 288 TRP A O 1
ATOM 2430 N N . ILE A 1 289 ? 4.352 11.667 19.147 1.00 94.69 289 ILE A N 1
ATOM 2431 C CA . ILE A 1 289 ? 2.949 12.006 18.918 1.00 94.69 289 ILE A CA 1
ATOM 2432 C C . ILE A 1 289 ? 2.274 12.302 20.258 1.00 94.69 289 ILE A C 1
ATOM 2434 O O . ILE A 1 289 ? 2.319 11.462 21.156 1.00 94.69 289 ILE A O 1
ATOM 2438 N N . PRO A 1 290 ? 1.613 13.458 20.433 1.00 96.19 290 PRO A N 1
ATOM 2439 C CA . PRO A 1 290 ? 0.858 13.729 21.649 1.00 96.19 290 PRO A CA 1
ATOM 2440 C C . PRO A 1 290 ? -0.419 12.889 21.721 1.00 96.19 290 PRO A C 1
ATOM 2442 O O . PRO A 1 290 ? -1.033 12.589 20.700 1.00 96.19 290 PRO A O 1
ATOM 2445 N N . LEU A 1 291 ? -0.887 12.597 22.939 1.00 95.38 291 LEU A N 1
ATOM 2446 C CA . LEU A 1 291 ? -2.145 11.864 23.134 1.00 95.38 291 LEU A CA 1
ATOM 2447 C C . LEU A 1 291 ? -3.347 12.549 22.459 1.00 95.38 291 LEU A C 1
ATOM 2449 O O . LEU A 1 291 ? -4.154 11.879 21.835 1.00 95.38 291 LEU A O 1
ATOM 2453 N N . ALA A 1 292 ? -3.468 13.875 22.606 1.00 92.50 292 ALA A N 1
ATOM 2454 C CA . ALA A 1 292 ? -4.468 14.727 21.945 1.00 92.50 292 ALA A CA 1
ATOM 2455 C C . ALA A 1 292 ? -5.904 14.147 21.882 1.00 92.50 292 ALA A C 1
ATOM 2457 O O . ALA A 1 292 ? -6.476 14.001 20.805 1.00 92.50 292 ALA A O 1
ATOM 2458 N N . ASN A 1 293 ? -6.479 13.786 23.034 1.00 93.31 293 ASN A N 1
ATOM 2459 C CA . ASN A 1 293 ? -7.781 13.111 23.129 1.00 93.31 293 ASN A CA 1
ATOM 2460 C C . ASN A 1 293 ? -8.832 13.885 23.958 1.00 93.31 293 ASN A C 1
ATOM 2462 O O . ASN A 1 293 ? -9.740 13.283 24.540 1.00 93.31 293 ASN A O 1
ATOM 2466 N N . SER A 1 294 ? -8.731 15.215 24.052 1.00 93.00 294 SER A N 1
ATOM 2467 C CA . SER A 1 294 ? -9.695 16.027 24.800 1.00 93.00 294 SER A CA 1
ATOM 2468 C C . SER A 1 294 ? -11.031 16.107 24.064 1.00 93.00 294 SER A C 1
ATOM 2470 O O . SER A 1 294 ? -11.131 16.678 22.981 1.00 93.00 294 SER A O 1
ATOM 2472 N N . ILE A 1 295 ? -12.092 15.582 24.682 1.00 89.12 295 ILE A N 1
ATOM 2473 C CA . ILE A 1 295 ? -13.441 15.561 24.091 1.00 89.12 295 ILE A CA 1
ATOM 2474 C C . ILE A 1 295 ? -13.925 16.969 23.733 1.00 89.12 295 ILE A C 1
ATOM 2476 O O . ILE A 1 295 ? -14.447 17.167 22.639 1.00 89.12 295 ILE A O 1
ATOM 2480 N N . SER A 1 296 ? -13.769 17.945 24.634 1.00 89.94 296 SER A N 1
ATOM 2481 C CA . SER A 1 296 ? -14.233 19.315 24.385 1.00 89.94 296 SER A CA 1
ATOM 2482 C C . SER A 1 296 ? -13.500 19.951 23.206 1.00 89.94 296 SER A C 1
ATOM 2484 O O . SER A 1 296 ? -14.144 20.572 22.363 1.00 89.94 296 SER A O 1
ATOM 2486 N N . LYS A 1 297 ? -12.182 19.735 23.108 1.00 90.19 297 LYS A N 1
ATOM 2487 C CA . LYS A 1 297 ? -11.363 20.263 22.012 1.00 90.19 297 LYS A CA 1
ATOM 2488 C C . LYS A 1 297 ? -11.602 19.552 20.680 1.00 90.19 297 LYS A C 1
ATOM 2490 O O . LYS A 1 297 ? -11.539 20.178 19.633 1.00 90.19 297 LYS A O 1
ATOM 2495 N N . MET A 1 298 ? -11.902 18.254 20.698 1.00 90.12 298 MET A N 1
ATOM 2496 C CA . MET A 1 298 ? -12.278 17.536 19.477 1.00 90.12 298 MET A CA 1
ATOM 2497 C C . MET A 1 298 ? -13.636 18.020 18.959 1.00 90.12 298 MET A C 1
ATOM 2499 O O . MET A 1 298 ? -13.769 18.306 17.776 1.00 90.12 298 MET A O 1
ATOM 2503 N N . LYS A 1 299 ? -14.626 18.197 19.848 1.00 86.31 299 LYS A N 1
ATOM 2504 C CA . LYS A 1 299 ? -15.966 18.676 19.463 1.00 86.31 299 LYS A CA 1
ATOM 2505 C C . LYS A 1 299 ? -15.963 20.073 18.846 1.00 86.31 299 LYS A C 1
ATOM 2507 O O . LYS A 1 299 ? -16.771 20.335 17.966 1.00 86.31 299 LYS A O 1
ATOM 2512 N N . ASN A 1 300 ? -15.093 20.964 19.316 1.00 89.25 300 ASN A N 1
ATOM 2513 C CA . ASN A 1 300 ? -14.992 22.329 18.797 1.00 89.25 300 ASN A CA 1
ATOM 2514 C C . ASN A 1 300 ? -13.876 22.503 17.744 1.00 89.25 300 ASN A C 1
ATOM 2516 O O . ASN A 1 300 ? -13.569 23.634 17.381 1.00 89.25 300 ASN A O 1
ATOM 2520 N N . GLY A 1 301 ? -13.240 21.411 17.299 1.00 86.12 301 GLY A N 1
ATOM 2521 C CA . GLY A 1 301 ? -12.191 21.435 16.274 1.00 86.12 301 GLY A CA 1
ATOM 2522 C C . GLY A 1 301 ? -10.870 22.100 16.688 1.00 86.12 301 GLY A C 1
ATOM 2523 O O . GLY A 1 301 ? -10.036 22.365 15.830 1.00 86.12 301 GLY A O 1
ATOM 2524 N N . SER A 1 302 ? -10.657 22.377 17.979 1.00 88.94 302 SER A N 1
ATOM 2525 C CA . SER A 1 302 ? -9.437 23.028 18.495 1.00 88.94 302 SER A CA 1
ATOM 2526 C C . SER A 1 302 ? -8.392 22.060 19.062 1.00 88.94 302 SER A C 1
ATOM 2528 O O . SER A 1 302 ? -7.393 22.491 19.649 1.00 88.94 302 SER A O 1
ATOM 2530 N N . GLU A 1 303 ? -8.617 20.746 18.963 1.00 92.81 303 GLU A N 1
ATOM 2531 C CA . GLU A 1 303 ? -7.624 19.769 19.409 1.00 92.81 303 GLU A CA 1
ATOM 2532 C C . GLU A 1 303 ? -6.420 19.754 18.465 1.00 92.81 303 GLU A C 1
ATOM 2534 O O . GLU A 1 303 ? -6.545 19.890 17.250 1.00 92.81 303 GLU A O 1
ATOM 2539 N N . ILE A 1 304 ? -5.233 19.598 19.048 1.00 90.25 304 ILE A N 1
ATOM 2540 C CA . ILE A 1 304 ? -3.996 19.525 18.271 1.00 90.25 304 ILE A CA 1
ATOM 2541 C C . ILE A 1 304 ? -3.891 18.178 17.538 1.00 90.25 304 ILE A C 1
ATOM 2543 O O . ILE A 1 304 ? -4.434 17.186 18.027 1.00 90.25 304 ILE A O 1
ATOM 2547 N N . PRO A 1 305 ? -3.128 18.096 16.435 1.00 91.94 305 PRO A N 1
ATOM 2548 C CA . PRO A 1 305 ? -2.785 16.816 15.827 1.00 91.94 305 PRO A CA 1
ATOM 2549 C C . PRO A 1 305 ? -2.093 15.888 16.833 1.00 91.94 305 PRO A C 1
ATOM 2551 O O . PRO A 1 305 ? -1.186 16.302 17.558 1.00 91.94 305 PRO A O 1
ATOM 2554 N N . GLY A 1 306 ? -2.529 14.634 16.876 1.00 94.69 306 GLY A N 1
ATOM 2555 C CA . GLY A 1 306 ? -2.053 13.606 17.796 1.00 94.69 306 GLY A CA 1
ATOM 2556 C C . GLY A 1 306 ? -2.945 12.367 17.789 1.00 94.69 306 GLY A C 1
ATOM 2557 O O . GLY A 1 306 ? -3.925 12.320 17.047 1.00 94.69 306 GLY A O 1
ATOM 2558 N N . LEU A 1 307 ? -2.642 11.385 18.638 1.00 95.88 307 LEU A N 1
ATOM 2559 C CA . LEU A 1 307 ? -3.237 10.045 18.591 1.00 95.88 307 LEU A CA 1
ATOM 2560 C C . LEU A 1 307 ? -4.777 10.048 18.654 1.00 95.88 307 LEU A C 1
ATOM 2562 O O . LEU A 1 307 ? -5.435 9.471 17.792 1.00 95.88 307 LEU A O 1
ATOM 2566 N N . GLY A 1 308 ? -5.367 10.729 19.637 1.00 96.00 308 GLY A N 1
ATOM 2567 C CA . GLY A 1 308 ? -6.817 10.834 19.805 1.00 96.00 308 GLY A CA 1
ATOM 2568 C C . GLY A 1 308 ? -7.489 11.529 18.625 1.00 96.00 308 GLY A C 1
ATOM 2569 O O . GLY A 1 308 ? -8.454 11.005 18.073 1.00 96.00 308 GLY A O 1
ATOM 2570 N N . SER A 1 309 ? -6.946 12.670 18.192 1.00 93.31 309 SER A N 1
ATOM 2571 C CA . SER A 1 309 ? -7.449 13.397 17.021 1.00 93.31 309 SER A CA 1
ATOM 2572 C C . SER A 1 309 ? -7.325 12.586 15.720 1.00 93.31 309 SER A C 1
ATOM 2574 O O . SER A 1 309 ? -8.230 12.629 14.893 1.00 93.31 309 SER A O 1
ATOM 2576 N N . PHE A 1 310 ? -6.258 11.793 15.552 1.00 94.56 310 PHE A N 1
ATOM 2577 C CA . PHE A 1 310 ? -6.095 10.893 14.412 1.00 94.56 310 PHE A CA 1
ATOM 2578 C C . PHE A 1 310 ? -7.187 9.824 14.403 1.00 94.56 310 PHE A C 1
ATOM 2580 O O . PHE A 1 310 ? -7.865 9.676 13.388 1.00 94.56 310 PHE A O 1
ATOM 2587 N N . VAL A 1 311 ? -7.405 9.146 15.536 1.00 93.31 311 VAL A N 1
ATOM 2588 C CA . VAL A 1 311 ? -8.461 8.132 15.671 1.00 93.31 311 VAL A CA 1
ATOM 2589 C C . VAL A 1 311 ? -9.839 8.737 15.407 1.00 93.31 311 VAL A C 1
ATOM 2591 O O . VAL A 1 311 ? -10.642 8.134 14.699 1.00 93.31 311 VAL A O 1
ATOM 2594 N N . TYR A 1 312 ? -10.105 9.939 15.921 1.00 92.31 312 TYR A N 1
ATOM 2595 C CA . TYR A 1 312 ? -11.364 10.640 15.680 1.00 92.31 312 TYR A CA 1
ATOM 2596 C C . TYR A 1 312 ? -11.587 10.947 14.191 1.00 92.31 312 TYR A C 1
ATOM 2598 O O . TYR A 1 312 ? -12.656 10.671 13.658 1.00 92.31 312 TYR A O 1
ATOM 2606 N N . ASN A 1 313 ? -10.577 11.495 13.515 1.00 82.88 313 ASN A N 1
ATOM 2607 C CA . ASN A 1 313 ? -10.720 11.998 12.148 1.00 82.88 313 ASN A CA 1
ATOM 2608 C C . ASN A 1 313 ? -10.603 10.914 11.066 1.00 82.88 313 ASN A C 1
ATOM 2610 O O . ASN A 1 313 ? -11.198 11.070 10.006 1.00 82.88 313 ASN A O 1
ATOM 2614 N N . ASN A 1 314 ? -9.825 9.852 11.300 1.00 86.88 314 ASN A N 1
ATOM 2615 C CA . ASN A 1 314 ? -9.438 8.898 10.248 1.00 86.88 314 ASN A CA 1
ATOM 2616 C C . ASN A 1 314 ? -9.950 7.476 10.478 1.00 86.88 314 ASN A C 1
ATOM 2618 O O . ASN A 1 314 ? -9.966 6.691 9.539 1.00 86.88 314 ASN A O 1
ATOM 2622 N N . ILE A 1 315 ? -10.338 7.134 11.709 1.00 86.00 315 ILE A N 1
ATOM 2623 C CA . ILE A 1 315 ? -10.825 5.792 12.043 1.00 86.00 315 ILE A CA 1
ATOM 2624 C C . ILE A 1 315 ? -12.316 5.857 12.353 1.00 86.00 315 ILE A C 1
ATOM 2626 O O . ILE A 1 315 ? -13.131 5.285 11.633 1.00 86.00 315 ILE A O 1
ATOM 2630 N N . ARG A 1 316 ? -12.706 6.582 13.409 1.00 85.69 316 ARG A N 1
ATOM 2631 C CA . ARG A 1 316 ? -14.112 6.723 13.811 1.00 85.69 316 ARG A CA 1
ATOM 2632 C C . ARG A 1 316 ? -14.361 8.092 14.432 1.00 85.69 316 ARG A C 1
ATOM 2634 O O . ARG A 1 316 ? -13.827 8.378 15.503 1.00 85.69 316 ARG A O 1
ATOM 2641 N N . GLY A 1 317 ? -15.291 8.856 13.853 1.00 81.94 317 GLY A N 1
ATOM 2642 C CA . GLY A 1 317 ? -15.769 10.172 14.322 1.00 81.94 317 GLY A CA 1
ATOM 2643 C C . GLY A 1 317 ? -16.532 10.168 15.654 1.00 81.94 317 GLY A C 1
ATOM 2644 O O . GLY A 1 317 ? -17.473 10.932 15.847 1.00 81.94 317 GLY A O 1
ATOM 2645 N N . ASN A 1 318 ? -16.171 9.290 16.589 1.00 90.25 318 ASN A N 1
ATOM 2646 C CA . ASN A 1 318 ? -16.796 9.150 17.893 1.00 90.25 318 ASN A CA 1
ATOM 2647 C C . ASN A 1 318 ? -15.823 9.603 18.989 1.00 90.25 318 ASN A C 1
ATOM 2649 O O . ASN A 1 318 ? -14.791 8.978 19.230 1.00 90.25 318 ASN A O 1
ATOM 2653 N N . THR A 1 319 ? -16.177 10.663 19.717 1.00 89.06 319 THR A N 1
ATOM 2654 C CA . THR A 1 319 ? -15.303 11.234 20.755 1.00 89.06 319 THR A CA 1
ATOM 2655 C C . THR A 1 319 ? -15.032 10.282 21.919 1.00 89.06 319 THR A C 1
ATOM 2657 O O . THR A 1 319 ? -13.972 10.349 22.533 1.00 89.06 319 THR A O 1
ATOM 2660 N N . THR A 1 320 ? -15.971 9.390 22.244 1.00 89.06 320 THR A N 1
ATOM 2661 C CA . THR A 1 320 ? -15.793 8.384 23.300 1.00 89.06 320 THR A CA 1
ATOM 2662 C C . THR A 1 320 ? -14.811 7.297 22.866 1.00 89.06 320 THR A C 1
ATOM 2664 O O . THR A 1 320 ? -14.001 6.855 23.685 1.00 89.06 320 THR A O 1
ATOM 2667 N N . PHE A 1 321 ? -14.835 6.907 21.590 1.00 92.12 321 PHE A N 1
ATOM 2668 C CA . PHE A 1 321 ? -13.866 5.983 20.999 1.00 92.12 321 PHE A CA 1
ATOM 2669 C C . PHE A 1 321 ? -12.476 6.623 20.864 1.00 92.12 321 PHE A C 1
ATOM 2671 O O . PHE A 1 321 ? -11.474 6.045 21.278 1.00 92.12 321 PHE A O 1
ATOM 2678 N N . ALA A 1 322 ? -12.402 7.872 20.406 1.00 93.19 322 ALA A N 1
ATOM 2679 C CA . ALA A 1 322 ? -11.149 8.623 20.380 1.00 93.19 322 ALA A CA 1
ATOM 2680 C C . ALA A 1 322 ? -10.552 8.791 21.786 1.00 93.19 322 ALA A C 1
ATOM 2682 O O . ALA A 1 322 ? -9.342 8.690 21.968 1.00 93.19 322 ALA A O 1
ATOM 2683 N N . GLN A 1 323 ? -11.386 8.962 22.818 1.00 94.19 323 GLN A N 1
ATOM 2684 C CA . GLN A 1 323 ? -10.915 9.010 24.201 1.00 94.19 323 GLN A CA 1
ATOM 2685 C C . GLN A 1 323 ? -10.282 7.683 24.658 1.00 94.19 323 GLN A C 1
ATOM 2687 O O . GLN A 1 323 ? -9.356 7.732 25.464 1.00 94.19 323 GLN A O 1
ATOM 2692 N N . SER A 1 324 ? -10.708 6.516 24.142 1.00 95.81 324 SER A N 1
ATOM 2693 C CA . SER A 1 324 ? -10.083 5.227 24.512 1.00 95.81 324 SER A CA 1
ATOM 2694 C C . SER A 1 324 ? -8.619 5.087 24.089 1.00 95.81 324 SER A C 1
ATOM 2696 O O . SER A 1 324 ? -7.948 4.161 24.531 1.00 95.81 324 SER A O 1
ATOM 2698 N N . THR A 1 325 ? -8.087 6.028 23.307 1.00 96.56 325 THR A N 1
ATOM 2699 C CA . THR A 1 325 ? -6.655 6.078 22.984 1.00 96.56 325 THR A CA 1
ATOM 2700 C C . THR A 1 325 ? -5.755 6.221 24.209 1.00 96.56 325 THR A C 1
ATOM 2702 O O . THR A 1 325 ? -4.612 5.790 24.148 1.00 96.56 325 THR A O 1
ATOM 2705 N N . SER A 1 326 ? -6.244 6.751 25.341 1.00 96.25 326 SER A N 1
ATOM 2706 C CA . SER A 1 326 ? -5.456 6.760 26.586 1.00 96.25 326 SER A CA 1
ATOM 2707 C C . SER A 1 326 ? -5.222 5.363 27.159 1.00 96.25 326 SER A C 1
ATOM 2709 O O . SER A 1 326 ? -4.174 5.119 27.743 1.00 96.25 326 SER A O 1
ATOM 2711 N N . GLN A 1 327 ? -6.202 4.470 27.014 1.00 97.88 327 GLN A N 1
ATOM 2712 C CA . GLN A 1 327 ? -6.117 3.078 27.452 1.00 97.88 327 GLN A CA 1
ATOM 2713 C C . GLN A 1 327 ? -5.290 2.270 26.455 1.00 97.88 327 GLN A C 1
ATOM 2715 O O . GLN A 1 327 ? -4.372 1.575 26.863 1.00 97.88 327 GLN A O 1
ATOM 2720 N N . LEU A 1 328 ? -5.534 2.460 25.153 1.00 97.88 328 LEU A N 1
ATOM 2721 C CA . LEU A 1 328 ? -4.711 1.868 24.095 1.00 97.88 328 LEU A CA 1
ATOM 2722 C C . LEU A 1 328 ? -3.225 2.197 24.286 1.00 97.88 328 LEU A C 1
ATOM 2724 O O . LEU A 1 328 ? -2.375 1.321 24.191 1.00 97.88 328 LEU A O 1
ATOM 2728 N N . ALA A 1 329 ? -2.920 3.461 24.588 1.00 97.50 329 ALA A N 1
ATOM 2729 C CA . ALA A 1 329 ? -1.553 3.887 24.834 1.00 97.50 329 ALA A CA 1
ATOM 2730 C C . ALA A 1 329 ? -0.945 3.248 26.080 1.00 97.50 329 ALA A C 1
ATOM 2732 O O . ALA A 1 329 ? 0.246 2.974 26.074 1.00 97.50 329 ALA A O 1
ATOM 2733 N N . ALA A 1 330 ? -1.737 3.001 27.125 1.00 97.25 330 ALA A N 1
ATOM 2734 C CA . ALA A 1 330 ? -1.259 2.276 28.295 1.00 97.25 330 ALA A CA 1
ATOM 2735 C C . ALA A 1 330 ? -0.879 0.838 27.926 1.00 97.25 330 ALA A C 1
ATOM 2737 O O . ALA A 1 330 ? 0.268 0.468 28.145 1.00 97.25 330 ALA A O 1
ATOM 2738 N N . ILE A 1 331 ? -1.778 0.106 27.259 1.00 97.44 331 ILE A N 1
ATOM 2739 C CA . ILE A 1 331 ? -1.535 -1.268 26.786 1.00 97.44 331 ILE A CA 1
ATOM 2740 C C . ILE A 1 331 ? -0.251 -1.321 25.960 1.00 97.44 331 ILE A C 1
ATOM 2742 O O . ILE A 1 331 ? 0.648 -2.098 26.244 1.00 97.44 331 ILE A O 1
ATOM 2746 N N . PHE A 1 332 ? -0.128 -0.458 24.950 1.00 97.25 332 PHE A N 1
ATOM 2747 C CA . PHE A 1 332 ? 0.996 -0.518 24.014 1.00 97.25 332 PHE A CA 1
ATOM 2748 C C . PHE A 1 332 ? 2.314 -0.036 24.614 1.00 97.25 332 PHE A C 1
ATOM 2750 O O . PHE A 1 332 ? 3.374 -0.457 24.159 1.00 97.25 332 PHE A O 1
ATOM 2757 N N . VAL A 1 333 ? 2.280 0.825 25.629 1.00 95.25 333 VAL A N 1
ATOM 2758 C CA . VAL A 1 333 ? 3.485 1.177 26.387 1.00 95.25 333 VAL A CA 1
ATOM 2759 C C . VAL A 1 333 ? 3.913 0.011 27.274 1.00 95.25 333 VAL A C 1
ATOM 2761 O O . VAL A 1 333 ? 5.094 -0.328 27.277 1.00 95.25 333 VAL A O 1
ATOM 2764 N N . THR A 1 334 ? 2.974 -0.634 27.969 1.00 92.50 334 THR A N 1
ATOM 2765 C CA . THR A 1 334 ? 3.257 -1.802 28.817 1.00 92.50 334 THR A CA 1
ATOM 2766 C C . THR A 1 334 ? 3.760 -2.986 27.992 1.00 92.50 334 THR A C 1
ATOM 2768 O O . THR A 1 334 ? 4.776 -3.572 28.339 1.00 92.50 334 THR A O 1
ATOM 2771 N N . ALA A 1 335 ? 3.144 -3.250 26.838 1.00 91.38 335 ALA A N 1
ATOM 2772 C CA . ALA A 1 335 ? 3.573 -4.260 25.868 1.00 91.38 335 ALA A CA 1
ATOM 2773 C C . ALA A 1 335 ? 4.894 -3.910 25.149 1.00 91.38 335 ALA A C 1
ATOM 2775 O O . ALA A 1 335 ? 5.318 -4.608 24.235 1.00 91.38 335 ALA A O 1
ATOM 2776 N N . GLY A 1 336 ? 5.531 -2.779 25.471 1.00 92.19 336 GLY A N 1
ATOM 2777 C CA . GLY A 1 336 ? 6.800 -2.375 24.864 1.00 92.19 336 GLY A CA 1
ATOM 2778 C C . GLY A 1 336 ? 6.712 -1.950 23.393 1.00 92.19 336 GLY A C 1
ATOM 2779 O O . GLY A 1 336 ? 7.749 -1.717 22.775 1.00 92.19 336 GLY A O 1
ATOM 2780 N N . ILE A 1 337 ? 5.510 -1.789 22.840 1.00 95.69 337 ILE A N 1
ATOM 2781 C CA . ILE A 1 337 ? 5.257 -1.345 21.460 1.00 95.69 337 ILE A CA 1
ATOM 2782 C C . ILE A 1 337 ? 5.545 0.151 21.315 1.00 95.69 337 ILE A C 1
ATOM 2784 O O . ILE A 1 337 ? 6.105 0.595 20.310 1.00 95.69 337 ILE A O 1
ATOM 2788 N N . TRP A 1 338 ? 5.174 0.950 22.316 1.00 97.19 338 TRP A N 1
ATOM 2789 C CA . TRP A 1 338 ? 5.387 2.397 22.332 1.00 97.19 338 TRP A CA 1
ATOM 2790 C C . TRP A 1 338 ? 6.315 2.823 23.472 1.00 97.19 338 TRP A C 1
ATOM 2792 O O . TRP A 1 338 ? 6.243 2.318 24.586 1.00 97.19 338 TRP A O 1
ATOM 2802 N N . GLU A 1 339 ? 7.162 3.816 23.213 1.00 94.94 339 GLU A N 1
ATOM 2803 C CA . GLU A 1 339 ? 7.802 4.613 24.259 1.00 94.94 339 GLU A CA 1
ATOM 2804 C C . GLU A 1 339 ? 6.832 5.680 24.755 1.00 94.94 339 GLU A C 1
ATOM 2806 O O . GLU A 1 339 ? 6.034 6.227 23.988 1.00 94.94 339 GLU A O 1
ATOM 2811 N N . PHE A 1 340 ? 6.957 6.020 26.032 1.00 94.19 340 PHE A N 1
ATOM 2812 C CA . PHE A 1 340 ? 6.184 7.057 26.695 1.00 94.19 340 PHE A CA 1
ATOM 2813 C C . PHE A 1 340 ? 7.107 8.133 27.260 1.00 94.19 340 PHE A C 1
ATOM 2815 O O . PHE A 1 340 ? 8.120 7.827 27.883 1.00 94.19 340 PHE A O 1
ATOM 2822 N N . ASP A 1 341 ? 6.729 9.397 27.077 1.00 93.56 341 ASP A N 1
ATOM 2823 C CA . ASP A 1 341 ? 7.390 10.532 27.720 1.00 93.56 341 ASP A CA 1
ATOM 2824 C C . ASP A 1 341 ? 6.380 11.665 27.996 1.00 93.56 341 ASP A C 1
ATOM 2826 O O . ASP A 1 341 ? 5.256 11.690 27.481 1.00 93.56 341 ASP A O 1
ATOM 2830 N N . ILE A 1 342 ? 6.781 12.642 28.808 1.00 89.75 342 ILE A N 1
ATOM 2831 C CA . ILE A 1 342 ? 6.029 13.861 29.101 1.00 89.75 342 ILE A CA 1
ATOM 2832 C C . ILE A 1 342 ? 6.807 15.064 28.560 1.00 89.75 342 ILE A C 1
ATOM 2834 O O . ILE A 1 342 ? 7.716 15.592 29.203 1.00 89.75 342 ILE A O 1
ATOM 2838 N N . LYS A 1 343 ? 6.393 15.571 27.394 1.00 87.25 343 LYS A N 1
ATOM 2839 C CA . LYS A 1 343 ? 7.070 16.682 26.701 1.00 87.25 343 LYS A CA 1
ATOM 2840 C C . LYS A 1 343 ? 6.213 17.938 26.628 1.00 87.25 343 LYS A C 1
ATOM 2842 O O . LYS A 1 343 ? 4.985 17.879 26.649 1.00 87.25 343 LYS A O 1
ATOM 2847 N N . ARG A 1 344 ? 6.858 19.104 26.514 1.00 81.62 344 ARG A N 1
ATOM 2848 C CA . ARG A 1 344 ? 6.172 20.337 26.095 1.00 81.62 344 ARG A CA 1
ATOM 2849 C C . ARG A 1 344 ? 5.898 20.255 24.597 1.00 81.62 344 ARG A C 1
ATOM 2851 O O . ARG A 1 344 ? 6.817 20.015 23.821 1.00 81.62 344 ARG A O 1
ATOM 2858 N N . VAL A 1 345 ? 4.644 20.455 24.203 1.00 76.19 345 VAL A N 1
ATOM 2859 C CA . VAL A 1 345 ? 4.217 20.349 22.800 1.00 76.19 345 VAL A CA 1
ATOM 2860 C C . VAL A 1 345 ? 3.847 21.732 22.268 1.00 76.19 345 VAL A C 1
ATOM 2862 O O . VAL A 1 345 ? 2.876 22.330 22.731 1.00 76.19 345 VAL A O 1
ATOM 2865 N N . GLY A 1 346 ? 4.616 22.229 21.295 1.00 67.12 346 GLY A N 1
ATOM 2866 C CA . GLY A 1 346 ? 4.493 23.579 20.730 1.00 67.12 346 GLY A CA 1
ATOM 2867 C C . GLY A 1 346 ? 5.334 24.638 21.461 1.00 67.12 346 GLY A C 1
ATOM 2868 O O . GLY A 1 346 ? 5.783 24.431 22.587 1.00 67.12 346 GLY A O 1
ATOM 2869 N N . SER A 1 347 ? 5.530 25.799 20.827 1.00 55.00 347 SER A N 1
ATOM 2870 C CA . SER A 1 347 ? 6.424 26.880 21.292 1.00 55.00 347 SER A CA 1
ATOM 2871 C C . SER A 1 347 ? 6.019 27.527 22.627 1.00 55.00 347 SER A C 1
ATOM 2873 O O . SER A 1 347 ? 6.861 28.096 23.314 1.00 55.00 347 SER A O 1
ATOM 2875 N N . LYS A 1 348 ? 4.748 27.398 23.031 1.00 64.19 348 LYS A N 1
ATOM 2876 C CA . LYS A 1 348 ? 4.201 27.830 24.336 1.00 64.19 348 LYS A CA 1
ATOM 2877 C C . LYS A 1 348 ? 3.562 26.667 25.121 1.00 64.19 348 LYS A C 1
ATOM 2879 O O . LYS A 1 348 ? 2.667 26.872 25.934 1.00 64.19 348 LYS A O 1
ATOM 2884 N N . GLY A 1 349 ? 3.948 25.431 24.806 1.00 64.81 349 GLY A N 1
ATOM 2885 C CA . GLY A 1 349 ? 3.195 24.224 25.139 1.00 64.81 349 GLY A CA 1
ATOM 2886 C C . GLY A 1 349 ? 3.140 23.832 26.615 1.00 64.81 349 GLY A C 1
ATOM 2887 O O . GLY A 1 349 ? 4.165 23.773 27.296 1.00 64.81 349 GLY A O 1
ATOM 2888 N N . ASN A 1 350 ? 1.954 23.419 27.068 1.00 79.19 350 ASN A N 1
ATOM 2889 C CA . ASN A 1 350 ? 1.803 22.625 28.290 1.00 79.19 350 ASN A CA 1
ATOM 2890 C C . ASN A 1 350 ? 2.504 21.267 28.134 1.00 79.19 350 ASN A C 1
ATOM 2892 O O . ASN A 1 350 ? 2.581 20.719 27.029 1.00 79.19 350 ASN A O 1
ATOM 2896 N N . LYS A 1 351 ? 2.981 20.707 29.253 1.00 85.75 351 LYS A N 1
ATOM 2897 C CA . LYS A 1 351 ? 3.454 19.319 29.297 1.00 85.75 351 LYS A CA 1
ATOM 2898 C C . LYS A 1 351 ? 2.300 18.383 28.923 1.00 85.75 351 LYS A C 1
ATOM 2900 O O . LYS A 1 351 ? 1.205 18.506 29.471 1.00 85.75 351 LYS A O 1
ATOM 2905 N N . ARG A 1 352 ? 2.535 17.473 27.981 1.00 89.56 352 ARG A N 1
ATOM 2906 C CA . ARG A 1 352 ? 1.577 16.463 27.528 1.00 89.56 352 ARG A CA 1
ATOM 2907 C C . ARG A 1 352 ? 2.262 15.108 27.433 1.00 89.56 352 ARG A C 1
ATOM 2909 O O . ARG A 1 352 ? 3.459 15.032 27.171 1.00 89.56 352 ARG A O 1
ATOM 2916 N N . MET A 1 353 ? 1.463 14.063 27.609 1.00 93.94 353 MET A N 1
ATOM 2917 C CA . MET A 1 353 ? 1.861 12.700 27.281 1.00 93.94 353 MET A CA 1
ATOM 2918 C C . MET A 1 353 ? 2.110 12.600 25.779 1.00 93.94 353 MET A C 1
ATOM 2920 O O . MET A 1 353 ? 1.257 13.016 24.982 1.00 93.94 353 MET A O 1
ATOM 2924 N N . VAL A 1 354 ? 3.278 12.083 25.424 1.00 95.88 354 VAL A N 1
ATOM 2925 C CA . VAL A 1 354 ? 3.691 11.821 24.051 1.00 95.88 354 VAL A CA 1
ATOM 2926 C C . VAL A 1 354 ? 4.173 10.385 23.925 1.00 95.88 354 VAL A C 1
ATOM 2928 O O . VAL A 1 354 ? 4.696 9.812 24.880 1.00 95.88 354 VAL A O 1
ATOM 2931 N N . PHE A 1 355 ? 4.004 9.833 22.732 1.00 96.81 355 PHE A N 1
ATOM 2932 C CA . PHE A 1 355 ? 4.324 8.449 22.430 1.00 96.81 355 PHE A CA 1
ATOM 2933 C C . PHE A 1 355 ? 5.180 8.354 21.184 1.00 96.81 355 PHE A C 1
ATOM 2935 O O . PHE A 1 355 ? 5.049 9.174 20.270 1.00 96.81 355 PHE A O 1
ATOM 2942 N N . LYS A 1 356 ? 6.030 7.338 21.141 1.00 96.12 356 LYS A N 1
ATOM 2943 C CA . LYS A 1 356 ? 6.864 7.033 19.985 1.00 96.12 356 LYS A CA 1
ATOM 2944 C C . LYS A 1 356 ? 6.807 5.545 19.695 1.00 96.12 356 LYS A C 1
ATOM 2946 O O . LYS A 1 356 ? 6.903 4.741 20.612 1.00 96.12 356 LYS A O 1
ATOM 2951 N N . PHE A 1 357 ? 6.663 5.177 18.429 1.00 94.75 357 PHE A N 1
ATOM 2952 C CA . PHE A 1 357 ? 6.707 3.775 18.035 1.00 94.75 357 PHE A CA 1
ATOM 2953 C C . PHE A 1 357 ? 8.115 3.196 18.245 1.00 94.75 357 PHE A C 1
ATOM 2955 O O . PHE A 1 357 ? 9.090 3.754 17.730 1.00 94.75 357 PHE A O 1
ATOM 2962 N N . ARG A 1 358 ? 8.222 2.089 18.989 1.00 86.12 358 ARG A N 1
ATOM 2963 C CA . ARG A 1 358 ? 9.428 1.254 19.021 1.00 86.12 358 ARG A CA 1
ATOM 2964 C C . ARG A 1 358 ? 9.317 0.346 17.823 1.00 86.12 358 ARG A C 1
ATOM 2966 O O . ARG A 1 358 ? 8.315 -0.329 17.662 1.00 86.12 358 ARG A O 1
ATOM 2973 N N . ASP A 1 359 ? 10.289 0.413 16.937 1.00 82.38 359 ASP A N 1
ATOM 2974 C CA . ASP A 1 359 ? 10.208 -0.180 15.610 1.00 82.38 359 ASP A CA 1
ATOM 2975 C C . ASP A 1 359 ? 10.329 -1.718 15.641 1.00 82.38 359 ASP A C 1
ATOM 2977 O O . ASP A 1 359 ? 11.355 -2.287 15.265 1.00 82.38 359 ASP A O 1
ATOM 2981 N N . ILE A 1 360 ? 9.275 -2.349 16.175 1.00 83.50 360 ILE A N 1
ATOM 2982 C CA . ILE A 1 360 ? 9.111 -3.769 16.507 1.00 83.50 360 ILE A CA 1
ATOM 2983 C C . ILE A 1 360 ? 7.851 -4.342 15.839 1.00 83.50 360 ILE A C 1
ATOM 2985 O O . ILE A 1 360 ? 7.019 -3.595 15.305 1.00 83.50 360 ILE A O 1
ATOM 2989 N N . ASP A 1 361 ? 7.686 -5.666 15.877 1.00 84.62 361 ASP A N 1
ATOM 2990 C CA . ASP A 1 361 ? 6.414 -6.286 15.508 1.00 84.62 361 ASP A CA 1
ATOM 2991 C C . ASP A 1 361 ? 5.396 -6.090 16.636 1.00 84.62 361 ASP A C 1
ATOM 2993 O O . ASP A 1 361 ? 5.458 -6.711 17.694 1.00 84.62 361 ASP A O 1
ATOM 2997 N N . TRP A 1 362 ? 4.460 -5.171 16.412 1.00 92.44 362 TRP A N 1
ATOM 2998 C CA . TRP A 1 362 ? 3.459 -4.832 17.413 1.00 92.44 362 TRP A CA 1
ATOM 2999 C C . TRP A 1 362 ? 2.469 -5.971 17.670 1.00 92.44 362 TRP A C 1
ATOM 3001 O O . TRP A 1 362 ? 1.872 -5.996 18.741 1.00 92.44 362 TRP A O 1
ATOM 3011 N N . LYS A 1 363 ? 2.254 -6.875 16.701 1.00 91.31 363 LYS A N 1
ATOM 3012 C CA . LYS A 1 363 ? 1.304 -7.981 16.858 1.00 91.31 363 LYS A CA 1
ATOM 3013 C C . LYS A 1 363 ? 1.879 -9.020 17.804 1.00 91.31 363 LYS A C 1
ATOM 3015 O O . LYS A 1 363 ? 1.191 -9.394 18.744 1.00 91.31 363 LYS A O 1
ATOM 3020 N N . GLU A 1 364 ? 3.129 -9.420 17.578 1.00 86.19 364 GLU A N 1
ATOM 3021 C CA . GLU A 1 364 ? 3.847 -10.346 18.462 1.00 86.19 364 GLU A CA 1
ATOM 3022 C C . GLU A 1 364 ? 3.957 -9.762 19.873 1.00 86.19 364 GLU A C 1
ATOM 3024 O O . GLU A 1 364 ? 3.472 -10.369 20.816 1.00 86.19 364 GLU A O 1
ATOM 3029 N N . ALA A 1 365 ? 4.425 -8.518 20.010 1.00 89.12 365 ALA A N 1
ATOM 3030 C CA . ALA A 1 365 ? 4.552 -7.877 21.321 1.00 89.12 365 ALA A CA 1
ATOM 3031 C C . ALA A 1 365 ? 3.215 -7.751 22.082 1.00 89.12 365 ALA A C 1
ATOM 3033 O O . ALA A 1 365 ? 3.179 -7.839 23.308 1.00 89.12 365 ALA A O 1
ATOM 3034 N N . LEU A 1 366 ? 2.099 -7.542 21.372 1.00 92.25 366 LEU A N 1
ATOM 3035 C CA . LEU A 1 366 ? 0.775 -7.501 21.994 1.00 92.25 366 LEU A CA 1
ATOM 3036 C C . LEU A 1 366 ? 0.292 -8.894 22.416 1.00 92.25 366 LEU A C 1
ATOM 3038 O O . LEU A 1 366 ? -0.367 -9.014 23.444 1.00 92.25 366 LEU A O 1
ATOM 3042 N N . ILE A 1 367 ? 0.587 -9.922 21.619 1.00 88.81 367 ILE A N 1
ATOM 3043 C CA . ILE A 1 367 ? 0.298 -11.320 21.955 1.00 88.81 367 ILE A CA 1
ATOM 3044 C C . ILE A 1 367 ? 1.075 -11.712 23.213 1.00 88.81 367 ILE A C 1
ATOM 3046 O O . ILE A 1 367 ? 0.462 -12.172 24.173 1.00 88.81 367 ILE A O 1
ATOM 3050 N N . ASP A 1 368 ? 2.383 -11.455 23.227 1.00 86.31 368 ASP A N 1
ATOM 3051 C CA . ASP A 1 368 ? 3.278 -11.771 24.342 1.00 86.31 368 ASP A CA 1
ATOM 3052 C C . ASP A 1 368 ? 2.789 -11.105 25.632 1.00 86.31 368 ASP A C 1
ATOM 3054 O O . ASP A 1 368 ? 2.613 -11.775 26.645 1.00 86.31 368 ASP A O 1
ATOM 3058 N N . TYR A 1 369 ? 2.436 -9.817 25.559 1.00 90.19 369 TYR A N 1
ATOM 3059 C CA . TYR A 1 369 ? 1.855 -9.072 26.675 1.00 90.19 369 TYR A CA 1
ATOM 3060 C C . TYR A 1 369 ? 0.631 -9.764 27.295 1.00 90.19 369 TYR A C 1
ATOM 3062 O O . TYR A 1 369 ? 0.517 -9.848 28.517 1.00 90.19 369 TYR A O 1
ATOM 3070 N N . TYR A 1 370 ? -0.295 -10.262 26.472 1.00 87.31 370 TYR A N 1
ATOM 3071 C CA . TYR A 1 370 ? -1.497 -10.920 26.983 1.00 87.31 370 TYR A CA 1
ATOM 3072 C C . TYR A 1 370 ? -1.233 -12.330 27.519 1.00 87.31 370 TYR A C 1
ATOM 3074 O O . TYR A 1 370 ? -1.943 -12.752 28.428 1.00 87.31 370 TYR A O 1
ATOM 3082 N N . ILE A 1 371 ? -0.223 -13.031 26.998 1.00 82.94 371 ILE A N 1
ATOM 3083 C CA . ILE A 1 371 ? 0.184 -14.352 27.493 1.00 82.94 371 ILE A CA 1
ATOM 3084 C C . ILE A 1 371 ? 0.905 -14.230 28.839 1.00 82.94 371 ILE A C 1
ATOM 3086 O O . ILE A 1 371 ? 0.566 -14.949 29.771 1.00 82.94 371 ILE A O 1
ATOM 3090 N N . GLU A 1 372 ? 1.867 -13.310 28.965 1.00 81.44 372 GLU A N 1
ATOM 3091 C CA . GLU A 1 372 ? 2.645 -13.122 30.201 1.00 81.44 372 GLU A CA 1
ATOM 3092 C C . GLU A 1 372 ? 1.752 -12.714 31.384 1.00 81.44 372 GLU A C 1
ATOM 3094 O O . GLU A 1 372 ? 1.930 -13.202 32.494 1.00 81.44 372 GLU A O 1
ATOM 3099 N N . MET A 1 373 ? 0.727 -11.891 31.140 1.00 71.19 373 MET A N 1
ATOM 3100 C CA . MET A 1 373 ? -0.254 -11.491 32.159 1.00 71.19 373 MET A CA 1
ATOM 3101 C C . MET A 1 373 ? -1.189 -12.614 32.642 1.00 71.19 373 MET A C 1
ATOM 3103 O O . MET A 1 373 ? -2.057 -12.363 33.483 1.00 71.19 373 MET A O 1
ATOM 3107 N N . ASP A 1 374 ? -1.129 -13.807 32.057 1.00 66.19 374 ASP A N 1
ATOM 3108 C CA . ASP A 1 374 ? -1.863 -14.980 32.544 1.00 66.19 374 ASP A CA 1
ATOM 3109 C C . ASP A 1 374 ? -1.026 -15.860 33.475 1.00 66.19 374 ASP A C 1
ATOM 3111 O O . ASP A 1 374 ? -1.582 -16.653 34.229 1.00 66.19 374 ASP A O 1
ATOM 3115 N N . GLU A 1 375 ? 0.299 -15.693 33.449 1.00 58.97 375 GLU A N 1
ATOM 3116 C CA . GLU A 1 375 ? 1.228 -16.410 34.325 1.00 58.97 375 GLU A CA 1
ATOM 3117 C C . GLU A 1 375 ? 1.424 -15.699 35.693 1.00 58.97 375 GLU A C 1
ATOM 3119 O O . GLU A 1 375 ? 1.986 -16.304 36.609 1.00 58.97 375 GLU A O 1
ATOM 3124 N N . GLU A 1 376 ? 0.931 -14.457 35.850 1.00 53.56 376 GLU A N 1
ATOM 3125 C CA . GLU A 1 376 ? 0.870 -13.670 37.107 1.00 53.56 376 GLU A CA 1
ATOM 3126 C C . GLU A 1 376 ? -0.490 -13.774 37.817 1.00 53.56 376 GLU A C 1
ATOM 3128 O O . GLU A 1 376 ? -0.485 -13.946 39.063 1.00 53.56 376 GLU A O 1
#

Radius of gyration: 24.1 Å; chains: 1; bounding box: 50×50×69 Å

Organism: NCBI:txid2576211